Protein AF-0000000086162952 (afdb_homodimer)

pLDDT: mean 90.15, std 16.31, range [30.28, 98.94]

Solvent-accessible surface area (backbone atoms only — not comparable to full-atom values): 24021 Å² total; per-residue (Å²): 126,91,75,83,78,77,79,78,79,76,75,76,72,76,70,74,74,78,74,73,81,74,55,64,49,69,94,76,77,83,81,62,74,46,82,43,72,32,80,57,45,46,73,36,51,62,70,34,74,44,73,45,76,30,20,27,40,29,35,48,98,40,68,38,77,69,40,40,49,86,52,72,80,49,15,44,30,38,33,26,40,59,9,34,45,29,32,31,30,35,43,50,32,21,24,15,42,36,32,18,65,52,15,33,21,35,37,35,31,43,33,38,34,34,27,21,24,27,27,30,37,39,23,38,50,40,79,84,28,42,34,41,36,35,52,28,33,35,34,19,27,52,28,37,32,35,38,66,27,34,11,34,37,39,43,30,18,26,32,34,35,28,22,26,20,48,31,34,58,60,72,46,94,82,54,70,66,44,35,36,40,37,38,34,18,28,30,34,35,32,48,46,29,18,44,27,45,32,36,52,85,31,60,24,36,37,39,47,39,52,30,35,42,27,73,56,91,68,58,48,61,35,48,26,31,36,18,51,94,65,22,67,76,47,57,32,70,48,96,37,33,39,51,54,77,86,21,48,43,80,83,133,83,79,74,78,78,80,76,76,76,74,75,73,73,70,76,75,79,74,73,82,75,55,64,49,69,93,76,76,83,80,60,74,47,82,46,72,33,81,58,45,46,71,36,50,61,69,33,74,44,74,45,77,30,20,26,39,30,35,47,99,40,69,38,77,68,41,40,49,88,51,72,79,50,16,44,30,36,32,26,40,60,8,32,44,29,32,30,29,34,45,51,34,22,24,14,43,36,32,19,66,51,15,32,21,34,36,34,30,42,33,38,34,35,28,22,23,28,27,29,38,37,24,38,51,39,79,84,27,43,32,40,37,34,52,27,30,35,34,20,26,53,28,37,31,35,38,65,29,32,12,34,38,40,42,29,18,26,32,34,36,29,21,27,21,48,30,34,56,59,72,46,94,82,55,72,65,44,34,36,38,38,38,34,19,28,30,34,34,31,49,47,28,17,45,26,46,34,38,53,85,33,58,23,35,38,39,46,40,52,30,35,43,27,75,57,93,67,58,47,60,35,48,26,30,35,18,50,96,63,22,67,76,47,57,33,68,48,94,35,34,38,54,54,76,87,19,47,44,80,83

InterPro domains:
  IPR004898 Pectate lyase PlyH/PlyE-like [PF03211] (29-218)
  IPR004898 Pectate lyase PlyH/PlyE-like [PTHR33407] (1-248)
  IPR011050 Pectin lyase fold/virulence factor [SSF51126] (36-213)
  IPR012334 Pectin lyase fold [G3DSA:2.160.20.10] (42-250)

Structure (mmCIF, N/CA/C/O backbone):
data_AF-0000000086162952-model_v1
#
loop_
_entity.id
_entity.type
_entity.pdbx_description
1 polymer 'Probable pectate lyase F'
#
loop_
_atom_site.group_PDB
_atom_site.id
_atom_site.type_symbol
_atom_site.label_atom_id
_atom_site.label_alt_id
_atom_site.label_comp_id
_atom_site.label_asym_id
_atom_site.label_entity_id
_atom_site.label_seq_id
_atom_site.pdbx_PDB_ins_code
_atom_site.Cartn_x
_atom_site.Cartn_y
_atom_site.Cartn_z
_atom_site.occupancy
_atom_site.B_iso_or_equiv
_atom_site.auth_seq_id
_atom_site.auth_comp_id
_atom_site.auth_asym_id
_atom_site.auth_atom_id
_atom_site.pdbx_PDB_model_num
ATOM 1 N N . MET A 1 1 ? 17.5 -75.375 -17.703 1 30.44 1 MET A N 1
ATOM 2 C CA . MET A 1 1 ? 17.016 -74.375 -18.672 1 30.44 1 MET A CA 1
ATOM 3 C C . MET A 1 1 ? 16.375 -73.188 -17.969 1 30.44 1 MET A C 1
ATOM 5 O O . MET A 1 1 ? 15.805 -72.312 -18.609 1 30.44 1 MET A O 1
ATOM 9 N N . VAL A 1 2 ? 16.453 -73 -16.703 1 30.28 2 VAL A N 1
ATOM 10 C CA . VAL A 1 2 ? 15.578 -71.938 -16.266 1 30.28 2 VAL A CA 1
ATOM 11 C C . VAL A 1 2 ? 15.961 -70.625 -16.969 1 30.28 2 VAL A C 1
ATOM 13 O O . VAL A 1 2 ? 17.125 -70.438 -17.312 1 30.28 2 VAL A O 1
ATOM 16 N N . LYS A 1 3 ? 14.82 -70 -17.203 1 37.88 3 LYS A N 1
ATOM 17 C CA . LYS A 1 3 ? 14.086 -68.875 -17.844 1 37.88 3 LYS A CA 1
ATOM 18 C C . LYS A 1 3 ? 14.477 -67.562 -17.234 1 37.88 3 LYS A C 1
ATOM 20 O O . LYS A 1 3 ? 14.391 -67.375 -16.031 1 37.88 3 LYS A O 1
ATOM 25 N N . PHE A 1 4 ? 15.406 -66.812 -17.875 1 36.97 4 PHE A N 1
ATOM 26 C CA . PHE A 1 4 ? 15.773 -65.438 -17.547 1 36.97 4 PHE A CA 1
ATOM 27 C C . PHE A 1 4 ? 14.562 -64.5 -17.641 1 36.97 4 PHE A C 1
ATOM 29 O O . PHE A 1 4 ? 14.023 -64.312 -18.734 1 36.97 4 PHE A O 1
ATOM 36 N N . VAL A 1 5 ? 13.656 -64.438 -16.703 1 45.28 5 VAL A N 1
ATOM 37 C CA . VAL A 1 5 ? 12.547 -63.469 -16.75 1 45.28 5 VAL A CA 1
ATOM 38 C C . VAL A 1 5 ? 13.086 -62.031 -16.719 1 45.28 5 VAL A C 1
ATOM 40 O O . VAL A 1 5 ? 13.836 -61.688 -15.812 1 45.28 5 VAL A O 1
ATOM 43 N N . SER A 1 6 ? 13.281 -61.469 -17.859 1 37.75 6 SER A N 1
ATOM 44 C CA . SER A 1 6 ? 13.586 -60.031 -18.031 1 37.75 6 SER A CA 1
ATOM 45 C C . SER A 1 6 ? 12.516 -59.156 -17.406 1 37.75 6 SER A C 1
ATOM 47 O O . SER A 1 6 ? 11.328 -59.312 -17.703 1 37.75 6 SER A O 1
ATOM 49 N N . LEU A 1 7 ? 12.664 -58.719 -16.219 1 41.03 7 LEU A N 1
ATOM 50 C CA . LEU A 1 7 ? 11.805 -57.75 -15.555 1 41.03 7 LEU A CA 1
ATOM 51 C C . LEU A 1 7 ? 11.758 -56.438 -16.328 1 41.03 7 LEU A C 1
ATOM 53 O O . LEU A 1 7 ? 12.781 -55.781 -16.484 1 41.03 7 LEU A O 1
ATOM 57 N N . LEU A 1 8 ? 10.875 -56.344 -17.344 1 39.31 8 LEU A N 1
ATOM 58 C CA . LEU A 1 8 ? 10.625 -55.062 -18 1 39.31 8 LEU A CA 1
ATOM 59 C C . LEU A 1 8 ? 10.078 -54.031 -17 1 39.31 8 LEU A C 1
ATOM 61 O O . LEU A 1 8 ? 9.023 -54.25 -16.406 1 39.31 8 LEU A O 1
ATOM 65 N N . ALA A 1 9 ? 10.906 -53.219 -16.391 1 40.75 9 ALA A N 1
ATOM 66 C CA . ALA A 1 9 ? 10.508 -52.062 -15.609 1 40.75 9 ALA A CA 1
ATOM 67 C C . ALA A 1 9 ? 9.688 -51.062 -16.453 1 40.75 9 ALA A C 1
ATOM 69 O O . ALA A 1 9 ? 10.172 -50.531 -17.438 1 40.75 9 ALA A O 1
ATOM 70 N N . VAL A 1 10 ? 8.375 -51.281 -16.562 1 37.59 10 VAL A N 1
ATOM 71 C CA . VAL A 1 10 ? 7.512 -50.281 -17.188 1 37.59 10 VAL A CA 1
ATOM 72 C C . VAL A 1 10 ? 7.656 -48.938 -16.453 1 37.59 10 VAL A C 1
ATOM 74 O O . VAL A 1 10 ? 7.395 -48.844 -15.258 1 37.59 10 VAL A O 1
ATOM 77 N N . ALA A 1 11 ? 8.492 -48 -16.969 1 36.44 11 ALA A N 1
ATOM 78 C CA . ALA A 1 11 ? 8.492 -46.625 -16.547 1 36.44 11 ALA A CA 1
ATOM 79 C C . ALA A 1 11 ? 7.105 -46 -16.656 1 36.44 11 ALA A C 1
ATOM 81 O O . ALA A 1 11 ? 6.52 -45.969 -17.75 1 36.44 11 ALA A O 1
ATOM 82 N N . ALA A 1 12 ? 6.348 -46.094 -15.633 1 36.03 12 ALA A N 1
ATOM 83 C CA . ALA A 1 12 ? 5.09 -45.344 -15.633 1 36.03 12 ALA A CA 1
ATOM 84 C C . ALA A 1 12 ? 5.309 -43.906 -16.109 1 36.03 12 ALA A C 1
ATOM 86 O O . ALA A 1 12 ? 6.051 -43.156 -15.484 1 36.03 12 ALA A O 1
ATOM 87 N N . LEU A 1 13 ? 5.199 -43.625 -17.359 1 34.84 13 LEU A N 1
ATOM 88 C CA . LEU A 1 13 ? 5.07 -42.25 -17.859 1 34.84 13 LEU A CA 1
ATOM 89 C C . LEU A 1 13 ? 4.059 -41.469 -17.031 1 34.84 13 LEU A C 1
ATOM 91 O O . LEU A 1 13 ? 2.9 -41.875 -16.906 1 34.84 13 LEU A O 1
ATOM 95 N N . ALA A 1 14 ? 4.469 -40.719 -16.062 1 35.41 14 ALA A N 1
ATOM 96 C CA . ALA A 1 14 ? 3.592 -39.75 -15.398 1 35.41 14 ALA A CA 1
ATOM 97 C C . ALA A 1 14 ? 2.742 -39 -16.422 1 35.41 14 ALA A C 1
ATOM 99 O O . ALA A 1 14 ? 3.266 -38.469 -17.391 1 35.41 14 ALA A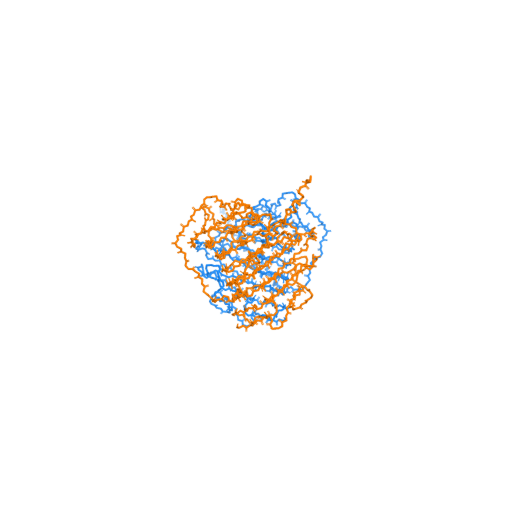 O 1
ATOM 100 N N . ALA A 1 15 ? 1.482 -39.406 -16.672 1 36.72 15 ALA A N 1
ATOM 101 C CA . ALA A 1 15 ? 0.521 -38.656 -17.484 1 36.72 15 ALA A CA 1
ATOM 102 C C . ALA A 1 15 ? 0.627 -37.156 -17.234 1 36.72 15 ALA A C 1
ATOM 104 O O . ALA A 1 15 ? 0.75 -36.719 -16.094 1 36.72 15 ALA A O 1
ATOM 105 N N . PRO A 1 16 ? 1.027 -36.344 -18.203 1 36.78 16 PRO A N 1
ATOM 106 C CA . PRO A 1 16 ? 0.934 -34.906 -18 1 36.78 16 PRO A CA 1
ATOM 107 C C . PRO A 1 16 ? -0.396 -34.469 -17.391 1 36.78 16 PRO A C 1
ATOM 109 O O . PRO A 1 16 ? -1.453 -34.969 -17.781 1 36.78 16 PRO A O 1
ATOM 112 N N . ALA A 1 17 ? -0.471 -34.188 -16.156 1 38.78 17 ALA A N 1
ATOM 113 C CA . ALA A 1 17 ? -1.677 -33.594 -15.586 1 38.78 17 ALA A CA 1
ATOM 114 C C . ALA A 1 17 ? -2.4 -32.719 -16.625 1 38.78 17 ALA A C 1
ATOM 116 O O . ALA A 1 17 ? -1.785 -31.875 -17.266 1 38.78 17 ALA A O 1
ATOM 117 N N . LEU A 1 18 ? -3.488 -33.031 -17.266 1 35.62 18 LEU A N 1
ATOM 118 C CA . LEU A 1 18 ? -4.395 -32.219 -18.078 1 35.62 18 LEU A CA 1
ATOM 119 C C . LEU A 1 18 ? -4.605 -30.844 -17.438 1 35.62 18 LEU A C 1
ATOM 121 O O . LEU A 1 18 ? -5.238 -30.734 -16.391 1 35.62 18 LEU A O 1
ATOM 125 N N . VAL A 1 19 ? -3.639 -29.891 -17.422 1 42.69 19 VAL A N 1
ATOM 126 C CA . VAL A 1 19 ? -3.945 -28.516 -17.047 1 42.69 19 VAL A CA 1
ATOM 127 C C . VAL A 1 19 ? -5.227 -28.047 -17.75 1 42.69 19 VAL A C 1
ATOM 129 O O . VAL A 1 19 ? -5.27 -27.969 -18.969 1 42.69 19 VAL A O 1
ATOM 132 N N . THR A 1 20 ? -6.52 -28.438 -17.406 1 44.16 20 THR A N 1
ATOM 133 C CA . THR A 1 20 ? -7.723 -27.828 -17.953 1 44.16 20 THR A CA 1
ATOM 134 C C . THR A 1 20 ? -7.477 -26.359 -18.297 1 44.16 20 THR A C 1
ATOM 136 O O . THR A 1 20 ? -6.852 -25.641 -17.516 1 44.16 20 THR A O 1
ATOM 139 N N . ALA A 1 21 ? -7.492 -25.984 -19.656 1 61.88 21 ALA A N 1
ATOM 140 C CA . ALA A 1 21 ? -7.363 -24.641 -20.219 1 61.88 21 ALA A CA 1
ATOM 141 C C . ALA A 1 21 ? -8.172 -23.625 -19.422 1 61.88 21 ALA A C 1
ATOM 143 O O . ALA A 1 21 ? -9.406 -23.719 -19.359 1 61.88 21 ALA A O 1
ATOM 144 N N . THR A 1 22 ? -7.688 -22.969 -18.406 1 74.75 22 THR A N 1
ATOM 145 C CA . THR A 1 22 ? -8.398 -21.969 -17.625 1 74.75 22 THR A CA 1
ATOM 146 C C . THR A 1 22 ? -8.883 -20.828 -18.531 1 74.75 22 THR A C 1
ATOM 148 O O . THR A 1 22 ? -8.445 -20.703 -19.672 1 74.75 22 THR A O 1
ATOM 151 N N . LYS A 1 23 ? -10.117 -20.469 -18.281 1 87.38 23 LYS A N 1
ATOM 152 C CA . LYS A 1 23 ? -10.727 -19.375 -19.047 1 87.38 23 LYS A CA 1
ATOM 153 C C . LYS A 1 23 ? -10.758 -18.094 -18.234 1 87.38 23 LYS A C 1
ATOM 155 O O . LYS A 1 23 ? -10.664 -18.125 -17.016 1 87.38 23 LYS A O 1
ATOM 160 N N . LEU A 1 24 ? -10.883 -17 -18.906 1 94.31 24 LEU A N 1
ATOM 161 C CA . LEU A 1 24 ? -11.07 -15.688 -18.297 1 94.31 24 LEU A CA 1
ATOM 162 C C . LEU A 1 24 ? -12.273 -15.695 -17.359 1 94.31 24 LEU A C 1
ATOM 164 O O . LEU A 1 24 ? -13.375 -16.078 -17.75 1 94.31 24 LEU A O 1
ATOM 168 N N . PRO A 1 25 ? -12.07 -15.328 -16.125 1 94.38 25 PRO A N 1
ATOM 169 C CA . PRO A 1 25 ? -13.211 -15.336 -15.203 1 94.38 25 PRO A CA 1
ATOM 170 C C . PRO A 1 25 ? -14.195 -14.195 -15.477 1 94.38 25 PRO A C 1
ATOM 172 O O . PRO A 1 25 ? -13.805 -13.148 -15.992 1 94.38 25 PRO A O 1
ATOM 175 N N . GLY A 1 26 ? -15.539 -14.367 -15.125 1 88.19 26 GLY A N 1
ATOM 176 C CA . GLY A 1 26 ? -16.516 -13.289 -15.094 1 88.19 26 GLY A CA 1
ATOM 177 C C . GLY A 1 26 ? -16.359 -12.375 -13.891 1 88.19 26 GLY A C 1
ATOM 178 O O . GLY A 1 26 ? -15.484 -12.586 -13.055 1 88.19 26 GLY A O 1
ATOM 179 N N . PRO A 1 27 ? -17.172 -11.328 -13.789 1 86.56 27 PRO A N 1
ATOM 180 C CA . PRO A 1 27 ? -17.094 -10.375 -12.68 1 86.56 27 PRO A CA 1
ATOM 181 C C . PRO A 1 27 ? -17.719 -10.906 -11.398 1 86.56 27 PRO A C 1
ATOM 183 O O . PRO A 1 27 ? -17.828 -10.18 -10.406 1 86.56 27 PRO A O 1
ATOM 186 N N . GLY A 1 28 ? -17.969 -12.047 -11.227 1 88 28 GLY A N 1
ATOM 187 C CA . GLY A 1 28 ? -18.688 -12.609 -10.094 1 88 28 GLY A CA 1
ATOM 188 C C . GLY A 1 28 ? -17.781 -12.906 -8.914 1 88 28 GLY A C 1
ATOM 189 O O . GLY A 1 28 ? -16.578 -13.117 -9.086 1 88 28 GLY A O 1
ATOM 190 N N . TRP A 1 29 ? -18.281 -12.828 -7.641 1 92.62 29 TRP A N 1
ATOM 191 C CA . TRP A 1 29 ? -17.656 -13.172 -6.367 1 92.62 29 TRP A CA 1
ATOM 192 C C . TRP A 1 29 ? -18.453 -14.266 -5.652 1 92.62 29 TRP A C 1
ATOM 194 O O . TRP A 1 29 ? -19.672 -14.18 -5.539 1 92.62 29 TRP A O 1
ATOM 204 N N . PRO A 1 30 ? -17.797 -15.258 -5.25 1 94.62 30 PRO A N 1
ATOM 205 C CA . PRO A 1 30 ? -18.562 -16.359 -4.66 1 94.62 30 PRO A CA 1
ATOM 206 C C . PRO A 1 30 ? -19.125 -16.016 -3.287 1 94.62 30 PRO A C 1
ATOM 208 O O . PRO A 1 30 ? -18.516 -15.258 -2.529 1 94.62 30 PRO A O 1
ATOM 211 N N . ASP A 1 31 ? -20.344 -16.594 -2.975 1 95.56 31 ASP A N 1
ATOM 212 C CA . ASP A 1 31 ? -20.797 -16.656 -1.588 1 95.56 31 ASP A CA 1
ATOM 213 C C . ASP A 1 31 ? -19.9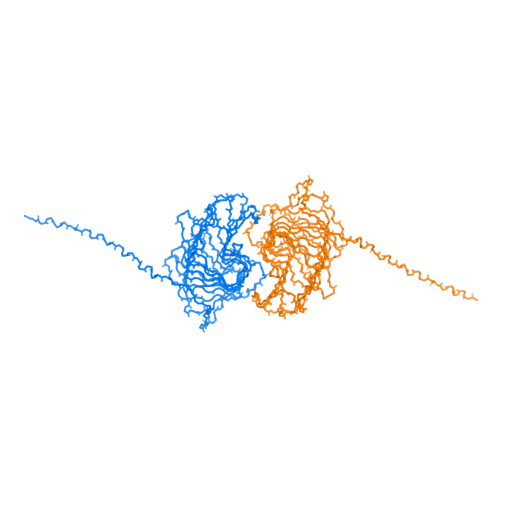69 -17.656 -0.783 1 95.56 31 ASP A C 1
ATOM 215 O O . ASP A 1 31 ? -19.203 -18.438 -1.352 1 95.56 31 ASP A O 1
ATOM 219 N N . TYR A 1 32 ? -20.062 -17.484 0.52 1 97.44 32 TYR A N 1
ATOM 220 C CA . TYR A 1 32 ? -19.375 -18.469 1.332 1 97.44 32 TYR A CA 1
ATOM 221 C C . TYR A 1 32 ? -20.359 -19.328 2.107 1 97.44 32 TYR A C 1
ATOM 223 O O . TYR A 1 32 ? -21.484 -18.906 2.369 1 97.44 32 TYR A O 1
ATOM 231 N N . ALA A 1 33 ? -19.953 -20.547 2.43 1 97.44 33 ALA A N 1
ATOM 232 C CA . ALA A 1 33 ? -20.828 -21.5 3.109 1 97.44 33 ALA A CA 1
ATOM 233 C C . ALA A 1 33 ? -20.953 -21.172 4.598 1 97.44 33 ALA A C 1
ATOM 235 O O . ALA A 1 33 ? -22.047 -20.938 5.105 1 97.44 33 ALA A O 1
ATOM 236 N N . LYS A 1 34 ? -19.812 -21.156 5.301 1 98.06 34 LYS A N 1
ATOM 237 C CA . LYS A 1 34 ? -19.719 -20.859 6.723 1 98.06 34 LYS A CA 1
ATOM 238 C C . LYS A 1 34 ? -18.531 -19.938 7.016 1 98.06 34 LYS A C 1
ATOM 240 O O . LYS A 1 34 ? -17.531 -19.953 6.297 1 98.06 34 LYS A O 1
ATOM 245 N N . LYS A 1 35 ? -18.766 -19.172 8.102 1 98 35 LYS A N 1
ATOM 246 C CA . LYS A 1 35 ? -17.656 -18.375 8.586 1 98 35 LYS A CA 1
ATOM 247 C C . LYS A 1 35 ? -16.859 -19.125 9.656 1 98 35 LYS A C 1
ATOM 249 O O . LYS A 1 35 ? -17.438 -19.578 10.648 1 98 35 LYS A O 1
ATOM 254 N N . ILE A 1 36 ? -15.633 -19.297 9.453 1 98.69 36 ILE A N 1
ATOM 255 C CA . ILE A 1 36 ? -14.734 -19.969 10.398 1 98.69 36 ILE A CA 1
ATOM 256 C C . ILE A 1 36 ? -13.688 -18.969 10.898 1 98.69 36 ILE A C 1
ATOM 258 O O . ILE A 1 36 ? -12.977 -18.359 10.102 1 98.69 36 ILE A O 1
ATOM 262 N N . VAL A 1 37 ? -13.68 -18.734 12.211 1 97.81 37 VAL A N 1
ATOM 263 C CA . VAL A 1 37 ? -12.75 -17.797 12.828 1 97.81 37 VAL A CA 1
ATOM 264 C C . VAL A 1 37 ? -11.75 -18.562 13.703 1 97.81 37 VAL A C 1
ATOM 266 O O . VAL A 1 37 ? -12.148 -19.297 14.602 1 97.81 37 VAL A O 1
ATOM 269 N N . ASN A 1 38 ? -10.438 -18.406 13.398 1 97.94 38 ASN A N 1
ATOM 270 C CA . ASN A 1 38 ? -9.406 -19.156 14.125 1 97.94 38 ASN A CA 1
ATOM 271 C C . ASN A 1 38 ? -8.445 -18.203 14.844 1 97.94 38 ASN A C 1
ATOM 273 O O . ASN A 1 38 ? -8.078 -17.156 14.305 1 97.94 38 ASN A O 1
ATOM 277 N N . ALA A 1 39 ? -7.957 -18.625 15.953 1 97 39 ALA A N 1
ATOM 278 C CA . ALA A 1 39 ? -6.98 -17.828 16.703 1 97 39 ALA A CA 1
ATOM 279 C C . ALA A 1 39 ? -5.582 -17.984 16.109 1 97 39 ALA A C 1
ATOM 281 O O . ALA A 1 39 ? -4.758 -17.062 16.219 1 97 39 ALA A O 1
ATOM 282 N N . GLU A 1 40 ? -5.344 -19.125 15.57 1 97.5 40 GLU A N 1
ATOM 283 C CA . GLU A 1 40 ? -4.051 -19.422 14.961 1 97.5 40 GLU A CA 1
ATOM 284 C C . GLU A 1 40 ? -4.188 -19.672 13.469 1 97.5 40 GLU A C 1
ATOM 286 O O . GLU A 1 40 ? -5.266 -20.031 12.984 1 97.5 40 GLU A O 1
ATOM 291 N N . PRO A 1 41 ? -3.072 -19.438 12.758 1 98.19 41 PRO A N 1
ATOM 292 C CA . PRO A 1 41 ? -3.139 -19.766 11.336 1 98.19 41 PRO A CA 1
ATOM 293 C C . PRO A 1 41 ? -3.391 -21.266 11.094 1 98.19 41 PRO A C 1
ATOM 295 O O . PRO A 1 41 ? -3.041 -22.094 11.938 1 98.19 41 PRO A O 1
ATOM 298 N N . ILE A 1 42 ? -4.008 -21.562 9.984 1 98.81 42 ILE A N 1
ATOM 299 C CA . ILE A 1 42 ? -4.102 -22.938 9.523 1 98.81 42 ILE A CA 1
ATOM 300 C C . ILE A 1 42 ? -2.889 -23.281 8.664 1 98.81 42 ILE A C 1
ATOM 302 O O . ILE A 1 42 ? -2.641 -22.625 7.645 1 98.81 42 ILE A O 1
ATOM 306 N N . ARG A 1 43 ? -2.201 -24.219 9.07 1 98.81 43 ARG A N 1
ATOM 307 C CA . ARG A 1 43 ? -1.032 -24.656 8.312 1 98.81 43 ARG A CA 1
ATOM 308 C C . ARG A 1 43 ? -1.374 -25.844 7.422 1 98.81 43 ARG A C 1
ATOM 310 O O . ARG A 1 43 ? -1.888 -26.859 7.898 1 98.81 43 ARG A O 1
ATOM 317 N N . VAL A 1 44 ? -1.187 -25.656 6.129 1 98.94 44 VAL A N 1
ATOM 318 C CA . VAL A 1 44 ? -1.308 -26.75 5.164 1 98.94 44 VAL A CA 1
ATOM 319 C C . VAL A 1 44 ? 0.069 -27.344 4.891 1 98.94 44 VAL A C 1
ATOM 321 O O . VAL A 1 44 ? 0.92 -26.703 4.266 1 98.94 44 VAL A O 1
ATOM 324 N N . ARG A 1 45 ? 0.28 -28.609 5.332 1 98.62 45 ARG A N 1
ATOM 325 C CA . ARG A 1 45 ? 1.599 -29.234 5.309 1 98.62 45 ARG A CA 1
ATOM 326 C C . ARG A 1 45 ? 1.949 -29.719 3.908 1 98.62 45 ARG A C 1
ATOM 328 O O . ARG A 1 45 ? 1.06 -29.969 3.094 1 98.62 45 ARG A O 1
ATOM 335 N N . SER A 1 46 ? 3.262 -29.734 3.705 1 98.69 46 SER A N 1
ATOM 336 C CA . SER A 1 46 ? 3.766 -30.188 2.418 1 98.69 46 SER A CA 1
ATOM 337 C C . SER A 1 46 ? 3.049 -31.469 1.97 1 98.69 46 SER A C 1
ATOM 339 O O . SER A 1 46 ? 2.883 -32.406 2.756 1 98.69 46 SER A O 1
ATOM 341 N N . GLY A 1 47 ? 2.617 -31.438 0.719 1 98.25 47 GLY A N 1
ATOM 342 C CA . GLY A 1 47 ? 1.973 -32.594 0.132 1 98.25 47 GLY A CA 1
ATOM 343 C C . GLY A 1 47 ? 0.491 -32.688 0.45 1 98.25 47 GLY A C 1
ATOM 344 O O . GLY A 1 47 ? -0.231 -33.5 -0.144 1 98.25 47 GLY A O 1
ATOM 345 N N . GLU A 1 48 ? 0.015 -31.859 1.299 1 98.62 48 GLU A N 1
ATOM 346 C CA . GLU A 1 48 ? -1.386 -31.875 1.709 1 98.62 48 GLU A CA 1
ATOM 347 C C . GLU A 1 48 ? -2.238 -30.984 0.81 1 98.62 48 GLU A C 1
ATOM 349 O O . GLU A 1 48 ? -1.731 -30.047 0.197 1 98.62 48 GLU A O 1
ATOM 354 N N . VAL A 1 49 ? -3.461 -31.438 0.655 1 98.75 49 VAL A N 1
ATOM 355 C CA . VAL A 1 49 ? -4.484 -30.578 0.065 1 98.75 49 VAL A CA 1
ATOM 356 C C . VAL A 1 49 ? -5.496 -30.156 1.135 1 98.75 49 VAL A C 1
ATOM 358 O O . VAL A 1 49 ? -6.117 -31.016 1.772 1 98.75 49 VAL A O 1
ATOM 361 N N . PHE A 1 50 ? -5.598 -28.922 1.461 1 98.94 50 PHE A N 1
ATOM 362 C CA . PHE A 1 50 ? -6.652 -28.375 2.305 1 98.94 50 PHE A CA 1
ATOM 363 C C . PHE A 1 50 ? -7.809 -27.844 1.459 1 98.94 50 PHE A C 1
ATOM 365 O O . PHE A 1 50 ? -7.648 -26.875 0.715 1 98.94 50 PHE A O 1
ATOM 372 N N . ASN A 1 51 ? -8.891 -28.5 1.529 1 98.81 51 ASN A N 1
ATOM 373 C CA . ASN A 1 51 ? -10.109 -28.031 0.887 1 98.81 51 ASN A CA 1
ATOM 374 C C . ASN A 1 51 ? -11.016 -27.297 1.871 1 98.81 51 ASN A C 1
ATOM 376 O O . ASN A 1 51 ? -11.578 -27.906 2.783 1 98.81 51 ASN A O 1
ATOM 380 N N . GLY A 1 52 ? -11.195 -26.031 1.663 1 98.69 52 GLY A N 1
ATOM 381 C CA . GLY A 1 52 ? -11.883 -25.172 2.615 1 98.69 52 GLY A CA 1
ATOM 382 C C . GLY A 1 52 ? -13.391 -25.203 2.473 1 98.69 52 GLY A C 1
ATOM 383 O O . GLY A 1 52 ? -14.109 -24.531 3.217 1 98.69 52 GLY A O 1
ATOM 384 N N . ALA A 1 53 ? -13.93 -25.875 1.454 1 98.44 53 ALA A N 1
ATOM 385 C CA . ALA A 1 53 ? -15.352 -26.094 1.237 1 98.44 53 ALA A CA 1
ATOM 386 C C . ALA A 1 53 ? -16.094 -24.766 1.044 1 98.44 53 ALA A C 1
ATOM 388 O O . ALA A 1 53 ? -17.25 -24.625 1.453 1 98.44 53 ALA A O 1
ATOM 389 N N . ARG A 1 54 ? -15.344 -23.75 0.585 1 97.88 54 ARG A N 1
ATOM 390 C CA . ARG A 1 54 ? -15.836 -22.406 0.279 1 97.88 54 ARG A CA 1
ATOM 391 C C . ARG A 1 54 ? -16.203 -21.656 1.553 1 97.88 54 ARG A C 1
ATOM 393 O O . ARG A 1 54 ? -17.062 -20.781 1.533 1 97.88 54 ARG A O 1
ATOM 400 N N . ASN A 1 55 ? -15.734 -22.125 2.641 1 98.81 55 ASN A N 1
ATOM 401 C CA . ASN A 1 55 ? -15.93 -21.375 3.869 1 98.81 55 ASN A CA 1
ATOM 402 C C . ASN A 1 55 ? -15.094 -20.094 3.883 1 98.81 55 ASN A C 1
ATOM 404 O O . ASN A 1 55 ? -14.07 -20 3.197 1 98.81 55 ASN A O 1
ATOM 408 N N . LYS A 1 56 ? -15.602 -19.125 4.656 1 98.62 56 LYS A N 1
ATOM 409 C CA . LYS A 1 56 ? -14.852 -17.891 4.902 1 98.62 56 LYS A CA 1
ATOM 410 C C . LYS A 1 56 ? -13.984 -18.016 6.152 1 98.62 56 LYS A C 1
ATOM 412 O O . LYS A 1 56 ? -14.492 -18.328 7.234 1 98.62 56 LYS A O 1
ATOM 417 N N . TYR A 1 57 ? -12.766 -17.828 5.941 1 98.69 57 TYR A N 1
ATOM 418 C CA . TYR A 1 57 ? -11.812 -17.938 7.039 1 98.69 57 TYR A CA 1
ATOM 419 C C . TYR A 1 57 ? -11.305 -16.578 7.469 1 98.69 57 TYR A C 1
ATOM 421 O O . TYR A 1 57 ? -10.969 -15.734 6.629 1 98.69 57 TYR A O 1
ATOM 429 N N . GLU A 1 58 ? -11.266 -16.312 8.742 1 97.19 58 GLU A N 1
ATOM 430 C CA . GLU A 1 58 ? -10.75 -15.094 9.359 1 97.19 58 GLU A CA 1
ATOM 431 C C . GLU A 1 58 ? -9.977 -15.406 10.633 1 97.19 58 GLU A C 1
ATOM 433 O O . GLU A 1 58 ? -9.945 -16.547 11.086 1 97.19 58 GLU A O 1
ATOM 438 N N . ARG A 1 59 ? -9.25 -14.43 11.117 1 97.25 59 ARG A N 1
ATOM 439 C CA . ARG A 1 59 ? -8.516 -14.57 12.367 1 97.25 59 ARG A CA 1
ATOM 440 C C . ARG A 1 59 ? -9.289 -13.969 13.531 1 97.25 59 ARG A C 1
ATOM 442 O O . ARG A 1 59 ? -9.922 -12.914 13.391 1 97.25 59 ARG A O 1
ATOM 449 N N . ALA A 1 60 ? -9.148 -14.68 14.602 1 94.25 60 ALA A N 1
ATOM 450 C CA . ALA A 1 60 ? -9.75 -14.156 15.82 1 94.25 60 ALA A CA 1
ATOM 451 C C . ALA A 1 60 ? -8.938 -12.984 16.375 1 94.25 60 ALA A C 1
ATOM 453 O O . ALA A 1 60 ? -7.707 -13.016 16.359 1 94.25 60 ALA A O 1
ATOM 454 N N . ASN A 1 61 ? -9.523 -12.016 16.844 1 85.25 61 ASN A N 1
ATOM 455 C CA . ASN A 1 61 ? -8.961 -10.867 17.547 1 85.25 61 ASN A CA 1
ATOM 456 C C . ASN A 1 61 ? -7.926 -10.141 16.688 1 85.25 61 ASN A C 1
ATOM 458 O O . ASN A 1 61 ? -6.91 -9.664 17.203 1 85.25 61 ASN A O 1
ATOM 462 N N . VAL A 1 62 ? -8.016 -10.266 15.453 1 86.56 62 VAL A N 1
ATOM 463 C CA . VAL A 1 62 ? -7.18 -9.531 14.508 1 86.56 62 VAL A CA 1
ATOM 464 C C . VAL A 1 62 ? -8.039 -8.547 13.711 1 86.56 62 VAL A C 1
ATOM 466 O O . VAL A 1 62 ? -9.141 -8.891 13.273 1 86.56 62 VAL A O 1
ATOM 469 N N . THR A 1 63 ? -7.68 -7.324 13.68 1 81.62 63 THR A N 1
ATOM 470 C CA . THR A 1 63 ? -8.305 -6.316 12.828 1 81.62 63 THR A CA 1
ATOM 471 C C . THR A 1 63 ? -7.27 -5.664 11.914 1 81.62 63 THR A C 1
ATOM 473 O O . THR A 1 63 ? -6.152 -5.371 12.344 1 81.62 63 THR A O 1
ATOM 476 N N . CYS A 1 64 ? -7.684 -5.508 10.734 1 87 64 CYS A N 1
ATOM 477 C CA . CYS A 1 64 ? -6.797 -4.82 9.797 1 87 64 CYS A CA 1
ATOM 478 C C . CYS A 1 64 ? -6.492 -3.406 10.273 1 87 64 CYS A C 1
ATOM 480 O O . CYS A 1 64 ? -7.406 -2.637 10.578 1 87 64 CYS A O 1
ATOM 482 N N . ASP A 1 65 ? -5.215 -3.113 10.281 1 83.56 65 ASP A N 1
ATOM 483 C CA . ASP A 1 65 ? -4.793 -1.794 10.742 1 83.56 65 ASP A CA 1
ATOM 484 C C . ASP A 1 65 ? -4.375 -0.91 9.57 1 83.56 65 ASP A C 1
ATOM 486 O O . ASP A 1 65 ? -3.859 0.192 9.766 1 83.56 65 ASP A O 1
ATOM 490 N N . GLY A 1 66 ? -4.559 -1.431 8.32 1 82.12 66 GLY A N 1
ATOM 491 C CA . GLY A 1 66 ? -4.242 -0.644 7.137 1 82.12 66 GLY A CA 1
ATOM 492 C C . GLY A 1 66 ? -2.865 -0.944 6.57 1 82.12 66 GLY A C 1
ATOM 493 O O . GLY A 1 66 ? -2.574 -0.604 5.422 1 82.12 66 GLY A O 1
ATOM 494 N N . VAL A 1 67 ? -1.989 -1.543 7.305 1 86.81 67 VAL A N 1
ATOM 495 C CA . VAL A 1 67 ? -0.633 -1.843 6.855 1 86.81 67 VAL A CA 1
ATOM 496 C C . VAL A 1 67 ? -0.451 -3.354 6.734 1 86.81 67 VAL A C 1
ATOM 498 O O . VAL A 1 67 ? 0.19 -3.834 5.797 1 86.81 67 VAL A O 1
ATOM 501 N N . GLY A 1 68 ? -1.018 -4.07 7.672 1 91.06 68 GLY A N 1
ATOM 502 C CA . GLY A 1 68 ? -0.924 -5.523 7.664 1 91.06 68 GLY A CA 1
ATOM 503 C C . GLY A 1 68 ? 0.372 -6.039 8.258 1 91.06 68 GLY A C 1
ATOM 504 O O . GLY A 1 68 ? 0.938 -5.418 9.164 1 91.06 68 GLY A O 1
ATOM 505 N N . SER A 1 69 ? 0.74 -7.34 7.945 1 92.25 69 SER A N 1
ATOM 506 C CA . SER A 1 69 ? 1.88 -8.039 8.531 1 92.25 69 SER A CA 1
ATOM 507 C C . SER A 1 69 ? 2.482 -9.039 7.555 1 92.25 69 SER A C 1
ATOM 509 O O . SER A 1 69 ? 1.82 -9.461 6.609 1 92.25 69 SER A O 1
ATOM 511 N N . LEU A 1 70 ? 3.74 -9.32 7.805 1 94 70 LEU A N 1
ATOM 512 C CA . LEU A 1 70 ? 4.379 -10.383 7.031 1 94 70 LEU A CA 1
ATOM 513 C C . LEU A 1 70 ? 4.746 -11.562 7.926 1 94 70 LEU A C 1
ATOM 515 O O . LEU A 1 70 ? 5.316 -12.547 7.457 1 94 70 LEU A O 1
ATOM 519 N N . ASN A 1 71 ? 4.363 -11.461 9.164 1 93.94 71 ASN A N 1
ATOM 520 C CA . ASN A 1 71 ? 4.676 -12.539 10.094 1 93.94 71 ASN A CA 1
ATOM 521 C C . ASN A 1 71 ? 3.758 -13.742 9.891 1 93.94 71 ASN A C 1
ATOM 523 O O . ASN A 1 71 ? 2.543 -13.586 9.758 1 93.94 71 ASN A O 1
ATOM 527 N N . GLU A 1 72 ? 4.355 -14.914 10 1 96 72 GLU A N 1
ATOM 528 C CA . GLU A 1 72 ? 3.6 -16.156 9.805 1 96 72 GLU A CA 1
ATOM 529 C C . GLU A 1 72 ? 2.469 -16.266 10.82 1 96 72 GLU A C 1
ATOM 531 O O . GLU A 1 72 ? 1.386 -16.766 10.5 1 96 72 GLU A O 1
ATOM 536 N N . SER A 1 73 ? 2.75 -15.812 12.016 1 95.69 73 SER A N 1
ATOM 537 C CA . SER A 1 73 ? 1.771 -15.953 13.086 1 95.69 73 SER A CA 1
ATOM 538 C C . SER A 1 73 ? 0.527 -15.117 12.812 1 95.69 73 SER A C 1
ATOM 540 O O . SER A 1 73 ? -0.508 -15.305 13.461 1 95.69 73 SER A O 1
ATOM 542 N N . ASP A 1 74 ? 0.556 -14.203 11.883 1 94.94 74 ASP A N 1
ATOM 543 C CA . ASP A 1 74 ? -0.562 -13.297 11.625 1 94.94 74 ASP A CA 1
ATOM 544 C C . ASP A 1 74 ? -1.356 -13.75 10.398 1 94.94 74 ASP A C 1
ATOM 546 O O . ASP A 1 74 ? -2.4 -13.172 10.086 1 94.94 74 ASP A O 1
ATOM 550 N N . ALA A 1 75 ? -0.903 -14.766 9.703 1 97.88 75 ALA A N 1
ATOM 551 C CA . ALA A 1 75 ? -1.545 -15.219 8.477 1 97.88 75 ALA A CA 1
ATOM 552 C C . ALA A 1 75 ? -2.828 -15.992 8.773 1 97.88 75 ALA A C 1
ATOM 554 O O . ALA A 1 75 ? -3.02 -16.484 9.891 1 97.88 75 ALA A O 1
ATOM 555 N N . VAL A 1 76 ? -3.736 -15.984 7.855 1 98.62 76 VAL A N 1
ATOM 556 C CA . VAL A 1 76 ? -4.875 -16.891 7.938 1 98.62 76 VAL A CA 1
ATOM 557 C C . VAL A 1 76 ? -4.422 -18.312 7.598 1 98.62 76 VAL A C 1
ATOM 559 O O . VAL A 1 76 ? -4.727 -19.266 8.336 1 98.62 76 VAL A O 1
ATOM 562 N N . PHE A 1 77 ? -3.627 -18.453 6.488 1 98.94 77 PHE A N 1
ATOM 563 C CA . PHE A 1 77 ? -3.115 -19.75 6.078 1 98.94 77 PHE A CA 1
ATOM 564 C C . PHE A 1 77 ? -1.603 -19.719 5.895 1 98.94 77 PHE A C 1
ATOM 566 O O . PHE A 1 77 ? -1.062 -18.734 5.387 1 98.94 77 PHE A O 1
ATOM 573 N N . ILE A 1 78 ? -0.956 -20.734 6.305 1 98.94 78 ILE A N 1
ATOM 574 C CA . ILE A 1 78 ? 0.424 -21.047 5.953 1 98.94 78 ILE A CA 1
ATOM 575 C C . ILE A 1 78 ? 0.454 -22.281 5.047 1 98.94 78 ILE A C 1
ATOM 577 O O . ILE A 1 78 ? 0.057 -23.375 5.453 1 98.94 78 ILE A O 1
ATOM 581 N N . VAL A 1 79 ? 0.894 -22.078 3.824 1 98.94 79 VAL A N 1
ATOM 582 C CA . VAL A 1 79 ? 0.864 -23.156 2.852 1 98.94 79 VAL A CA 1
ATOM 583 C C . VAL A 1 79 ? 2.289 -23.562 2.488 1 98.94 79 VAL A C 1
ATOM 585 O O . VAL A 1 79 ? 2.994 -22.828 1.793 1 98.94 79 VAL A O 1
ATOM 588 N N . GLU A 1 80 ? 2.639 -24.766 2.848 1 98.81 80 GLU A N 1
ATOM 589 C CA . GLU A 1 80 ? 4.004 -25.234 2.654 1 98.81 80 GLU A CA 1
ATOM 590 C C . GLU A 1 80 ? 4.238 -25.672 1.209 1 98.81 80 GLU A C 1
ATOM 592 O O . GLU A 1 80 ? 3.293 -25.781 0.43 1 98.81 80 G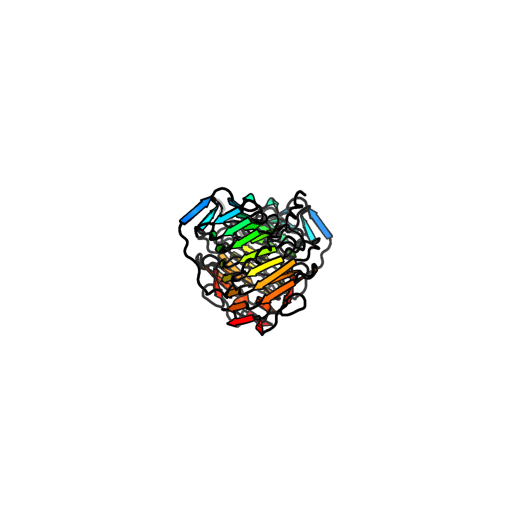LU A O 1
ATOM 597 N N . SER A 1 81 ? 5.547 -25.797 0.89 1 98.69 81 SER A N 1
ATOM 598 C CA . SER A 1 81 ? 5.906 -26.266 -0.445 1 98.69 81 SER A CA 1
ATOM 599 C C . SER A 1 81 ? 5.191 -27.562 -0.787 1 98.69 81 SER A C 1
ATOM 601 O O . SER A 1 81 ? 5.074 -28.453 0.058 1 98.69 81 SER A O 1
ATOM 603 N N . ASN A 1 82 ? 4.676 -27.641 -2.043 1 98.56 82 ASN A N 1
ATOM 604 C CA . ASN A 1 82 ? 4.004 -28.812 -2.598 1 98.56 82 ASN A CA 1
ATOM 605 C C . ASN A 1 82 ? 2.645 -29.047 -1.942 1 98.56 82 ASN A C 1
ATOM 607 O O . ASN A 1 82 ? 2.023 -30.094 -2.143 1 98.56 82 ASN A O 1
ATOM 611 N N . ALA A 1 83 ? 2.23 -28.109 -1.125 1 98.88 83 ALA A N 1
ATOM 612 C CA . ALA A 1 83 ? 0.876 -28.156 -0.58 1 98.88 83 ALA A CA 1
ATOM 613 C C . ALA A 1 83 ? -0.105 -27.406 -1.47 1 98.88 83 ALA A C 1
ATOM 615 O O . ALA A 1 83 ? 0.302 -26.594 -2.299 1 98.88 83 ALA A O 1
ATOM 616 N N . THR A 1 84 ? -1.385 -27.766 -1.304 1 98.94 84 THR A N 1
ATOM 617 C CA . THR A 1 84 ? -2.441 -27.078 -2.049 1 98.94 84 THR A CA 1
ATOM 618 C C . THR A 1 84 ? -3.514 -26.547 -1.104 1 98.94 84 THR A C 1
ATOM 620 O O . THR A 1 84 ? -4.043 -27.297 -0.275 1 98.94 84 THR A O 1
ATOM 623 N N . LEU A 1 85 ? -3.785 -25.281 -1.113 1 98.94 85 LEU A N 1
ATOM 624 C CA . LEU A 1 85 ? -4.953 -24.641 -0.519 1 98.94 85 LEU A CA 1
ATOM 625 C C . LEU A 1 85 ? -6.035 -24.406 -1.567 1 98.94 85 LEU A C 1
ATOM 627 O O . LEU A 1 85 ? -5.781 -23.797 -2.602 1 98.94 85 LEU A O 1
ATOM 631 N N . ARG A 1 86 ? -7.188 -24.969 -1.313 1 98.69 86 ARG A N 1
ATOM 632 C CA . ARG A 1 86 ? -8.211 -24.859 -2.346 1 98.69 86 ARG A CA 1
ATOM 633 C C . ARG A 1 86 ? -9.562 -24.484 -1.739 1 98.69 86 ARG A C 1
ATOM 635 O O . ARG A 1 86 ? -9.891 -24.922 -0.633 1 98.69 86 ARG A O 1
ATOM 642 N N . ASN A 1 87 ? -10.352 -23.703 -2.447 1 98.56 87 ASN A N 1
ATOM 643 C CA . ASN A 1 87 ? -11.766 -23.469 -2.18 1 98.56 87 ASN A CA 1
ATOM 644 C C . ASN A 1 87 ? -11.977 -22.766 -0.84 1 98.56 87 ASN A C 1
ATOM 646 O O . ASN A 1 87 ? -12.719 -23.266 0.012 1 98.56 87 ASN A O 1
ATOM 650 N N . VAL A 1 88 ? -11.344 -21.594 -0.678 1 98.81 88 VAL A N 1
ATOM 651 C CA . VAL A 1 88 ? -11.492 -20.828 0.553 1 98.81 88 VAL A CA 1
ATOM 652 C C . VAL A 1 88 ? -11.797 -19.375 0.218 1 98.81 88 VAL A C 1
ATOM 654 O O . VAL A 1 88 ? -11.344 -18.859 -0.808 1 98.81 88 VAL A O 1
ATOM 657 N N . VAL A 1 89 ? -12.609 -18.75 1.027 1 98.5 89 VAL A N 1
ATOM 658 C CA . VAL A 1 89 ? -12.75 -17.297 1.071 1 98.5 89 VAL A CA 1
ATOM 659 C C . VAL A 1 89 ? -12.008 -16.75 2.287 1 98.5 89 VAL A C 1
ATOM 661 O O . VAL A 1 89 ? -12.125 -17.281 3.391 1 98.5 89 VAL A O 1
ATOM 664 N N . ILE A 1 90 ? -11.172 -15.812 2.049 1 98.19 90 ILE A N 1
ATOM 665 C CA . ILE A 1 90 ? -10.5 -15.125 3.148 1 98.19 90 ILE A CA 1
ATOM 666 C C . ILE A 1 90 ? -11.188 -13.789 3.412 1 98.19 90 ILE A C 1
ATOM 668 O O . ILE A 1 90 ? -11.266 -12.945 2.52 1 98.19 90 ILE A O 1
ATOM 672 N N . GLY A 1 91 ? -11.633 -13.594 4.629 1 95.06 91 GLY A N 1
ATOM 673 C CA . GLY A 1 91 ? -12.375 -12.398 4.992 1 95.06 91 GLY A CA 1
ATOM 674 C C . GLY A 1 91 ? -11.484 -11.234 5.367 1 95.06 91 GLY A C 1
ATOM 675 O O . GLY A 1 91 ? -10.258 -11.336 5.305 1 95.06 91 GLY A O 1
ATOM 676 N N . THR A 1 92 ? -12.141 -10.133 5.746 1 90.44 92 THR A N 1
ATOM 677 C CA . THR A 1 92 ? -11.461 -8.852 5.961 1 90.44 92 THR A CA 1
ATOM 678 C C . THR A 1 92 ? -10.68 -8.867 7.27 1 90.44 92 THR A C 1
ATOM 680 O O . THR A 1 92 ? -9.711 -8.133 7.426 1 90.44 92 THR A O 1
ATOM 683 N N . GLU A 1 93 ? -11.141 -9.641 8.227 1 90.94 93 GLU A N 1
ATOM 684 C CA . GLU A 1 93 ? -10.453 -9.664 9.516 1 90.94 93 GLU A CA 1
ATOM 685 C C . GLU A 1 93 ? -9.195 -10.516 9.453 1 90.94 93 GLU A C 1
ATOM 687 O O . GLU A 1 93 ? -9.188 -11.656 9.922 1 90.94 93 GLU A O 1
ATOM 692 N N . GLN A 1 94 ? -8.148 -9.914 8.938 1 92.56 94 GLN A N 1
ATOM 693 C CA . GLN A 1 94 ? -6.832 -10.531 8.773 1 92.56 94 GLN A CA 1
ATOM 694 C C . GLN A 1 94 ? -5.742 -9.469 8.641 1 92.56 94 GLN A C 1
ATOM 696 O O . GLN A 1 94 ? -6.035 -8.305 8.344 1 92.56 94 GLN A O 1
ATOM 701 N N . LYS A 1 95 ? -4.512 -9.891 8.953 1 93.62 95 LYS A N 1
ATOM 702 C CA . LYS A 1 95 ? -3.365 -9.016 8.727 1 93.62 95 LYS A CA 1
ATOM 703 C C . LYS A 1 95 ? -2.508 -9.523 7.57 1 93.62 95 LYS A C 1
ATOM 705 O O . LYS A 1 95 ? -1.683 -8.781 7.031 1 93.62 95 LYS A O 1
ATOM 710 N N . LEU A 1 96 ? -2.656 -10.742 7.223 1 96.62 96 LEU A N 1
ATOM 711 C CA . LEU A 1 96 ? -2.004 -11.445 6.125 1 96.62 96 LEU A CA 1
ATOM 712 C C . LEU A 1 96 ? -2.844 -12.633 5.664 1 96.62 96 LEU A C 1
ATOM 714 O O . LEU A 1 96 ? -3.219 -13.484 6.473 1 96.62 96 LEU A O 1
ATOM 718 N N . GLY A 1 97 ? -3.223 -12.703 4.398 1 98.25 97 GLY A N 1
ATOM 719 C CA . GLY A 1 97 ? -4.074 -13.773 3.922 1 98.25 97 GLY A CA 1
ATOM 720 C C . GLY A 1 97 ? -3.387 -15.125 3.918 1 98.25 97 GLY A C 1
ATOM 721 O O . GLY A 1 97 ? -3.646 -15.969 4.785 1 98.25 97 GLY A O 1
ATOM 722 N N . VAL A 1 98 ? -2.471 -15.297 2.949 1 98.88 98 VAL A N 1
ATOM 723 C CA . VAL A 1 98 ? -1.746 -16.547 2.771 1 98.88 98 VAL A CA 1
ATOM 724 C C . VAL A 1 98 ? -0.243 -16.281 2.762 1 98.88 98 VAL A C 1
ATOM 726 O O . VAL A 1 98 ? 0.215 -15.305 2.168 1 98.88 98 VAL A O 1
ATOM 729 N N . ILE A 1 99 ? 0.501 -17.109 3.381 1 98.81 99 ILE A N 1
ATOM 730 C CA . ILE A 1 99 ? 1.946 -17.078 3.188 1 98.81 99 ILE A CA 1
ATOM 731 C C . ILE A 1 99 ? 2.416 -18.422 2.633 1 98.81 99 ILE A C 1
ATOM 733 O O . ILE A 1 99 ? 2.027 -19.484 3.139 1 98.81 99 ILE A O 1
ATOM 737 N N . CYS A 1 100 ? 3.08 -18.438 1.585 1 98.81 100 CYS A N 1
ATOM 738 C CA . CYS A 1 100 ? 3.918 -19.531 1.115 1 98.81 100 CYS A CA 1
ATOM 739 C C . CYS A 1 100 ? 5.371 -19.328 1.52 1 98.81 100 CYS A C 1
ATOM 741 O O . CYS A 1 100 ? 6.152 -18.75 0.76 1 98.81 100 CYS A O 1
ATOM 743 N N . PRO A 1 101 ? 5.762 -19.891 2.6 1 98.5 101 PRO A N 1
ATOM 744 C CA . PRO A 1 101 ? 7.027 -19.453 3.188 1 98.5 101 PRO A CA 1
ATOM 745 C C . PRO A 1 101 ? 8.242 -20 2.436 1 98.5 101 PRO A C 1
ATOM 747 O O . PRO A 1 101 ? 9.328 -19.406 2.506 1 98.5 101 PRO A O 1
ATOM 750 N N . THR A 1 102 ? 8.094 -21.109 1.701 1 98.19 102 THR A N 1
ATOM 751 C CA . THR A 1 102 ? 9.219 -21.703 0.987 1 98.19 102 THR A CA 1
ATOM 752 C C . THR A 1 102 ? 8.875 -21.891 -0.489 1 98.19 102 THR A C 1
ATOM 754 O O . THR A 1 102 ? 9.445 -22.766 -1.156 1 98.19 102 THR A O 1
ATOM 757 N N . SER A 1 103 ? 7.906 -21.031 -0.95 1 98.25 103 SER A N 1
ATOM 758 C CA . SER A 1 103 ? 7.469 -21.047 -2.34 1 98.25 103 SER A CA 1
ATOM 759 C C . SER A 1 103 ? 6.863 -22.406 -2.707 1 98.25 103 SER A C 1
ATOM 761 O O . SER A 1 103 ? 6.371 -23.125 -1.838 1 98.25 103 SER A O 1
ATOM 763 N N . ASP A 1 104 ? 6.645 -22.719 -4.02 1 98.75 104 ASP A N 1
ATOM 764 C CA . ASP A 1 104 ? 6.18 -23.984 -4.578 1 98.75 104 ASP A CA 1
ATOM 765 C C . ASP A 1 104 ? 4.848 -24.406 -3.957 1 98.75 104 ASP A C 1
ATOM 767 O O . ASP A 1 104 ? 4.605 -25.594 -3.73 1 98.75 104 ASP A O 1
ATOM 771 N N . CYS A 1 105 ? 4.051 -23.484 -3.559 1 98.75 105 CYS A N 1
ATOM 772 C CA . CYS A 1 105 ? 2.705 -23.812 -3.102 1 98.75 105 CYS A CA 1
ATOM 773 C C . CYS A 1 105 ? 1.689 -23.609 -4.223 1 98.75 105 CYS A C 1
ATOM 775 O O . CYS A 1 105 ? 2 -23.016 -5.25 1 98.75 105 CYS A O 1
ATOM 777 N N . LYS A 1 106 ? 0.534 -24.234 -4.059 1 98.88 106 LYS A N 1
ATOM 778 C CA . LYS A 1 106 ? -0.588 -24.094 -4.984 1 98.88 106 LYS A CA 1
ATOM 779 C C . LYS A 1 106 ? -1.804 -23.484 -4.285 1 98.88 106 LYS A C 1
ATOM 781 O O . LYS A 1 106 ? -2.201 -23.953 -3.213 1 98.88 106 LYS A O 1
ATOM 786 N N . LEU A 1 107 ? -2.342 -22.469 -4.852 1 98.94 107 LEU A N 1
ATOM 787 C CA . LEU A 1 107 ? -3.57 -21.812 -4.41 1 98.94 107 LEU A CA 1
ATOM 788 C C . LEU A 1 107 ? -4.652 -21.906 -5.48 1 98.94 107 LEU A C 1
ATOM 790 O O . LEU A 1 107 ? -4.512 -21.328 -6.562 1 98.94 107 LEU A O 1
ATOM 794 N N . GLU A 1 108 ? -5.641 -22.688 -5.215 1 98.75 108 GLU A N 1
ATOM 795 C CA . GLU A 1 108 ? -6.727 -22.922 -6.16 1 98.75 108 GLU A CA 1
ATOM 796 C C . GLU A 1 108 ? -8.062 -22.438 -5.598 1 98.75 108 GLU A C 1
ATOM 798 O O . GLU A 1 108 ? -8.516 -22.922 -4.555 1 98.75 108 GLU A O 1
ATOM 803 N N . GLU A 1 109 ? -8.727 -21.453 -6.293 1 98.31 109 GLU A N 1
ATOM 804 C CA . GLU A 1 109 ? -10.008 -20.922 -5.848 1 98.31 109 GLU A CA 1
ATOM 805 C C . GLU A 1 109 ? -9.898 -20.281 -4.469 1 98.31 109 GLU A C 1
ATOM 807 O O . GLU A 1 109 ? -10.688 -20.578 -3.57 1 98.31 109 GLU A O 1
ATOM 812 N N . VAL A 1 110 ? -8.859 -19.5 -4.316 1 98.81 110 VAL A N 1
ATOM 813 C CA . VAL A 1 110 ? -8.656 -18.703 -3.117 1 98.81 110 VAL A CA 1
ATOM 814 C C . VAL A 1 110 ? -9.141 -17.266 -3.371 1 98.81 110 VAL A C 1
ATOM 816 O O . VAL A 1 110 ? -8.641 -16.594 -4.277 1 98.81 110 VAL A O 1
ATOM 819 N N . TRP A 1 111 ? -10.125 -16.828 -2.625 1 98.56 111 TRP A N 1
ATOM 820 C CA . TRP A 1 111 ? -10.766 -15.539 -2.797 1 98.56 111 TRP A CA 1
ATOM 821 C C . TRP A 1 111 ? -10.469 -14.625 -1.608 1 98.56 111 TRP A C 1
ATOM 823 O O . TRP A 1 111 ? -10.906 -14.898 -0.487 1 98.56 111 TRP A O 1
ATOM 833 N N . ILE A 1 112 ? -9.781 -13.531 -1.839 1 98.06 112 ILE A N 1
ATOM 834 C CA . ILE A 1 112 ? -9.281 -12.695 -0.755 1 98.06 112 ILE A CA 1
ATOM 835 C C . ILE A 1 112 ? -10.055 -11.383 -0.72 1 98.06 112 ILE A C 1
ATOM 837 O O . ILE A 1 112 ? -10.086 -10.648 -1.711 1 98.06 112 ILE A O 1
ATOM 841 N N . THR A 1 113 ? -10.625 -11.102 0.415 1 94.81 113 THR A N 1
ATOM 842 C CA . THR A 1 113 ? -11.406 -9.875 0.574 1 94.81 113 THR A CA 1
ATOM 843 C C . THR A 1 113 ? -10.625 -8.836 1.375 1 94.81 113 THR A C 1
ATOM 845 O O . THR A 1 113 ? -10.297 -9.062 2.543 1 94.81 113 THR A O 1
ATOM 848 N N . ASN A 1 114 ? -10.32 -7.68 0.739 1 91.06 114 ASN A N 1
ATOM 849 C CA . ASN A 1 114 ? -9.719 -6.531 1.409 1 91.06 114 ASN A CA 1
ATOM 850 C C . ASN A 1 114 ? -8.469 -6.93 2.186 1 91.06 114 ASN A C 1
ATOM 852 O O . ASN A 1 114 ? -8.406 -6.746 3.404 1 91.06 114 ASN A O 1
ATOM 856 N N . ALA A 1 115 ? -7.535 -7.414 1.439 1 92.88 115 ALA A N 1
ATOM 857 C CA . ALA A 1 115 ? -6.262 -7.723 2.088 1 92.88 115 ALA A CA 1
ATOM 858 C C . ALA A 1 115 ? -5.734 -6.516 2.861 1 92.88 115 ALA A C 1
ATOM 860 O O . ALA A 1 115 ? -5.625 -5.418 2.311 1 92.88 115 ALA A O 1
ATOM 861 N N . CYS A 1 116 ? -5.441 -6.641 4.191 1 87.44 116 CYS A N 1
ATOM 862 C CA . CYS A 1 116 ? -4.984 -5.539 5.035 1 87.44 116 CYS A CA 1
ATOM 863 C C . CYS A 1 116 ? -3.637 -5.012 4.555 1 87.44 116 CYS A C 1
ATOM 865 O O . CYS A 1 116 ? -3.428 -3.797 4.5 1 87.44 116 CYS A O 1
ATOM 867 N N . GLY A 1 117 ? -2.77 -5.668 4.035 1 87.69 117 GLY A N 1
ATOM 868 C CA . GLY A 1 117 ? -1.472 -5.359 3.453 1 87.69 117 GLY A CA 1
ATOM 869 C C . GLY A 1 117 ? -1.105 -6.27 2.295 1 87.69 117 GLY A C 1
ATOM 870 O O . GLY A 1 117 ? -0.979 -5.812 1.156 1 87.69 117 GLY A O 1
ATOM 871 N N . THR A 1 118 ? -1.024 -7.43 2.672 1 95.94 118 THR A N 1
ATOM 872 C CA . THR A 1 118 ? -0.602 -8.445 1.711 1 95.94 118 THR A CA 1
ATOM 873 C C . THR A 1 118 ? -1.616 -9.578 1.644 1 95.94 118 THR A C 1
ATOM 875 O O . THR A 1 118 ? -2 -10.141 2.672 1 95.94 118 THR A O 1
ATOM 878 N N . GLY A 1 119 ? -2.09 -9.867 0.432 1 98 119 GLY A N 1
ATOM 879 C CA . GLY A 1 119 ? -2.967 -11.016 0.256 1 98 119 GLY A CA 1
ATOM 880 C C . GLY A 1 119 ? -2.23 -12.336 0.311 1 98 119 GLY A C 1
ATOM 881 O O . GLY A 1 119 ? -2.57 -13.211 1.113 1 98 119 GLY A O 1
ATOM 882 N N . ILE A 1 120 ? -1.247 -12.469 -0.529 1 98.81 120 ILE A N 1
ATOM 883 C CA . ILE A 1 120 ? -0.406 -13.656 -0.655 1 98.81 120 ILE A CA 1
ATOM 884 C C . ILE A 1 120 ? 1.065 -13.258 -0.578 1 98.81 120 ILE A C 1
ATOM 886 O O . ILE A 1 120 ? 1.548 -12.484 -1.406 1 98.81 120 ILE A O 1
ATOM 890 N N . LEU A 1 121 ? 1.713 -13.734 0.387 1 98.5 121 LEU A N 1
ATOM 891 C CA . LEU A 1 121 ? 3.16 -13.562 0.456 1 98.5 121 LEU A CA 1
ATOM 892 C C . LEU A 1 121 ? 3.881 -14.773 -0.136 1 98.5 121 LEU A C 1
ATOM 894 O O . LEU A 1 121 ? 3.809 -15.875 0.412 1 98.5 121 LEU A O 1
ATOM 898 N N . ALA A 1 122 ? 4.508 -14.594 -1.25 1 98.56 122 ALA A N 1
ATOM 899 C CA . ALA A 1 122 ? 5.359 -15.602 -1.875 1 98.56 122 ALA A CA 1
ATOM 900 C C . ALA A 1 122 ? 6.816 -15.422 -1.461 1 98.56 122 ALA A C 1
ATOM 902 O O . ALA A 1 122 ? 7.523 -14.578 -2.008 1 98.56 122 ALA A O 1
ATOM 903 N N . ALA A 1 123 ? 7.25 -16.234 -0.561 1 97.06 123 ALA A N 1
ATOM 904 C CA . ALA A 1 123 ? 8.578 -16.078 0.023 1 97.06 123 ALA A CA 1
ATOM 905 C C . ALA A 1 123 ? 9.445 -17.312 -0.246 1 97.06 123 ALA A C 1
ATOM 907 O O . ALA A 1 123 ? 8.953 -18.328 -0.711 1 97.06 123 ALA A O 1
ATOM 908 N N . GLY A 1 124 ? 10.672 -17.078 -0.045 1 96.75 124 GLY A N 1
ATOM 909 C CA . GLY A 1 124 ? 11.602 -18.188 -0.203 1 96.75 124 GLY A CA 1
ATOM 910 C C . GLY A 1 124 ? 11.781 -18.609 -1.647 1 96.75 124 GLY A C 1
ATOM 911 O O . GLY A 1 124 ? 11.75 -17.781 -2.555 1 96.75 124 GLY A O 1
ATOM 912 N N . GLY A 1 125 ? 12.133 -19.891 -1.798 1 96.5 125 GLY A N 1
ATOM 913 C CA . GLY A 1 125 ? 12.227 -20.516 -3.107 1 96.5 125 GLY A CA 1
ATOM 914 C C . GLY A 1 125 ? 13.586 -20.375 -3.752 1 96.5 125 GLY A C 1
ATOM 915 O O . GLY A 1 125 ? 14.539 -19.922 -3.105 1 96.5 125 GLY A O 1
ATOM 916 N N . SER A 1 126 ? 13.68 -20.906 -4.992 1 97 126 SER A N 1
ATOM 917 C CA . SER A 1 126 ? 14.82 -20.844 -5.895 1 97 126 SER A CA 1
ATOM 918 C C . SER A 1 126 ? 14.406 -20.359 -7.281 1 97 126 SER A C 1
ATOM 920 O O . SER A 1 126 ? 13.219 -20.188 -7.555 1 97 126 SER A O 1
ATOM 922 N N . PRO A 1 127 ? 15.359 -20.156 -8.102 1 96.75 127 PRO A N 1
ATOM 923 C CA . PRO A 1 127 ? 15.039 -19.641 -9.43 1 96.75 127 PRO A CA 1
ATOM 924 C C . PRO A 1 127 ? 14.07 -20.531 -10.195 1 96.75 127 PRO A C 1
ATOM 926 O O . PRO A 1 127 ? 13.445 -20.094 -11.156 1 96.75 127 PRO A O 1
ATOM 929 N N . THR A 1 128 ? 13.93 -21.797 -9.789 1 97.81 128 THR A N 1
ATOM 930 C CA . THR A 1 128 ? 13.062 -22.719 -10.508 1 97.81 128 THR A CA 1
ATOM 931 C C . THR A 1 128 ? 11.742 -22.922 -9.766 1 97.81 128 THR A C 1
ATOM 933 O O . THR A 1 128 ? 10.883 -23.688 -10.203 1 97.81 128 THR A O 1
ATOM 936 N N . SER A 1 129 ? 11.609 -22.266 -8.609 1 98.44 129 SER A N 1
ATOM 937 C CA . SER A 1 129 ? 10.398 -22.406 -7.809 1 98.44 129 SER A CA 1
ATOM 938 C C . SER A 1 129 ? 9.203 -21.75 -8.492 1 98.44 129 SER A C 1
ATOM 940 O O . SER A 1 129 ? 9.367 -20.828 -9.281 1 98.44 129 SER A O 1
ATOM 942 N N . LEU A 1 130 ? 8.008 -22.297 -8.156 1 98.81 130 LEU A N 1
ATOM 943 C CA . LEU A 1 130 ? 6.762 -21.797 -8.719 1 98.81 130 LEU A CA 1
ATOM 944 C C . LEU A 1 130 ? 5.68 -21.703 -7.652 1 98.81 130 LEU A C 1
ATOM 946 O O . LEU A 1 130 ? 5.375 -22.688 -6.988 1 98.81 130 LEU A O 1
ATOM 950 N N . VAL A 1 131 ? 5.152 -20.516 -7.406 1 98.88 131 VAL A N 1
ATOM 951 C CA . VAL A 1 131 ? 3.883 -20.344 -6.711 1 98.88 131 VAL A CA 1
ATOM 952 C C . VAL A 1 131 ? 2.742 -20.281 -7.727 1 98.88 131 VAL A C 1
ATOM 954 O O . VAL A 1 131 ? 2.703 -19.391 -8.57 1 98.88 131 VAL A O 1
ATOM 957 N N . ASN A 1 132 ? 1.855 -21.25 -7.664 1 98.88 132 ASN A N 1
ATOM 958 C CA . ASN A 1 132 ? 0.797 -21.422 -8.656 1 98.88 132 ASN A CA 1
ATOM 959 C C . ASN A 1 132 ? -0.557 -20.969 -8.109 1 98.88 132 ASN A C 1
ATOM 961 O O . ASN A 1 132 ? -1.113 -21.609 -7.215 1 98.88 132 ASN A O 1
ATOM 965 N N . ILE A 1 133 ? -1.099 -19.859 -8.617 1 98.81 133 ILE A N 1
ATOM 966 C CA . ILE A 1 133 ? -2.381 -19.297 -8.219 1 98.81 133 ILE A CA 1
ATOM 967 C C . ILE A 1 133 ? -3.393 -19.453 -9.352 1 98.81 133 ILE A C 1
ATOM 969 O O . ILE A 1 133 ? -3.219 -18.875 -10.43 1 98.81 133 ILE A O 1
ATOM 973 N N . THR A 1 134 ? -4.465 -20.234 -9.086 1 98.25 134 THR A N 1
ATOM 974 C CA . THR A 1 134 ? -5.387 -20.5 -10.18 1 98.25 134 THR A CA 1
ATOM 975 C C . THR A 1 134 ? -6.836 -20.375 -9.711 1 98.25 134 THR A C 1
ATOM 977 O O . THR A 1 134 ? -7.184 -20.828 -8.625 1 98.25 134 THR A O 1
ATOM 980 N N . SER A 1 135 ? -7.672 -19.734 -10.492 1 97.12 135 SER A N 1
ATOM 981 C CA . SER A 1 135 ? -9.125 -19.703 -10.367 1 97.12 135 SER A CA 1
ATOM 982 C C . SER A 1 135 ? -9.555 -19.047 -9.062 1 97.12 135 SER A C 1
ATOM 984 O O . SER A 1 135 ? -10.461 -19.531 -8.383 1 97.12 135 SER A O 1
ATOM 986 N N . GLY A 1 136 ? -9.023 -18.016 -8.68 1 98 136 GLY A N 1
ATOM 987 C CA . GLY A 1 136 ? -9.367 -17.234 -7.496 1 98 136 GLY A CA 1
ATOM 988 C C . GLY A 1 136 ? -9.562 -15.766 -7.785 1 98 136 GLY A C 1
ATOM 989 O O . GLY A 1 136 ? -9.898 -15.383 -8.906 1 98 136 GLY A O 1
ATOM 990 N N . GLY A 1 137 ? -9.438 -14.977 -6.73 1 98.31 137 GLY A N 1
ATOM 991 C CA . GLY A 1 137 ? -9.602 -13.547 -6.93 1 98.31 137 GLY A CA 1
ATOM 992 C C . GLY A 1 137 ? -9.336 -12.734 -5.676 1 98.31 137 GLY A C 1
ATOM 993 O O . GLY A 1 137 ? -9.07 -13.297 -4.613 1 98.31 137 GLY A O 1
ATOM 994 N N . ALA A 1 138 ? -9.352 -11.477 -5.883 1 98 138 ALA A N 1
ATOM 995 C CA . ALA A 1 138 ? -9.18 -10.516 -4.793 1 98 138 ALA A CA 1
ATOM 996 C C . ALA A 1 138 ? -10.047 -9.273 -5.016 1 98 138 ALA A C 1
ATOM 998 O O . ALA A 1 138 ? -10.211 -8.82 -6.152 1 98 138 ALA A O 1
ATOM 999 N N . ARG A 1 139 ? -10.594 -8.766 -3.994 1 95.56 139 ARG A N 1
ATOM 1000 C CA . ARG A 1 139 ? -11.281 -7.477 -4.039 1 95.56 139 ARG A CA 1
ATOM 1001 C C . ARG A 1 139 ? -10.734 -6.523 -2.986 1 95.56 139 ARG A C 1
ATOM 1003 O O . ARG A 1 139 ? -10.633 -6.879 -1.81 1 95.56 139 ARG A O 1
ATOM 1010 N N . GLY A 1 140 ? -10.438 -5.375 -3.398 1 91.31 140 GLY A N 1
ATOM 1011 C CA . GLY A 1 140 ? -9.789 -4.426 -2.508 1 91.31 140 GLY A CA 1
ATOM 1012 C C . GLY A 1 140 ? -8.406 -4.871 -2.07 1 91.31 140 GLY A C 1
ATOM 1013 O O . GLY A 1 140 ? -7.973 -5.977 -2.396 1 91.31 140 GLY A O 1
ATOM 1014 N N . GLY A 1 141 ? -7.715 -3.908 -1.354 1 90.44 141 GLY A N 1
ATOM 1015 C CA . GLY A 1 141 ? -6.406 -4.219 -0.8 1 90.44 141 GLY A CA 1
ATOM 1016 C C . GLY A 1 141 ? -5.27 -3.543 -1.545 1 90.44 141 GLY A C 1
ATOM 1017 O O . GLY A 1 141 ? -5.43 -3.141 -2.699 1 90.44 141 GLY A O 1
ATOM 1018 N N . ASN A 1 142 ? -4.105 -3.443 -0.964 1 86.25 142 ASN A N 1
ATOM 1019 C CA . ASN A 1 142 ? -2.957 -2.715 -1.493 1 86.25 142 ASN A CA 1
ATOM 1020 C C . ASN A 1 142 ? -2.146 -3.572 -2.461 1 86.25 142 ASN A C 1
ATOM 1022 O O . ASN A 1 142 ? -1.917 -3.178 -3.605 1 86.25 142 ASN A O 1
ATOM 1026 N N . GLN A 1 143 ? -1.673 -4.727 -2.016 1 93 143 GLN A N 1
ATOM 1027 C CA . GLN A 1 143 ? -0.916 -5.66 -2.842 1 93 143 GLN A CA 1
ATOM 1028 C C . GLN A 1 143 ? -1.397 -7.094 -2.633 1 93 143 GLN A C 1
ATOM 1030 O O . GLN A 1 143 ? -1.399 -7.594 -1.507 1 93 143 GLN A O 1
ATOM 1035 N N . ILE A 1 144 ? -1.761 -7.723 -3.717 1 98.12 144 ILE A N 1
ATOM 1036 C CA . ILE A 1 144 ? -2.375 -9.039 -3.6 1 98.12 144 ILE A CA 1
ATOM 1037 C C . ILE A 1 144 ? -1.289 -10.109 -3.531 1 98.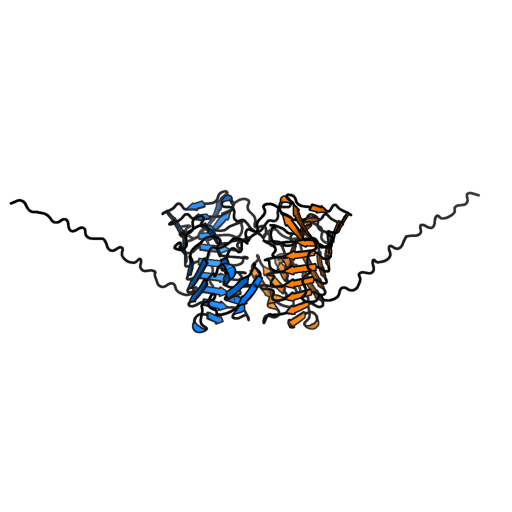12 144 ILE A C 1
ATOM 1039 O O . ILE A 1 144 ? -1.29 -10.945 -2.625 1 98.12 144 ILE A O 1
ATOM 1043 N N . VAL A 1 145 ? -0.356 -10.047 -4.418 1 98.81 145 VAL A N 1
ATOM 1044 C CA . VAL A 1 145 ? 0.804 -10.93 -4.363 1 98.81 145 VAL A CA 1
ATOM 1045 C C . VAL A 1 145 ? 2.062 -10.109 -4.074 1 98.81 145 VAL A C 1
ATOM 1047 O O . VAL A 1 145 ? 2.453 -9.258 -4.875 1 98.81 145 VAL A O 1
ATOM 1050 N N . TYR A 1 146 ? 2.582 -10.297 -2.988 1 97.56 146 TYR A N 1
ATOM 1051 C CA . TYR A 1 146 ? 3.887 -9.742 -2.65 1 97.56 146 TYR A CA 1
ATOM 1052 C C . TYR A 1 146 ? 4.977 -10.805 -2.773 1 97.56 146 TYR A C 1
ATOM 1054 O O . TYR A 1 146 ? 4.996 -11.773 -2.012 1 97.56 146 TYR A O 1
ATOM 1062 N N . HIS A 1 147 ? 5.859 -10.625 -3.721 1 97.56 147 HIS A N 1
ATOM 1063 C CA . HIS A 1 147 ? 6.859 -11.625 -4.078 1 97.56 147 HIS A CA 1
ATOM 1064 C C . HIS A 1 147 ? 8.234 -11.258 -3.523 1 97.56 147 HIS A C 1
ATOM 1066 O O . HIS A 1 147 ? 8.945 -10.438 -4.109 1 97.56 147 HIS A O 1
ATOM 1072 N N . THR A 1 148 ? 8.594 -11.891 -2.461 1 95.38 148 THR A N 1
ATOM 1073 C CA . THR A 1 148 ? 9.867 -11.578 -1.831 1 95.38 148 THR A CA 1
ATOM 1074 C C . THR A 1 148 ? 10.906 -12.656 -2.143 1 95.38 148 THR A C 1
ATOM 1076 O O . THR A 1 148 ? 12.109 -12.414 -2.029 1 95.38 148 THR A O 1
ATOM 1079 N N . GLY A 1 149 ? 10.414 -13.812 -2.467 1 95.75 149 GLY A N 1
ATOM 1080 C CA . GLY A 1 149 ? 11.305 -14.922 -2.744 1 95.75 149 GLY A CA 1
ATOM 1081 C C . GLY A 1 149 ? 11.797 -14.945 -4.176 1 95.75 149 GLY A C 1
ATOM 1082 O O . GLY A 1 149 ? 11.68 -13.953 -4.898 1 95.75 149 GLY A O 1
ATOM 1083 N N . ALA A 1 150 ? 12.359 -16.078 -4.551 1 96.44 150 ALA A N 1
ATOM 1084 C CA . ALA A 1 150 ? 12.875 -16.281 -5.902 1 96.44 150 ALA A CA 1
ATOM 1085 C C . ALA A 1 150 ? 11.898 -17.078 -6.754 1 96.44 150 ALA A C 1
ATOM 1087 O O . ALA A 1 150 ? 10.961 -17.688 -6.227 1 96.44 150 ALA A O 1
ATOM 1088 N N . GLY A 1 151 ? 12.102 -17.016 -8.031 1 98.19 151 GLY A N 1
ATOM 1089 C CA . GLY A 1 151 ? 11.352 -17.875 -8.945 1 98.19 151 GLY A CA 1
ATOM 1090 C C . GLY A 1 151 ? 10.18 -17.156 -9.602 1 98.19 151 GLY A C 1
ATOM 1091 O O . GLY A 1 151 ? 10.289 -15.992 -9.977 1 98.19 151 GLY A O 1
ATOM 1092 N N . ARG A 1 152 ? 9.133 -18 -9.766 1 98.69 152 ARG A N 1
ATOM 1093 C CA . ARG A 1 152 ? 8.031 -17.547 -10.609 1 98.69 152 ARG A CA 1
ATOM 1094 C C . ARG A 1 152 ? 6.703 -17.625 -9.859 1 98.69 152 ARG A C 1
ATOM 1096 O O . ARG A 1 152 ? 6.496 -18.531 -9.047 1 98.69 152 ARG A O 1
ATOM 1103 N N . VAL A 1 153 ? 5.863 -16.641 -10.086 1 98.88 153 VAL A N 1
ATOM 1104 C CA . VAL A 1 153 ? 4.457 -16.703 -9.711 1 98.88 153 VAL A CA 1
ATOM 1105 C C . VAL A 1 153 ? 3.586 -16.781 -10.961 1 98.88 153 VAL A C 1
ATOM 1107 O O . VAL A 1 153 ? 3.77 -15.992 -11.898 1 98.88 153 VAL A O 1
ATOM 1110 N N . LEU A 1 154 ? 2.76 -17.734 -11.039 1 98.88 154 LEU A N 1
ATOM 1111 C CA . LEU A 1 154 ? 1.727 -17.797 -12.07 1 98.88 154 LEU A CA 1
ATOM 1112 C C . LEU A 1 154 ? 0.371 -17.391 -11.508 1 98.88 154 LEU A C 1
ATOM 1114 O O . LEU A 1 154 ? -0.077 -17.938 -10.492 1 98.88 154 LEU A O 1
ATOM 1118 N N . VAL A 1 155 ? -0.244 -16.391 -12.07 1 98.88 155 VAL A N 1
ATOM 1119 C CA . VAL A 1 155 ? -1.607 -15.969 -11.773 1 98.88 155 VAL A CA 1
ATOM 1120 C C . VAL A 1 155 ? -2.514 -16.266 -12.969 1 98.88 155 VAL A C 1
ATOM 1122 O O . VAL A 1 155 ? -2.475 -15.555 -13.977 1 98.88 155 VAL A O 1
ATOM 1125 N N . ASP A 1 156 ? -3.279 -17.297 -12.805 1 98.75 156 ASP A N 1
ATOM 1126 C CA . ASP A 1 156 ? -4.09 -17.781 -13.922 1 98.75 156 ASP A CA 1
ATOM 1127 C C . ASP A 1 156 ? -5.566 -17.844 -13.539 1 98.75 156 ASP A C 1
ATOM 1129 O O . ASP A 1 156 ? -5.918 -18.312 -12.461 1 98.75 156 ASP A O 1
ATOM 1133 N N . ALA A 1 157 ? -6.492 -17.344 -14.469 1 98.44 157 ALA A N 1
ATOM 1134 C CA . ALA A 1 157 ? -7.938 -17.328 -14.258 1 98.44 157 ALA A CA 1
ATOM 1135 C C . ALA A 1 157 ? -8.297 -16.594 -12.961 1 98.44 157 ALA A C 1
ATOM 1137 O O . ALA A 1 157 ? -9.016 -17.141 -12.117 1 98.44 157 ALA A O 1
ATOM 1138 N N . PHE A 1 158 ? -7.859 -15.438 -12.883 1 98.56 158 PHE A N 1
ATOM 1139 C CA . PHE A 1 158 ? -7.922 -14.664 -11.648 1 98.56 158 PHE A CA 1
ATOM 1140 C C . PHE A 1 158 ? -8.766 -13.406 -11.836 1 98.56 158 PHE A C 1
ATOM 1142 O O . PHE A 1 158 ? -8.625 -12.711 -12.844 1 98.56 158 PHE A O 1
ATOM 1149 N N . PHE A 1 159 ? -9.609 -13.102 -10.93 1 98.25 159 PHE A N 1
ATOM 1150 C CA . PHE A 1 159 ? -10.445 -11.906 -10.953 1 98.25 159 PHE A CA 1
ATOM 1151 C C . PHE A 1 159 ? -10.023 -10.922 -9.875 1 98.25 159 PHE A C 1
ATOM 1153 O O . PHE A 1 159 ? -10.008 -11.266 -8.688 1 98.25 159 PHE A O 1
ATOM 1160 N N . ALA A 1 160 ? -9.625 -9.719 -10.203 1 97.75 160 ALA A N 1
ATOM 1161 C CA . ALA A 1 160 ? -9.266 -8.664 -9.258 1 97.75 160 ALA A CA 1
ATOM 1162 C C . ALA A 1 160 ? -10.18 -7.457 -9.414 1 97.75 160 ALA A C 1
ATOM 1164 O O . ALA A 1 160 ? -10.391 -6.969 -10.531 1 97.75 160 ALA A O 1
ATOM 1165 N N . LYS A 1 161 ? -10.727 -7.023 -8.305 1 95.94 161 LYS A N 1
ATOM 1166 C CA . LYS A 1 161 ? -11.594 -5.852 -8.336 1 95.94 161 LYS A CA 1
ATOM 1167 C C . LYS A 1 161 ? -11.141 -4.809 -7.316 1 95.94 161 LYS A C 1
ATOM 1169 O O . LYS A 1 161 ? -11.125 -5.066 -6.113 1 95.94 161 LYS A O 1
ATOM 1174 N N . GLY A 1 162 ? -10.844 -3.621 -7.793 1 93.31 162 GLY A N 1
ATOM 1175 C CA . GLY A 1 162 ? -10.547 -2.498 -6.922 1 93.31 162 GLY A CA 1
ATOM 1176 C C . GLY A 1 162 ? -9.281 -2.695 -6.109 1 93.31 162 GLY A C 1
ATOM 1177 O O . GLY A 1 162 ? -9.164 -2.186 -4.992 1 93.31 162 GLY A O 1
ATOM 1178 N N . VAL A 1 163 ? -8.352 -3.508 -6.656 1 95.19 163 VAL A N 1
ATOM 1179 C CA . VAL A 1 163 ? -7.094 -3.705 -5.945 1 95.19 163 VAL A CA 1
ATOM 1180 C C . VAL A 1 163 ? -6.074 -2.656 -6.391 1 95.19 163 VAL A C 1
ATOM 1182 O O . VAL A 1 163 ? -6.141 -2.158 -7.52 1 95.19 163 VAL A O 1
ATOM 1185 N N . ASP A 1 164 ? -5.152 -2.264 -5.492 1 92.69 164 ASP A N 1
ATOM 1186 C CA . ASP A 1 164 ? -4.098 -1.335 -5.895 1 92.69 164 ASP A CA 1
ATOM 1187 C C . ASP A 1 164 ? -3.121 -1.997 -6.859 1 92.69 164 ASP A C 1
ATOM 1189 O O . ASP A 1 164 ? -2.979 -1.56 -8.008 1 92.69 164 ASP A O 1
ATOM 1193 N N . LYS A 1 165 ? -2.514 -3.088 -6.414 1 95.5 165 LYS A N 1
ATOM 1194 C CA . LYS A 1 165 ? -1.608 -3.896 -7.227 1 95.5 165 LYS A CA 1
ATOM 1195 C C . LYS A 1 165 ? -1.939 -5.379 -7.105 1 95.5 165 LYS A C 1
ATOM 1197 O O . LYS A 1 165 ? -2.158 -5.887 -6.004 1 95.5 165 LYS A O 1
ATOM 1202 N N . ILE A 1 166 ? -1.909 -6.047 -8.258 1 98.44 166 ILE A N 1
ATOM 1203 C CA . ILE A 1 166 ? -2.049 -7.496 -8.156 1 98.44 166 ILE A CA 1
ATOM 1204 C C . ILE A 1 166 ? -0.71 -8.117 -7.766 1 98.44 166 ILE A C 1
ATOM 1206 O O . ILE A 1 166 ? -0.662 -9.031 -6.938 1 98.44 166 ILE A O 1
ATOM 1210 N N . TYR A 1 167 ? 0.319 -7.566 -8.32 1 98.56 167 TYR A N 1
ATOM 1211 C CA . TYR A 1 167 ? 1.643 -8.133 -8.078 1 98.56 167 TYR A CA 1
ATOM 1212 C C . TYR A 1 167 ? 2.648 -7.035 -7.742 1 98.56 167 TYR A C 1
ATOM 1214 O O . TYR A 1 167 ? 2.738 -6.027 -8.453 1 98.56 167 TYR A O 1
ATOM 1222 N N . ARG A 1 168 ? 3.4 -7.262 -6.723 1 96.06 168 ARG A N 1
ATOM 1223 C CA . ARG A 1 168 ? 4.5 -6.387 -6.324 1 96.06 168 ARG A CA 1
ATOM 1224 C C . ARG A 1 168 ? 5.703 -7.199 -5.855 1 96.06 168 ARG A C 1
ATOM 1226 O O . ARG A 1 168 ? 5.574 -8.078 -5.004 1 96.06 168 ARG A O 1
ATOM 1233 N N . PRO A 1 169 ? 6.898 -6.883 -6.438 1 95.56 169 PRO A N 1
ATOM 1234 C CA . PRO A 1 169 ? 8.117 -7.539 -5.957 1 95.56 169 PRO A CA 1
ATOM 1235 C C . PRO A 1 169 ? 8.719 -6.848 -4.734 1 95.56 169 PRO A C 1
ATOM 1237 O O . PRO A 1 169 ? 8.32 -5.73 -4.395 1 95.56 169 PRO A O 1
ATOM 1240 N N . ALA A 1 170 ? 9.641 -7.52 -4.09 1 88.75 170 ALA A N 1
ATOM 1241 C CA . ALA A 1 170 ? 10.453 -6.883 -3.055 1 88.75 170 ALA A CA 1
ATOM 1242 C C . ALA A 1 170 ? 11.477 -5.938 -3.666 1 88.75 170 ALA A C 1
ATOM 1244 O O . ALA A 1 170 ? 11.898 -6.125 -4.812 1 88.75 170 ALA A O 1
ATOM 1245 N N . TYR A 1 171 ? 11.867 -4.824 -2.914 1 81.25 171 TYR A N 1
ATOM 1246 C CA . TYR A 1 171 ? 12.828 -3.82 -3.355 1 81.25 171 TYR A CA 1
ATOM 1247 C C . TYR A 1 171 ? 13.984 -3.703 -2.371 1 81.25 171 TYR A C 1
ATOM 1249 O O . TYR A 1 171 ? 14.844 -2.832 -2.514 1 81.25 171 TYR A O 1
ATOM 1257 N N . SER A 1 172 ? 14.492 -4.562 -1.761 1 70 172 SER A N 1
ATOM 1258 C CA . SER A 1 172 ? 15.508 -4.352 -0.74 1 70 172 SER A CA 1
ATOM 1259 C C . SER A 1 172 ? 16.844 -3.945 -1.364 1 70 172 SER A C 1
ATOM 1261 O O . SER A 1 172 ? 17.125 -4.285 -2.516 1 70 172 SER A O 1
ATOM 1263 N N . VAL A 1 173 ? 17.594 -3.008 -0.77 1 59.66 173 VAL A N 1
ATOM 1264 C CA . VAL A 1 173 ? 18.859 -2.447 -1.229 1 59.66 173 VAL A CA 1
ATOM 1265 C C . VAL A 1 173 ? 19.797 -3.574 -1.649 1 59.66 173 VAL A C 1
ATOM 1267 O O . VAL A 1 173 ? 20.547 -3.439 -2.625 1 59.66 173 VAL A O 1
ATOM 1270 N N . ASN A 1 174 ? 19.719 -4.648 -1.075 1 66.81 174 ASN A N 1
ATOM 1271 C CA . ASN A 1 174 ? 20.656 -5.699 -1.423 1 66.81 174 ASN A CA 1
ATOM 1272 C C . ASN A 1 174 ? 19.969 -6.875 -2.111 1 66.81 174 ASN A C 1
ATOM 1274 O O . ASN A 1 174 ? 20.547 -7.961 -2.213 1 66.81 174 ASN A O 1
ATOM 1278 N N . ASP A 1 175 ? 18.891 -6.477 -2.629 1 77.25 175 ASP A N 1
ATOM 1279 C CA . ASP A 1 175 ? 18.156 -7.555 -3.293 1 77.25 175 ASP A CA 1
ATOM 1280 C C . ASP A 1 175 ? 18.719 -7.816 -4.688 1 77.25 175 ASP A C 1
ATOM 1282 O O . ASP A 1 175 ? 18.734 -6.922 -5.535 1 77.25 175 ASP A O 1
ATOM 1286 N N . LYS A 1 176 ? 19.219 -9 -4.961 1 84.81 176 LYS A N 1
ATOM 1287 C CA . LYS A 1 176 ? 19.734 -9.391 -6.27 1 84.81 176 LYS A CA 1
ATOM 1288 C C . LYS A 1 176 ? 18.906 -10.508 -6.887 1 84.81 176 LYS A C 1
ATOM 1290 O O . LYS A 1 176 ? 19.25 -11.031 -7.949 1 84.81 176 LYS A O 1
ATOM 1295 N N . THR A 1 177 ? 17.844 -10.836 -6.32 1 92.25 177 THR A N 1
ATOM 1296 C CA . THR A 1 177 ? 17.031 -11.961 -6.754 1 92.25 177 THR A CA 1
ATOM 1297 C C . THR A 1 177 ? 16.078 -11.547 -7.867 1 92.25 177 THR A C 1
ATOM 1299 O O . THR A 1 177 ? 15.203 -10.695 -7.656 1 92.25 177 THR A O 1
ATOM 1302 N N . GLN A 1 178 ? 16.281 -12.195 -9.047 1 95.5 178 GLN A N 1
ATOM 1303 C CA . GLN A 1 178 ? 15.32 -11.938 -10.109 1 95.5 178 GLN A CA 1
ATOM 1304 C C . GLN A 1 178 ? 14.008 -12.68 -9.859 1 95.5 178 GLN A C 1
ATOM 1306 O O . GLN A 1 178 ? 14.016 -13.852 -9.469 1 95.5 178 GLN A O 1
ATOM 1311 N N . ARG A 1 179 ? 12.898 -12.023 -10.141 1 98.06 179 ARG A N 1
ATOM 1312 C CA . ARG A 1 179 ? 11.562 -12.594 -9.992 1 98.06 179 ARG A CA 1
ATOM 1313 C C . ARG A 1 179 ? 10.773 -12.516 -11.297 1 98.06 179 ARG A C 1
ATOM 1315 O O . ARG A 1 179 ? 10.953 -11.57 -12.07 1 98.06 179 ARG A O 1
ATOM 1322 N N . LYS A 1 180 ? 9.961 -13.531 -11.508 1 98.69 180 LYS A N 1
ATOM 1323 C CA . LYS A 1 180 ? 9.102 -13.562 -12.688 1 98.69 180 LYS A CA 1
ATOM 1324 C C . LYS A 1 180 ? 7.633 -13.727 -12.289 1 98.69 180 LYS A C 1
ATOM 1326 O O . LYS A 1 180 ? 7.32 -14.422 -11.32 1 98.69 180 LYS A O 1
ATOM 1331 N N . VAL A 1 181 ? 6.746 -13.102 -13.062 1 98.94 181 VAL A N 1
ATOM 1332 C CA . VAL A 1 181 ? 5.316 -13.297 -12.875 1 98.94 181 VAL A CA 1
ATOM 1333 C C . VAL A 1 181 ? 4.625 -13.445 -14.227 1 98.94 181 VAL A C 1
ATOM 1335 O O . VAL A 1 181 ? 4.953 -12.727 -15.18 1 98.94 181 VAL A O 1
ATOM 1338 N N . ASP A 1 182 ? 3.736 -14.422 -14.328 1 98.88 182 ASP A N 1
ATOM 1339 C CA . ASP A 1 182 ? 2.928 -14.656 -15.523 1 98.88 182 ASP A CA 1
ATOM 1340 C C . ASP A 1 182 ? 1.44 -14.477 -15.219 1 98.88 182 ASP A C 1
ATOM 1342 O O . ASP A 1 182 ? 0.904 -15.133 -14.32 1 98.88 182 ASP A O 1
ATOM 1346 N N . PHE A 1 183 ? 0.867 -13.594 -15.93 1 98.81 183 PHE A N 1
ATOM 1347 C CA . PHE A 1 183 ? -0.579 -13.414 -15.891 1 98.81 183 PHE A CA 1
ATOM 1348 C C . PHE A 1 183 ? -1.243 -14.055 -17.094 1 98.81 183 PHE A C 1
ATOM 1350 O O . PHE A 1 183 ? -0.932 -13.711 -18.234 1 98.81 183 PHE A O 1
ATOM 1357 N N . VAL A 1 184 ? -2.105 -15 -16.828 1 98.62 184 VAL A N 1
ATOM 1358 C CA . VAL A 1 184 ? -2.861 -15.688 -17.875 1 98.62 184 VAL A CA 1
ATOM 1359 C C . VAL A 1 184 ? -4.352 -15.656 -17.547 1 98.62 184 VAL A C 1
ATOM 1361 O O . VAL A 1 184 ? -4.766 -16.109 -16.469 1 98.62 184 VAL A O 1
ATOM 1364 N N . ASN A 1 185 ? -5.234 -15.07 -18.391 1 98.38 185 ASN A N 1
ATOM 1365 C CA . ASN A 1 185 ? -6.672 -15.008 -18.156 1 98.38 185 ASN A CA 1
ATOM 1366 C C . ASN A 1 185 ? -7.004 -14.25 -16.875 1 98.38 185 ASN A C 1
ATOM 1368 O O . ASN A 1 185 ? -7.66 -14.789 -15.984 1 98.38 185 ASN A O 1
ATOM 1372 N N . VAL A 1 186 ? -6.625 -13 -16.875 1 98.56 186 VAL A N 1
ATOM 1373 C CA . VAL A 1 186 ? -6.844 -12.18 -15.688 1 98.56 186 VAL A CA 1
ATOM 1374 C C . VAL A 1 186 ? -7.824 -11.055 -16 1 98.56 186 VAL A C 1
ATOM 1376 O O . VAL A 1 186 ? -7.727 -10.422 -17.047 1 98.56 186 VAL A O 1
ATOM 1379 N N . ARG A 1 187 ? -8.805 -10.914 -15.234 1 97.81 187 ARG A N 1
ATOM 1380 C CA . ARG A 1 187 ? -9.695 -9.758 -15.281 1 97.81 187 ARG A CA 1
ATOM 1381 C C . ARG A 1 187 ? -9.422 -8.805 -14.117 1 97.81 187 ARG A C 1
ATOM 1383 O O . ARG A 1 187 ? -9.57 -9.18 -12.953 1 97.81 187 ARG A O 1
ATOM 1390 N N . ALA A 1 188 ? -8.961 -7.648 -14.383 1 97.06 188 ALA A N 1
ATOM 1391 C CA . ALA A 1 188 ? -8.711 -6.602 -13.398 1 97.06 188 ALA A CA 1
ATOM 1392 C C . ALA A 1 188 ? -9.695 -5.449 -13.555 1 97.06 188 ALA A C 1
ATOM 1394 O O . ALA A 1 188 ? -9.586 -4.652 -14.492 1 97.06 188 ALA A O 1
ATOM 1395 N N . GLU A 1 189 ? -10.602 -5.391 -12.641 1 95.44 189 GLU A N 1
ATOM 1396 C CA . GLU A 1 189 ? -11.594 -4.324 -12.672 1 95.44 189 GLU A CA 1
ATOM 1397 C C . GLU A 1 189 ? -11.18 -3.158 -11.773 1 95.44 189 GLU A C 1
ATOM 1399 O O . GLU A 1 189 ? -11.062 -3.312 -10.562 1 95.44 189 GLU A O 1
ATOM 1404 N N . ASN A 1 190 ? -10.945 -2.057 -12.352 1 90.38 190 ASN A N 1
ATOM 1405 C CA . ASN A 1 190 ? -10.625 -0.808 -11.664 1 90.38 190 ASN A CA 1
ATOM 1406 C C . ASN A 1 190 ? -9.398 -0.954 -10.773 1 90.38 190 ASN A C 1
ATOM 1408 O O . ASN A 1 190 ? -9.438 -0.62 -9.586 1 90.38 190 ASN A O 1
ATOM 1412 N N . PRO A 1 191 ? -8.352 -1.554 -11.32 1 92.62 191 PRO A N 1
ATOM 1413 C CA . PRO A 1 191 ? -7.109 -1.457 -10.547 1 92.62 191 PRO A CA 1
ATOM 1414 C C . PRO A 1 191 ? -6.695 -0.013 -10.273 1 92.62 191 PRO A C 1
ATOM 1416 O O . PRO A 1 191 ? -6.684 0.814 -11.188 1 92.62 191 PRO A O 1
ATOM 1419 N N . THR A 1 192 ? -6.332 0.266 -9.023 1 90.56 192 THR A N 1
ATOM 1420 C CA . THR A 1 192 ? -6.129 1.673 -8.703 1 90.56 192 THR A CA 1
ATOM 1421 C C . THR A 1 192 ? -4.68 2.082 -8.961 1 90.56 192 THR A C 1
ATOM 1423 O O . THR A 1 192 ? -4.391 3.268 -9.148 1 90.56 192 THR A O 1
ATOM 1426 N N . SER A 1 193 ? -3.746 1.142 -9 1 92 193 SER A N 1
ATOM 1427 C CA . SER A 1 193 ? -2.363 1.414 -9.375 1 92 193 SER A CA 1
ATOM 1428 C C . SER A 1 193 ? -1.979 0.661 -10.648 1 92 193 SER A C 1
ATOM 1430 O O . SER A 1 193 ? -2.01 1.225 -11.742 1 92 193 SER A O 1
ATOM 1432 N N . ALA A 1 194 ? -1.764 -0.688 -10.523 1 95 194 ALA A N 1
ATOM 1433 C CA . ALA A 1 194 ? -1.427 -1.467 -11.711 1 95 194 ALA A CA 1
ATOM 1434 C C . ALA A 1 194 ? -1.563 -2.963 -11.445 1 95 194 ALA A C 1
ATOM 1436 O O . ALA A 1 194 ? -1.573 -3.396 -10.289 1 95 194 ALA A O 1
ATOM 1437 N N . VAL A 1 195 ? -1.585 -3.707 -12.547 1 98.19 195 VAL A N 1
ATOM 1438 C CA . VAL A 1 195 ? -1.593 -5.164 -12.453 1 98.19 195 VAL A CA 1
ATOM 1439 C C . VAL A 1 195 ? -0.252 -5.652 -11.906 1 98.19 195 VAL A C 1
ATOM 1441 O O . VAL A 1 195 ? -0.209 -6.457 -10.977 1 98.19 195 VAL A O 1
ATOM 1444 N N . ALA A 1 196 ? 0.816 -5.012 -12.406 1 98.5 196 ALA A N 1
ATOM 1445 C CA . ALA A 1 196 ? 2.121 -5.48 -11.945 1 98.5 196 ALA A CA 1
ATOM 1446 C C . ALA A 1 196 ? 3.092 -4.316 -11.781 1 98.5 196 ALA A C 1
ATOM 1448 O O . ALA A 1 196 ? 3.178 -3.439 -12.648 1 98.5 196 ALA A O 1
ATOM 1449 N N . PHE A 1 197 ? 3.777 -4.301 -10.703 1 96.81 197 PHE A N 1
ATOM 1450 C CA . PHE A 1 197 ? 5.023 -3.561 -10.547 1 96.81 197 PHE A CA 1
ATOM 1451 C C . PHE A 1 197 ? 6.227 -4.488 -10.703 1 96.81 197 PHE A C 1
ATOM 1453 O O . PHE A 1 197 ? 6.172 -5.648 -10.297 1 96.81 197 PHE A O 1
ATOM 1460 N N . LEU A 1 198 ? 7.312 -3.947 -11.242 1 96.94 198 LEU A N 1
ATOM 1461 C CA . LEU A 1 198 ? 8.539 -4.723 -11.398 1 96.94 198 LEU A CA 1
ATOM 1462 C C . LEU A 1 198 ? 9.742 -3.955 -10.852 1 96.94 198 LEU A C 1
ATOM 1464 O O . LEU A 1 198 ? 9.758 -2.723 -10.883 1 96.94 198 LEU A O 1
ATOM 1468 N N . ASN A 1 199 ? 10.695 -4.719 -10.406 1 94.94 199 ASN A N 1
ATOM 1469 C CA . ASN A 1 199 ? 11.984 -4.18 -10 1 94.94 199 ASN A CA 1
ATOM 1470 C C . ASN A 1 199 ? 13.008 -4.25 -11.125 1 94.94 199 ASN A C 1
ATOM 1472 O O . ASN A 1 199 ? 13.516 -5.328 -11.445 1 94.94 199 ASN A O 1
ATOM 1476 N N . ARG A 1 200 ? 13.312 -3.15 -11.617 1 93.38 200 ARG A N 1
ATOM 1477 C CA . ARG A 1 200 ? 14.25 -3.09 -12.734 1 93.38 200 ARG A CA 1
ATOM 1478 C C . ARG A 1 200 ? 15.656 -3.496 -12.297 1 93.38 200 ARG A C 1
ATOM 1480 O O . ARG A 1 200 ? 16.406 -4.074 -13.078 1 93.38 200 ARG A O 1
ATOM 1487 N N . GLU A 1 201 ? 16.031 -3.188 -11.133 1 92.06 201 GLU A N 1
ATOM 1488 C CA . GLU A 1 201 ? 17.375 -3.451 -10.641 1 92.06 201 GLU A CA 1
ATOM 1489 C C . GLU A 1 201 ? 17.672 -4.949 -10.609 1 92.06 201 GLU A C 1
ATOM 1491 O O . GLU A 1 201 ? 18.812 -5.367 -10.82 1 92.06 201 GLU A O 1
ATOM 1496 N N . THR A 1 202 ? 16.656 -5.691 -10.352 1 95.31 202 THR A N 1
ATOM 1497 C CA . THR A 1 202 ? 16.844 -7.137 -10.305 1 95.31 202 THR A CA 1
ATOM 1498 C C . THR A 1 202 ? 16.391 -7.785 -11.609 1 95.31 202 THR A C 1
ATOM 1500 O O . THR A 1 202 ? 16.375 -9.008 -11.727 1 95.31 202 THR A O 1
ATOM 1503 N N . LYS A 1 203 ? 15.914 -7.016 -12.555 1 95.62 203 LYS A N 1
ATOM 1504 C CA . LYS A 1 203 ? 15.5 -7.457 -13.883 1 95.62 203 LYS A CA 1
ATOM 1505 C C . LYS A 1 203 ? 14.305 -8.406 -13.797 1 95.62 203 LYS A C 1
ATOM 1507 O O . LYS A 1 203 ? 14.281 -9.438 -14.461 1 95.62 203 LYS A O 1
ATOM 1512 N N . ASP A 1 204 ? 13.391 -8.039 -12.984 1 97.94 204 ASP A N 1
ATOM 1513 C CA . AS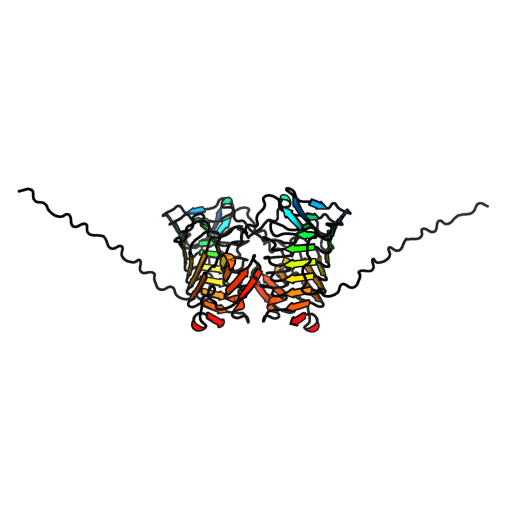P A 1 204 ? 12.141 -8.781 -12.914 1 97.94 204 ASP A CA 1
ATOM 1514 C C . ASP A 1 204 ? 11.422 -8.781 -14.258 1 97.94 204 ASP A C 1
ATOM 1516 O O . ASP A 1 204 ? 11.586 -7.852 -15.055 1 97.94 204 ASP A O 1
ATOM 1520 N N . VAL A 1 205 ? 10.641 -9.898 -14.508 1 98.69 205 VAL A N 1
ATOM 1521 C CA . VAL A 1 205 ? 9.938 -10 -15.781 1 98.69 205 VAL A CA 1
ATOM 1522 C C . VAL A 1 205 ? 8.477 -10.375 -15.539 1 98.69 205 VAL A C 1
ATOM 1524 O O . VAL A 1 205 ? 8.18 -11.234 -14.703 1 98.69 205 VAL A O 1
ATOM 1527 N N . ALA A 1 206 ? 7.602 -9.68 -16.266 1 98.88 206 ALA A N 1
ATOM 1528 C CA . ALA A 1 206 ? 6.184 -10.031 -16.266 1 98.88 206 ALA A CA 1
ATOM 1529 C C . ALA A 1 206 ? 5.699 -10.352 -17.688 1 98.88 206 ALA A C 1
ATOM 1531 O O . ALA A 1 206 ? 6.047 -9.656 -18.641 1 98.88 206 ALA A O 1
ATOM 1532 N N . THR A 1 207 ? 4.941 -11.422 -17.797 1 98.88 207 THR A N 1
ATOM 1533 C CA . THR A 1 207 ? 4.27 -11.75 -19.047 1 98.88 207 THR A CA 1
ATOM 1534 C C . THR A 1 207 ? 2.754 -11.703 -18.891 1 98.88 207 THR A C 1
ATOM 1536 O O . THR A 1 207 ? 2.238 -11.984 -17.797 1 98.88 207 THR A O 1
ATOM 1539 N N . PHE A 1 208 ? 2.092 -11.336 -19.953 1 98.62 208 PHE A N 1
ATOM 1540 C CA . PHE A 1 208 ? 0.646 -11.156 -19.938 1 98.62 208 PHE A CA 1
ATOM 1541 C C . PHE A 1 208 ? 0.009 -11.844 -21.141 1 98.62 208 PHE A C 1
ATOM 1543 O O . PHE A 1 208 ? 0.44 -11.641 -22.281 1 98.62 208 PHE A O 1
ATOM 1550 N N . THR A 1 209 ? -0.892 -12.711 -20.875 1 98.12 209 THR A N 1
ATOM 1551 C CA . THR A 1 209 ? -1.679 -13.367 -21.906 1 98.12 209 THR A CA 1
ATOM 1552 C C . THR A 1 209 ? -3.168 -13.305 -21.578 1 98.12 209 THR A C 1
ATOM 1554 O O . THR A 1 209 ? -3.615 -13.867 -20.578 1 98.12 209 THR A O 1
ATOM 1557 N N . ASN A 1 210 ? -3.977 -12.602 -22.391 1 97.81 210 ASN A N 1
ATOM 1558 C CA . ASN A 1 210 ? -5.422 -12.484 -22.219 1 97.81 210 ASN A CA 1
ATOM 1559 C C . ASN A 1 210 ? -5.773 -11.812 -20.891 1 97.81 210 ASN A C 1
ATOM 1561 O O . ASN A 1 210 ? -6.504 -12.375 -20.078 1 97.81 210 ASN A O 1
ATOM 1565 N N . VAL A 1 211 ? -5.324 -10.602 -20.719 1 98.19 211 VAL A N 1
ATOM 1566 C CA . VAL A 1 211 ? -5.602 -9.797 -19.531 1 98.19 211 VAL A CA 1
ATOM 1567 C C . VAL A 1 211 ? -6.59 -8.68 -19.891 1 98.19 211 VAL A C 1
ATOM 1569 O O . VAL A 1 211 ? -6.336 -7.879 -20.781 1 98.19 211 VAL A O 1
ATOM 1572 N N . HIS A 1 212 ? -7.715 -8.711 -19.266 1 97.56 212 HIS A N 1
ATOM 1573 C CA . HIS A 1 212 ? -8.75 -7.703 -19.453 1 97.56 212 HIS A CA 1
ATOM 1574 C C . HIS A 1 212 ? -8.727 -6.668 -18.328 1 97.56 212 HIS A C 1
ATOM 1576 O O . HIS A 1 212 ? -8.82 -7.023 -17.141 1 97.56 212 HIS A O 1
ATOM 1582 N N . VAL A 1 213 ? -8.523 -5.441 -18.609 1 96 213 VAL A N 1
ATOM 1583 C CA . VAL A 1 213 ? -8.57 -4.336 -17.656 1 96 213 VAL A CA 1
ATOM 1584 C C . VAL A 1 213 ? -9.82 -3.492 -17.906 1 96 213 VAL A C 1
ATOM 1586 O O . VAL A 1 213 ? -10.023 -2.973 -19 1 96 213 VAL A O 1
ATOM 1589 N N . THR A 1 214 ? -10.617 -3.414 -16.891 1 92.5 214 THR A N 1
ATOM 1590 C CA . THR A 1 214 ? -11.914 -2.773 -17.094 1 92.5 214 THR A CA 1
ATOM 1591 C C . THR A 1 214 ? -12.117 -1.639 -16.094 1 92.5 214 THR A C 1
ATOM 1593 O O . THR A 1 214 ? -11.406 -1.556 -15.086 1 92.5 214 THR A O 1
ATOM 1596 N N . ASP A 1 215 ? -13.031 -0.696 -16.406 1 86.44 215 ASP A N 1
ATOM 1597 C CA . ASP A 1 215 ? -13.508 0.379 -15.539 1 86.44 215 ASP A CA 1
ATOM 1598 C C . ASP A 1 215 ? -12.375 1.329 -15.164 1 86.44 215 ASP A C 1
ATOM 1600 O O . ASP A 1 215 ? -12.195 1.657 -13.992 1 86.44 215 ASP A O 1
ATOM 1604 N N . THR A 1 216 ? -11.602 1.603 -16.156 1 81.5 216 THR A N 1
ATOM 1605 C CA . THR A 1 216 ? -10.531 2.59 -16.031 1 81.5 216 THR A CA 1
ATOM 1606 C C . THR A 1 216 ? -10.273 3.287 -17.359 1 81.5 216 THR A C 1
ATOM 1608 O O . THR A 1 216 ? -10.516 2.713 -18.422 1 81.5 216 THR A O 1
ATOM 1611 N N . THR A 1 217 ? -9.875 4.5 -17.281 1 77.75 217 THR A N 1
ATOM 1612 C CA . THR A 1 217 ? -9.492 5.227 -18.484 1 77.75 217 THR A CA 1
ATOM 1613 C C . THR A 1 217 ? -7.996 5.098 -18.75 1 77.75 217 THR A C 1
ATOM 1615 O O . THR A 1 217 ? -7.504 5.535 -19.781 1 77.75 217 THR A O 1
ATOM 1618 N N . LYS A 1 218 ? -7.391 4.367 -17.859 1 80.38 218 LYS A N 1
ATOM 1619 C CA . LYS A 1 218 ? -5.949 4.172 -17.969 1 80.38 218 LYS A CA 1
ATOM 1620 C C . LYS A 1 218 ? -5.625 3.059 -18.969 1 80.38 218 LYS A C 1
ATOM 1622 O O . LYS A 1 218 ? -6.484 2.23 -19.281 1 80.38 218 LYS A O 1
ATOM 1627 N N . ARG A 1 219 ? -4.398 3.146 -19.453 1 87.25 219 ARG A N 1
ATOM 1628 C CA . ARG A 1 219 ? -3.963 2.143 -20.406 1 87.25 219 ARG A CA 1
ATOM 1629 C C . ARG A 1 219 ? -2.705 1.429 -19.922 1 87.25 219 ARG A C 1
ATOM 1631 O O . ARG A 1 219 ? -2.73 0.743 -18.906 1 87.25 219 ARG A O 1
ATOM 1638 N N . ASP A 1 220 ? -1.525 1.727 -20.484 1 88 220 ASP A N 1
ATOM 1639 C CA . ASP A 1 220 ? -0.327 0.952 -20.188 1 88 220 ASP A CA 1
ATOM 1640 C C . ASP A 1 220 ? 0.119 1.177 -18.75 1 88 220 ASP A C 1
ATOM 1642 O O . ASP A 1 220 ? 0.711 0.29 -18.125 1 88 220 ASP A O 1
ATOM 1646 N N . GLU A 1 221 ? -0.266 2.262 -18.156 1 88.69 221 GLU A N 1
ATOM 1647 C CA . GLU A 1 221 ? 0.211 2.613 -16.828 1 88.69 221 GLU A CA 1
ATOM 1648 C C . GLU A 1 221 ? -0.465 1.76 -15.758 1 88.69 221 GLU A C 1
ATOM 1650 O O . GLU A 1 221 ? 0.006 1.692 -14.617 1 88.69 221 GLU A O 1
ATOM 1655 N N . VAL A 1 222 ? -1.571 1.102 -16.094 1 92.19 222 VAL A N 1
ATOM 1656 C CA . VAL A 1 222 ? -2.244 0.267 -15.102 1 92.19 222 VAL A CA 1
ATOM 1657 C C . VAL A 1 222 ? -1.928 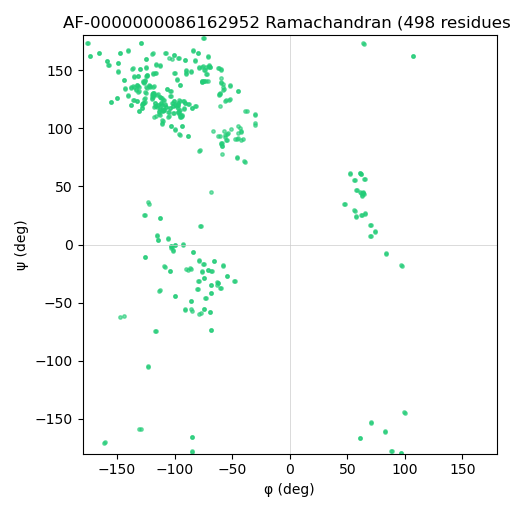-1.204 -15.367 1 92.19 222 VAL A C 1
ATOM 1659 O O . VAL A 1 222 ? -2.377 -2.084 -14.625 1 92.19 222 VAL A O 1
ATOM 1662 N N . VAL A 1 223 ? -1.165 -1.482 -16.453 1 96.81 223 VAL A N 1
ATOM 1663 C CA . VAL A 1 223 ? -0.853 -2.871 -16.781 1 96.81 223 VAL A CA 1
ATOM 1664 C C . VAL A 1 223 ? 0.452 -3.279 -16.094 1 96.81 223 VAL A C 1
ATOM 1666 O O . VAL A 1 223 ? 0.466 -4.184 -15.258 1 96.81 223 VAL A O 1
ATOM 1669 N N . CYS A 1 224 ? 1.481 -2.504 -16.391 1 97.81 224 CYS A N 1
ATOM 1670 C CA . CYS A 1 224 ? 2.797 -2.885 -15.883 1 97.81 224 CYS A CA 1
ATOM 1671 C C . CYS A 1 224 ? 3.666 -1.655 -15.648 1 97.81 224 CYS A C 1
ATOM 1673 O O . CYS A 1 224 ? 3.863 -0.844 -16.547 1 97.81 224 CYS A O 1
ATOM 1675 N N . VAL A 1 225 ? 4.188 -1.548 -14.453 1 95.88 225 VAL A N 1
ATOM 1676 C CA . VAL A 1 225 ? 5.023 -0.42 -14.047 1 95.88 225 VAL A CA 1
ATOM 1677 C C . VAL A 1 225 ? 6.422 -0.914 -13.688 1 95.88 225 VAL A C 1
ATOM 1679 O O . VAL A 1 225 ? 6.57 -1.876 -12.93 1 95.88 225 VAL A O 1
ATOM 1682 N N . GLU A 1 226 ? 7.395 -0.288 -14.234 1 95.69 226 GLU A N 1
ATOM 1683 C CA . GLU A 1 226 ? 8.781 -0.553 -13.859 1 95.69 226 GLU A CA 1
ATOM 1684 C C . GLU A 1 226 ? 9.266 0.436 -12.805 1 95.69 226 GLU A C 1
ATOM 1686 O O . GLU A 1 226 ? 8.977 1.631 -12.883 1 95.69 226 GLU A O 1
ATOM 1691 N N . THR A 1 227 ? 9.953 -0.111 -11.852 1 92.5 227 THR A N 1
ATOM 1692 C CA . THR A 1 227 ? 10.438 0.733 -10.758 1 92.5 227 THR A CA 1
ATOM 1693 C C . THR A 1 227 ? 11.945 0.593 -10.594 1 92.5 227 THR A C 1
ATOM 1695 O O . THR A 1 227 ? 12.523 -0.43 -10.969 1 92.5 227 THR A O 1
ATOM 1698 N N . GLU A 1 228 ? 12.547 1.635 -10.086 1 88.62 228 GLU A N 1
ATOM 1699 C CA . GLU A 1 228 ? 13.938 1.689 -9.633 1 88.62 228 GLU A CA 1
ATOM 1700 C C . GLU A 1 228 ? 14.039 2.328 -8.25 1 88.62 228 GLU A C 1
ATOM 1702 O O . GLU A 1 228 ? 13.445 3.381 -8 1 88.62 228 GLU A O 1
ATOM 1707 N N . ALA A 1 229 ? 14.75 1.678 -7.359 1 79.19 229 ALA A N 1
ATOM 1708 C CA . ALA A 1 229 ? 14.789 2.125 -5.973 1 79.19 229 ALA A CA 1
ATOM 1709 C C . ALA A 1 229 ? 13.383 2.395 -5.441 1 79.19 229 ALA A C 1
ATOM 1711 O O . ALA A 1 229 ? 13.141 3.422 -4.805 1 79.19 229 ALA A O 1
ATOM 1712 N N . SER A 1 230 ? 12.422 1.586 -5.902 1 77.81 230 SER A N 1
ATOM 1713 C CA . SER A 1 230 ? 11.023 1.574 -5.48 1 77.81 230 SER A CA 1
ATOM 1714 C C . SER A 1 230 ? 10.266 2.77 -6.051 1 77.81 230 SER A C 1
ATOM 1716 O O . SER A 1 230 ? 9.117 3.014 -5.684 1 77.81 230 SER A O 1
ATOM 1718 N N . LEU A 1 231 ? 10.883 3.506 -6.992 1 83.5 231 LEU A N 1
ATOM 1719 C CA . LEU A 1 231 ? 10.227 4.617 -7.672 1 83.5 231 LEU A CA 1
ATOM 1720 C C . LEU A 1 231 ? 9.789 4.211 -9.078 1 83.5 231 LEU A C 1
ATOM 1722 O O . LEU A 1 231 ? 10.547 3.568 -9.805 1 83.5 231 LEU A O 1
ATOM 1726 N N . PRO A 1 232 ? 8.555 4.516 -9.398 1 88.38 232 PRO A N 1
ATOM 1727 C CA . PRO A 1 232 ? 8.148 4.266 -10.789 1 88.38 232 PRO A CA 1
ATOM 1728 C C . PRO A 1 232 ? 8.969 5.066 -11.797 1 88.38 232 PRO A C 1
ATOM 1730 O O . PRO A 1 232 ? 9.117 6.281 -11.656 1 88.38 232 PRO A O 1
ATOM 1733 N N . VAL A 1 233 ? 9.492 4.383 -12.781 1 91.5 233 VAL A N 1
ATOM 1734 C CA . VAL A 1 233 ? 10.359 5.055 -13.742 1 91.5 233 VAL A CA 1
ATOM 1735 C C . VAL A 1 233 ? 9.844 4.824 -15.164 1 91.5 233 VAL A C 1
ATOM 1737 O O . VAL A 1 233 ? 10.344 5.426 -16.109 1 91.5 233 VAL A O 1
ATOM 1740 N N . GLY A 1 234 ? 8.875 3.916 -15.32 1 91.5 234 GLY A N 1
ATOM 1741 C CA . GLY A 1 234 ? 8.328 3.619 -16.641 1 91.5 234 GLY A CA 1
ATOM 1742 C C . GLY A 1 234 ? 7.141 2.678 -16.594 1 91.5 234 GLY A C 1
ATOM 1743 O O . GLY A 1 234 ? 6.879 2.049 -15.562 1 91.5 234 GLY A O 1
ATOM 1744 N N . HIS A 1 235 ? 6.41 2.688 -17.688 1 93.56 235 HIS A N 1
ATOM 1745 C CA . HIS A 1 235 ? 5.297 1.76 -17.828 1 93.56 235 HIS A CA 1
ATOM 1746 C C . HIS A 1 235 ? 5.113 1.345 -19.297 1 93.56 235 HIS A C 1
ATOM 1748 O O . HIS A 1 235 ? 5.656 1.982 -20.203 1 93.56 235 HIS A O 1
ATOM 1754 N N . GLY A 1 236 ? 4.336 0.28 -19.484 1 94.62 236 GLY A N 1
ATOM 1755 C CA . GLY A 1 236 ? 4.043 -0.193 -20.812 1 94.62 236 GLY A CA 1
ATOM 1756 C C . GLY A 1 236 ? 4.949 -1.326 -21.266 1 94.62 236 GLY A C 1
ATOM 1757 O O . GLY A 1 236 ? 5.816 -1.768 -20.5 1 94.62 236 GLY A O 1
ATOM 1758 N N . PRO A 1 237 ? 4.684 -1.766 -22.531 1 97.31 237 PRO A N 1
ATOM 1759 C CA . PRO A 1 237 ? 5.473 -2.898 -23.031 1 97.31 237 PRO A CA 1
ATOM 1760 C C . PRO A 1 237 ? 6.969 -2.605 -23.062 1 97.31 237 PRO A C 1
ATOM 1762 O O . PRO A 1 237 ? 7.379 -1.487 -23.391 1 97.31 237 PRO A O 1
ATOM 1765 N N . SER A 1 238 ? 7.77 -3.539 -22.688 1 97.69 238 SER A N 1
ATOM 1766 C CA . SER A 1 238 ? 9.227 -3.471 -22.656 1 97.69 238 SER A CA 1
ATOM 1767 C C . SER A 1 238 ? 9.844 -4.863 -22.625 1 97.69 238 SER A C 1
ATOM 1769 O O . SER A 1 238 ? 9.156 -5.859 -22.844 1 97.69 238 SER A O 1
ATOM 1771 N N . ASP A 1 239 ? 11.195 -4.938 -22.375 1 97.5 239 ASP A N 1
ATOM 1772 C CA . ASP A 1 239 ? 11.883 -6.215 -22.219 1 97.5 239 ASP A CA 1
ATOM 1773 C C . ASP A 1 239 ? 11.508 -6.883 -20.906 1 97.5 239 ASP A C 1
ATOM 1775 O O . ASP A 1 239 ? 11.695 -8.086 -20.734 1 97.5 239 ASP A O 1
ATOM 1779 N N . LEU A 1 240 ? 11.039 -6.051 -19.984 1 98.31 240 LEU A N 1
ATOM 1780 C CA . LEU A 1 240 ? 10.672 -6.562 -18.656 1 98.31 240 LEU A CA 1
ATOM 1781 C C . LEU A 1 240 ? 9.164 -6.762 -18.562 1 98.31 240 LEU A C 1
ATOM 1783 O O . LEU A 1 240 ? 8.703 -7.766 -18.016 1 98.31 240 LEU A O 1
ATOM 1787 N N . CYS A 1 241 ? 8.391 -5.777 -19.047 1 98.44 241 CYS A N 1
ATOM 1788 C CA . CYS A 1 241 ? 6.945 -5.879 -19.203 1 98.44 241 CYS A CA 1
ATOM 1789 C C . CYS A 1 241 ? 6.578 -6.465 -20.562 1 98.44 241 CYS A C 1
ATOM 1791 O O . CYS A 1 241 ? 6.344 -5.723 -21.516 1 98.44 241 CYS A O 1
ATOM 1793 N N . LYS A 1 242 ? 6.406 -7.75 -20.594 1 98.62 242 LYS A N 1
ATOM 1794 C CA . LYS A 1 242 ? 6.312 -8.438 -21.891 1 98.62 242 LYS A CA 1
ATOM 1795 C C . LYS A 1 242 ? 4.859 -8.711 -22.266 1 98.62 242 LYS A C 1
ATOM 1797 O O . LYS A 1 242 ? 4.277 -9.703 -21.828 1 98.62 242 LYS A O 1
ATOM 1802 N N . TYR A 1 243 ? 4.375 -7.828 -23.109 1 98.06 243 TYR A N 1
ATOM 1803 C CA . TYR A 1 243 ? 3.057 -8.031 -23.703 1 98.06 243 TYR A CA 1
ATOM 1804 C C . TYR A 1 243 ? 2.92 -7.246 -25 1 98.06 243 TYR A C 1
ATOM 1806 O O . TYR A 1 243 ? 3.676 -6.301 -25.25 1 98.06 243 TYR A O 1
ATOM 1814 N N . LYS A 1 244 ? 2.035 -7.727 -25.891 1 97.06 244 LYS A N 1
ATOM 1815 C CA . LYS A 1 244 ? 1.585 -7.012 -27.078 1 97.06 244 LYS A CA 1
ATOM 1816 C C . LYS A 1 244 ? 0.147 -6.527 -26.922 1 97.06 244 LYS A C 1
ATOM 1818 O O . LYS A 1 244 ? -0.537 -6.898 -25.969 1 97.06 244 LYS A O 1
ATOM 1823 N N . SER A 1 245 ? -0.263 -5.609 -27.781 1 94 245 SER A N 1
ATOM 1824 C CA . SER A 1 245 ? -1.597 -5.02 -27.703 1 94 245 SER A CA 1
ATOM 1825 C C . SER A 1 245 ? -2.676 -6.098 -27.703 1 94 245 SER A C 1
ATOM 1827 O O . SER A 1 245 ? -3.752 -5.906 -27.141 1 94 245 SER A O 1
ATOM 1829 N N . THR A 1 246 ? -2.385 -7.262 -28.297 1 96.38 246 THR A N 1
ATOM 1830 C CA . THR A 1 246 ? -3.373 -8.328 -28.406 1 96.38 246 THR A CA 1
ATOM 1831 C C . THR A 1 246 ? -3.488 -9.078 -27.078 1 96.38 246 THR A C 1
ATOM 1833 O O . THR A 1 246 ? -4.441 -9.836 -26.859 1 96.38 246 THR A O 1
ATOM 1836 N N . ASP A 1 247 ? -2.533 -8.875 -26.172 1 97.62 247 ASP A N 1
ATOM 1837 C CA . ASP A 1 247 ? -2.498 -9.586 -24.906 1 97.62 247 ASP A CA 1
ATOM 1838 C C . ASP A 1 247 ? -3.359 -8.883 -23.859 1 97.62 247 ASP A C 1
ATOM 1840 O O . ASP A 1 247 ? -3.693 -9.469 -22.828 1 97.62 247 ASP A O 1
ATOM 1844 N N . ILE A 1 248 ? -3.637 -7.59 -24.078 1 97.75 248 ILE A N 1
ATOM 1845 C CA . ILE A 1 248 ? -4.383 -6.766 -23.141 1 97.75 248 ILE A CA 1
ATOM 1846 C C . ILE A 1 248 ? -5.664 -6.258 -23.797 1 97.75 248 ILE A C 1
ATOM 1848 O O . ILE A 1 248 ? -5.629 -5.719 -24.906 1 97.75 248 ILE A O 1
ATOM 1852 N N . VAL A 1 249 ? -6.754 -6.43 -23.188 1 96.12 249 VAL A N 1
ATOM 1853 C CA . VAL A 1 249 ? -8.031 -5.898 -23.656 1 96.12 249 VAL A CA 1
ATOM 1854 C C . VAL A 1 249 ? -8.547 -4.859 -22.656 1 96.12 249 VAL A C 1
ATOM 1856 O O . VAL A 1 249 ? -8.742 -5.164 -21.484 1 96.12 249 VAL A O 1
ATOM 1859 N N . PHE A 1 250 ? -8.719 -3.666 -23.125 1 93.31 250 PHE A N 1
ATOM 1860 C CA . PHE A 1 250 ? -9.312 -2.613 -22.297 1 93.31 250 PHE A CA 1
ATOM 1861 C C . PHE A 1 250 ? -10.805 -2.498 -22.562 1 93.31 250 PHE A C 1
ATOM 1863 O O . PHE A 1 250 ? -11.242 -2.504 -23.719 1 93.31 250 PHE A O 1
ATOM 1870 N N . GLU A 1 251 ? -11.461 -2.613 -21.578 1 86.44 251 GLU A N 1
ATOM 1871 C CA . GLU A 1 251 ? -12.914 -2.537 -21.703 1 86.44 251 GLU A CA 1
ATOM 1872 C C . GLU A 1 251 ? -13.484 -1.397 -20.859 1 86.44 251 GLU A C 1
ATOM 1874 O O . GLU A 1 251 ? -12.953 -1.083 -19.797 1 86.44 251 GLU A O 1
ATOM 1879 N N . MET B 1 1 ? -10.516 57.312 51.125 1 31.69 1 MET B N 1
ATOM 1880 C CA . MET B 1 1 ? -10.672 57.5 49.688 1 31.69 1 MET B CA 1
ATOM 1881 C C . MET B 1 1 ? -9.875 56.469 48.906 1 31.69 1 MET B C 1
ATOM 1883 O O . MET B 1 1 ? -8.641 56.5 48.906 1 31.69 1 MET B O 1
ATOM 1887 N N . VAL B 1 2 ? -10.32 55.156 49.062 1 47.56 2 VAL B N 1
ATOM 1888 C CA . VAL B 1 2 ? -9.719 53.938 48.531 1 47.56 2 VAL B CA 1
ATOM 1889 C C . VAL B 1 2 ? -9.672 54 47 1 47.56 2 VAL B C 1
ATOM 1891 O O . VAL B 1 2 ? -10.711 54.156 46.344 1 47.56 2 VAL B O 1
ATOM 1894 N N . LYS B 1 3 ? -8.516 54.625 46.438 1 44.53 3 LYS B N 1
ATOM 1895 C CA . LYS B 1 3 ? -8.266 54.719 45 1 44.53 3 LYS B CA 1
ATOM 1896 C C . LYS B 1 3 ? -8.406 53.375 44.312 1 44.53 3 LYS B C 1
ATOM 1898 O O . LYS B 1 3 ? -7.738 52.406 44.688 1 44.53 3 LYS B O 1
A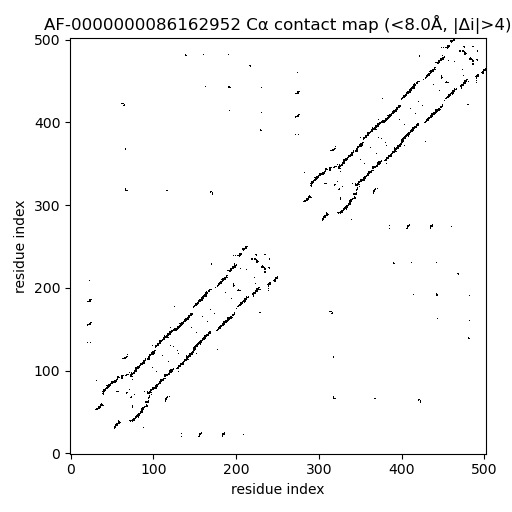TOM 1903 N N . PHE B 1 4 ? -9.508 53.094 43.688 1 50.09 4 PHE B N 1
ATOM 1904 C CA . PHE B 1 4 ? -9.82 51.938 42.875 1 50.09 4 PHE B CA 1
ATOM 1905 C C . PHE B 1 4 ? -9.008 51.938 41.562 1 50.09 4 PHE B C 1
ATOM 1907 O O . PHE B 1 4 ? -9.336 52.688 40.625 1 50.09 4 PHE B O 1
ATOM 1914 N N . VAL B 1 5 ? -7.754 52.188 41.406 1 46.75 5 VAL B N 1
ATOM 1915 C CA . VAL B 1 5 ? -7.312 52.188 40.031 1 46.75 5 VAL B CA 1
ATOM 1916 C C . VAL B 1 5 ? -7.547 50.812 39.406 1 46.75 5 VAL B C 1
ATOM 1918 O O . VAL B 1 5 ? -7.332 49.781 40.062 1 46.75 5 VAL B O 1
ATOM 1921 N N . SER B 1 6 ? -8.359 50.781 38.375 1 41.47 6 SER B N 1
ATOM 1922 C CA . SER B 1 6 ? -8.758 49.812 37.344 1 41.47 6 SER B CA 1
ATOM 1923 C C . SER B 1 6 ? -7.551 49.25 36.625 1 41.47 6 SER B C 1
ATOM 1925 O O . SER B 1 6 ? -6.734 49.969 36.062 1 41.47 6 SER B O 1
ATOM 1927 N N . LEU B 1 7 ? -7.059 48.094 37.031 1 42.72 7 LEU B N 1
ATOM 1928 C CA . LEU B 1 7 ? -6.016 47.375 36.344 1 42.72 7 LEU B CA 1
ATOM 1929 C C . LEU B 1 7 ? -6.465 47.031 34.906 1 42.72 7 LEU B C 1
ATOM 1931 O O . LEU B 1 7 ? -7.449 46.312 34.719 1 42.72 7 LEU B O 1
ATOM 1935 N N . LEU B 1 8 ? -6.258 47.938 33.938 1 39.94 8 LEU B N 1
ATOM 1936 C CA . LEU B 1 8 ? -6.469 47.625 32.531 1 39.94 8 LEU B CA 1
ATOM 1937 C C . LEU B 1 8 ? -5.641 46.438 32.125 1 39.94 8 LEU B C 1
ATOM 1939 O O . LEU B 1 8 ? -4.41 46.469 32.188 1 39.94 8 LEU B O 1
ATOM 1943 N N . ALA B 1 9 ? -6.191 45.219 32.188 1 40.72 9 ALA B N 1
ATOM 1944 C CA . ALA B 1 9 ? -5.582 44.031 31.609 1 40.72 9 ALA B CA 1
ATOM 1945 C C . ALA B 1 9 ? -5.355 44.188 30.109 1 40.72 9 ALA B C 1
ATOM 1947 O O . ALA B 1 9 ? -6.309 44.375 29.359 1 40.72 9 ALA B O 1
ATOM 1948 N N . VAL B 1 10 ? -4.227 44.75 29.703 1 38.88 10 VAL B N 1
ATOM 1949 C CA . VAL B 1 10 ? -3.871 44.719 28.281 1 38.88 10 VAL B CA 1
ATOM 1950 C C . VAL B 1 10 ? -3.887 43.281 27.781 1 38.88 10 VAL B C 1
ATOM 1952 O O . VAL B 1 10 ? -3.135 42.438 28.266 1 38.88 10 VAL B O 1
ATOM 1955 N N . ALA B 1 11 ? -5.016 42.844 27.188 1 36.81 11 ALA B N 1
ATOM 1956 C CA . ALA B 1 11 ? -5.035 41.625 26.406 1 36.81 11 ALA B CA 1
ATOM 1957 C C . ALA B 1 11 ? -3.986 41.656 25.297 1 36.81 11 ALA B C 1
ATOM 1959 O O . ALA B 1 11 ? -4.023 42.531 24.422 1 36.81 11 ALA B O 1
ATOM 1960 N N . ALA B 1 12 ? -2.814 41.188 25.609 1 36.62 12 ALA B N 1
ATOM 1961 C CA . ALA B 1 12 ? -1.873 41 24.516 1 36.62 12 ALA B CA 1
ATOM 1962 C C . ALA B 1 12 ? -2.541 40.281 23.344 1 36.62 12 ALA B C 1
ATOM 1964 O O . ALA B 1 12 ? -3.012 39.156 23.469 1 36.62 12 ALA B O 1
ATOM 1965 N N . LEU B 1 13 ? -3.109 41 22.406 1 35.16 13 LEU B N 1
ATOM 1966 C CA . LEU B 1 13 ? -3.498 40.438 21.109 1 35.16 13 LEU B CA 1
ATOM 1967 C C . LEU B 1 13 ? -2.377 39.562 20.547 1 35.16 13 LEU B C 1
ATOM 1969 O O . LEU B 1 13 ? -1.268 40.062 20.312 1 35.16 13 LEU B O 1
ATOM 1973 N N . ALA B 1 14 ? -2.369 38.312 20.797 1 35.62 14 ALA B N 1
ATOM 1974 C CA . ALA B 1 14 ? -1.489 37.438 20.047 1 35.62 14 ALA B CA 1
ATOM 1975 C C . ALA B 1 14 ? -1.482 37.781 18.562 1 35.62 14 ALA B C 1
ATOM 1977 O O . ALA B 1 14 ? -2.541 37.906 17.938 1 35.62 14 ALA B O 1
ATOM 1978 N N . ALA B 1 15 ? -0.485 38.562 18.062 1 36.59 15 ALA B N 1
ATOM 1979 C CA . ALA B 1 15 ? -0.277 38.812 16.641 1 36.59 15 ALA B CA 1
ATOM 1980 C C . ALA B 1 15 ? -0.573 37.562 15.812 1 36.59 15 ALA B C 1
ATOM 1982 O O . ALA B 1 15 ? -0.17 36.469 16.172 1 36.59 15 ALA B O 1
ATOM 1983 N N . PRO B 1 16 ? -1.578 37.562 14.961 1 36.72 16 PRO B N 1
ATOM 1984 C CA . PRO B 1 16 ? -1.731 36.438 14.031 1 36.72 16 PRO B CA 1
ATOM 1985 C C . PRO B 1 16 ? -0.412 36 13.391 1 36.72 16 PRO B C 1
ATOM 1987 O O . PRO B 1 16 ? 0.371 36.875 12.961 1 36.72 16 PRO B O 1
ATOM 1990 N N . ALA B 1 17 ? 0.215 35 13.812 1 38.72 17 ALA B N 1
ATOM 1991 C CA . ALA B 1 17 ? 1.362 34.469 13.078 1 38.72 17 ALA B CA 1
ATOM 1992 C C . ALA B 1 17 ? 1.218 34.719 11.578 1 38.72 17 ALA B C 1
ATOM 1994 O O . ALA B 1 17 ? 0.175 34.406 10.992 1 38.72 17 ALA B O 1
ATOM 1995 N N . LEU B 1 18 ? 1.826 35.625 10.867 1 35.81 18 LEU B N 1
ATOM 1996 C CA . LEU B 1 18 ? 1.959 35.781 9.43 1 35.81 18 LEU B CA 1
ATOM 1997 C C . LEU B 1 18 ? 2.164 34.438 8.75 1 35.81 18 LEU B C 1
ATOM 1999 O O . LEU B 1 18 ? 3.223 33.812 8.891 1 35.81 18 LEU B O 1
ATOM 2003 N N . VAL B 1 19 ? 1.163 33.531 8.648 1 42.88 19 VAL B N 1
ATOM 2004 C CA . VAL B 1 19 ? 1.306 32.375 7.781 1 42.88 19 VAL B CA 1
ATOM 2005 C C . VAL B 1 19 ? 1.873 32.812 6.43 1 42.88 19 VAL B C 1
ATOM 2007 O O . VAL B 1 19 ? 1.236 33.562 5.691 1 42.88 19 VAL B O 1
ATOM 2010 N N . THR B 1 20 ? 3.188 33.156 6.172 1 44.25 20 THR B N 1
ATOM 2011 C CA . THR B 1 20 ? 3.744 33.344 4.836 1 44.25 20 THR B CA 1
ATOM 2012 C C . THR B 1 20 ? 3.031 32.469 3.816 1 44.25 20 THR B C 1
ATOM 2014 O O . THR B 1 20 ? 2.775 31.297 4.078 1 44.25 20 THR B O 1
ATOM 2017 N N . ALA B 1 21 ? 2.232 33.094 2.854 1 61.81 21 ALA B N 1
ATOM 2018 C CA . ALA B 1 21 ? 1.526 32.5 1.733 1 61.81 21 ALA B CA 1
ATOM 2019 C C . ALA B 1 21 ? 2.387 31.422 1.062 1 61.81 21 ALA B C 1
ATOM 2021 O O . ALA B 1 21 ? 3.449 31.719 0.515 1 61.81 21 ALA B O 1
ATOM 2022 N N . THR B 1 22 ? 2.361 30.172 1.407 1 74.62 22 THR B N 1
ATOM 2023 C CA . THR B 1 22 ? 3.131 29.109 0.781 1 74.62 22 THR B CA 1
ATOM 2024 C C . THR B 1 22 ? 2.814 29.016 -0.708 1 74.62 22 THR B C 1
ATOM 2026 O O . THR B 1 22 ? 1.833 29.594 -1.178 1 74.62 22 THR B O 1
ATOM 2029 N N . LYS B 1 23 ? 3.887 28.828 -1.439 1 87.44 23 LYS B N 1
ATOM 2030 C CA . LYS B 1 23 ? 3.756 28.719 -2.889 1 87.44 23 LYS B CA 1
ATOM 2031 C C . LYS B 1 23 ? 3.906 27.266 -3.342 1 87.44 23 LYS B C 1
ATOM 2033 O O . LYS B 1 23 ? 4.461 26.438 -2.617 1 87.44 23 LYS B O 1
ATOM 2038 N N . LEU B 1 24 ? 3.422 26.984 -4.516 1 94.44 24 LEU B N 1
ATOM 2039 C CA . LEU B 1 24 ? 3.592 25.688 -5.16 1 94.44 24 LEU B CA 1
ATOM 2040 C C . LEU B 1 24 ? 5.07 25.328 -5.289 1 94.44 24 LEU B C 1
ATOM 2042 O O . LEU B 1 24 ? 5.859 26.125 -5.82 1 94.44 24 LEU B O 1
ATOM 2046 N N . PRO B 1 25 ? 5.449 24.203 -4.75 1 94.44 25 PRO B N 1
ATOM 2047 C CA . PRO B 1 25 ? 6.867 23.844 -4.848 1 94.44 25 PRO B CA 1
ATOM 2048 C C . PRO B 1 25 ? 7.281 23.453 -6.262 1 94.44 25 PRO B C 1
ATOM 2050 O O . PRO B 1 25 ? 6.453 22.969 -7.039 1 94.44 25 PRO B O 1
ATOM 2053 N N . GLY B 1 26 ? 8.609 23.641 -6.664 1 88.44 26 GLY B N 1
ATOM 2054 C CA . GLY B 1 26 ? 9.188 23.078 -7.875 1 88.44 26 GLY B CA 1
ATOM 2055 C C . GLY B 1 26 ? 9.469 21.594 -7.766 1 88.44 26 GLY B C 1
ATOM 2056 O O . GLY B 1 26 ? 9.227 20.984 -6.719 1 88.44 26 GLY B O 1
ATOM 2057 N N . PRO B 1 27 ? 9.953 20.969 -8.828 1 86.62 27 PRO B N 1
ATOM 2058 C CA . PRO B 1 27 ? 10.242 19.531 -8.836 1 86.62 27 PRO B CA 1
ATOM 2059 C C . PRO B 1 27 ? 11.547 19.188 -8.117 1 86.62 27 PRO B C 1
ATOM 2061 O O . PRO B 1 27 ? 11.969 18.031 -8.125 1 86.62 27 PRO B O 1
ATOM 2064 N N . GLY B 1 28 ? 12.094 19.922 -7.398 1 88.12 28 GLY B N 1
ATOM 2065 C CA . GLY B 1 28 ? 13.391 19.719 -6.785 1 88.12 28 GLY B CA 1
ATOM 2066 C C . GLY B 1 28 ? 13.32 18.938 -5.484 1 88.12 28 GLY B C 1
ATOM 2067 O O . GLY B 1 28 ? 12.289 18.938 -4.812 1 88.12 28 GLY B O 1
ATOM 2068 N N . TRP B 1 29 ? 14.375 18.125 -5.125 1 92.62 29 TRP B N 1
ATOM 2069 C CA . TRP B 1 29 ? 14.594 17.375 -3.895 1 92.62 29 TRP B CA 1
ATOM 2070 C C . TRP B 1 29 ? 15.867 17.859 -3.191 1 92.62 29 TRP B C 1
ATOM 2072 O O . TRP B 1 29 ? 16.906 18 -3.822 1 92.62 29 TRP B O 1
ATOM 2082 N N . PRO B 1 30 ? 15.773 18.125 -1.969 1 94.62 30 PRO B N 1
ATOM 2083 C CA . PRO B 1 30 ? 16.953 18.688 -1.31 1 94.62 30 PRO B CA 1
ATOM 2084 C C . PRO B 1 30 ? 18.062 17.656 -1.107 1 94.62 30 PRO B C 1
ATOM 2086 O O . PRO B 1 30 ? 17.781 16.469 -0.888 1 94.62 30 PRO B O 1
ATOM 2089 N N . ASP B 1 31 ? 19.344 18.125 -1.175 1 95.56 31 ASP B N 1
ATOM 2090 C CA . ASP B 1 31 ? 20.438 17.344 -0.628 1 95.56 31 ASP B CA 1
ATOM 2091 C C . ASP B 1 31 ? 20.406 17.312 0.897 1 95.56 31 ASP B C 1
ATOM 2093 O O . ASP B 1 31 ? 19.641 18.078 1.513 1 95.56 31 ASP B O 1
ATOM 2097 N N . TYR B 1 32 ? 21.125 16.359 1.427 1 97.38 32 TYR B N 1
ATOM 2098 C CA . TYR B 1 32 ? 21.203 16.359 2.883 1 97.38 32 TYR B CA 1
ATOM 2099 C C . TYR B 1 32 ? 22.609 16.672 3.361 1 97.38 32 TYR B C 1
ATOM 2101 O O . TYR B 1 32 ? 23.578 16.453 2.631 1 97.38 32 TYR B O 1
ATOM 2109 N N . ALA B 1 33 ? 22.719 17.203 4.562 1 97.44 33 ALA B N 1
ATOM 2110 C CA . ALA B 1 33 ? 24.016 17.625 5.109 1 97.44 33 ALA B CA 1
ATOM 2111 C C . ALA B 1 33 ? 24.797 16.422 5.625 1 97.44 33 ALA B C 1
ATOM 2113 O O . ALA B 1 33 ? 25.922 16.172 5.176 1 97.44 33 ALA B O 1
ATOM 2114 N N . LYS B 1 34 ? 24.234 15.695 6.594 1 98.06 34 LYS B N 1
ATOM 2115 C CA . LYS B 1 34 ? 24.828 14.5 7.191 1 98.06 34 LYS B CA 1
ATOM 2116 C C . LYS B 1 34 ? 23.781 13.391 7.344 1 98.06 34 LYS B C 1
ATOM 2118 O O . LYS B 1 34 ? 22.594 13.656 7.484 1 98.06 34 LYS B O 1
ATOM 2123 N N . LYS B 1 35 ? 24.375 12.172 7.285 1 98 35 LYS B N 1
ATOM 2124 C CA . LYS B 1 35 ? 23.516 11.023 7.582 1 98 35 LYS B CA 1
ATOM 2125 C C . LYS B 1 35 ? 23.594 10.656 9.062 1 98 35 LYS B C 1
ATOM 2127 O O . LYS B 1 35 ? 24.672 10.453 9.602 1 98 35 LYS B O 1
ATOM 2132 N N . ILE B 1 36 ? 22.5 10.641 9.703 1 98.69 36 ILE B N 1
ATOM 2133 C CA . ILE B 1 36 ? 22.391 10.273 11.117 1 98.69 36 ILE B CA 1
ATOM 2134 C C . ILE B 1 36 ? 21.578 9 11.258 1 98.69 36 ILE B C 1
ATOM 2136 O O . ILE B 1 36 ? 20.438 8.938 10.789 1 98.69 36 ILE B O 1
ATOM 2140 N N . VAL B 1 37 ? 22.188 7.941 11.797 1 97.81 37 VAL B N 1
ATOM 2141 C CA . VAL B 1 37 ? 21.516 6.652 11.984 1 97.81 37 VAL B CA 1
ATOM 2142 C C . VAL B 1 37 ? 21.328 6.379 13.469 1 97.81 37 VAL B C 1
ATOM 2144 O O . VAL B 1 37 ? 22.281 6.387 14.242 1 97.81 37 VAL B O 1
ATOM 2147 N N . ASN B 1 38 ? 20.047 6.188 13.883 1 97.94 38 ASN B N 1
ATOM 2148 C CA . ASN B 1 38 ? 19.734 5.988 15.289 1 97.94 38 ASN B CA 1
ATOM 2149 C C . ASN B 1 38 ? 19.094 4.625 15.539 1 97.94 38 ASN B C 1
ATOM 2151 O O . ASN B 1 38 ? 18.281 4.168 14.734 1 97.94 38 ASN B O 1
ATOM 2155 N N . ALA B 1 39 ? 19.359 4.059 16.656 1 97.12 39 ALA B N 1
ATOM 2156 C CA . ALA B 1 39 ? 18.766 2.779 17.031 1 97.12 39 ALA B CA 1
ATOM 2157 C C . ALA B 1 39 ? 17.344 2.969 17.531 1 97.12 39 ALA B C 1
ATOM 2159 O O . ALA B 1 39 ? 16.5 2.072 17.406 1 97.12 39 ALA B O 1
ATOM 2160 N N . GLU B 1 40 ? 17.109 4.09 18.141 1 97.5 40 GLU B N 1
ATOM 2161 C CA . GLU B 1 40 ? 15.805 4.418 18.703 1 97.5 40 GLU B CA 1
ATOM 2162 C C . GLU B 1 40 ? 15.203 5.633 18 1 97.5 40 GLU B C 1
ATOM 2164 O O . GLU B 1 40 ? 15.93 6.449 17.422 1 97.5 40 GLU B O 1
ATOM 2169 N N . PRO B 1 41 ? 13.859 5.68 18.047 1 98.19 41 PRO B N 1
ATOM 2170 C CA . PRO B 1 41 ? 13.258 6.887 17.484 1 98.19 41 PRO B CA 1
ATOM 2171 C C . PRO B 1 41 ? 13.68 8.156 18.219 1 98.19 41 PRO B C 1
AT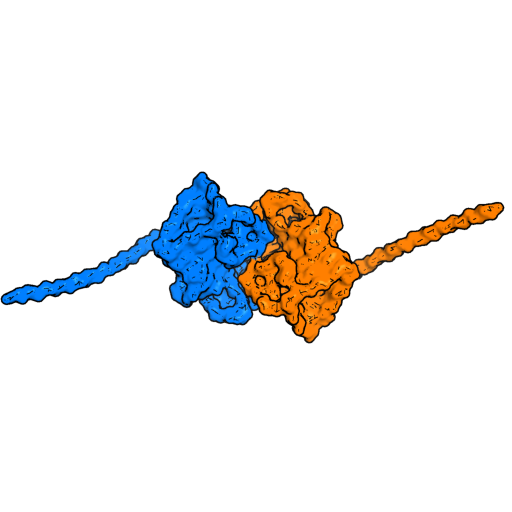OM 2173 O O . PRO B 1 41 ? 14.008 8.109 19.406 1 98.19 41 PRO B O 1
ATOM 2176 N N . ILE B 1 42 ? 13.688 9.25 17.5 1 98.81 42 ILE B N 1
ATOM 2177 C CA . ILE B 1 42 ? 13.836 10.555 18.125 1 98.81 42 ILE B CA 1
ATOM 2178 C C . ILE B 1 42 ? 12.469 11.102 18.531 1 98.81 42 ILE B C 1
ATOM 2180 O O . ILE B 1 42 ? 11.594 11.266 17.672 1 98.81 42 ILE B O 1
ATOM 2184 N N . ARG B 1 43 ? 12.32 11.344 19.719 1 98.81 43 ARG B N 1
ATOM 2185 C CA . ARG B 1 43 ? 11.07 11.898 20.219 1 98.81 43 ARG B CA 1
ATOM 2186 C C . ARG B 1 43 ? 11.156 13.414 20.359 1 98.81 43 ARG B C 1
ATOM 2188 O O . ARG B 1 43 ? 12.055 13.93 21.031 1 98.81 43 ARG B O 1
ATOM 2195 N N . VAL B 1 44 ? 10.281 14.094 19.641 1 98.94 44 VAL B N 1
ATOM 2196 C CA . VAL B 1 44 ? 10.133 15.539 19.797 1 98.94 44 VAL B CA 1
ATOM 2197 C C . VAL B 1 44 ? 8.992 15.844 20.75 1 98.94 44 VAL B C 1
ATOM 2199 O O . VAL B 1 44 ? 7.82 15.609 20.438 1 98.94 44 VAL B O 1
ATOM 2202 N N . ARG B 1 45 ? 9.328 16.406 21.953 1 98.62 45 ARG B N 1
ATOM 2203 C CA . ARG B 1 45 ? 8.367 16.562 23.031 1 98.62 45 ARG B CA 1
ATOM 2204 C C . ARG B 1 45 ? 7.461 17.766 22.797 1 98.62 45 ARG B C 1
ATOM 2206 O O . ARG B 1 45 ? 7.832 18.703 22.062 1 98.62 45 ARG B O 1
ATOM 2213 N N . SER B 1 46 ? 6.281 17.609 23.375 1 98.69 46 SER B N 1
ATOM 2214 C CA . SER B 1 46 ? 5.305 18.688 23.25 1 98.69 46 SER B CA 1
ATOM 2215 C C . SER B 1 46 ? 5.949 20.047 23.5 1 98.69 46 SER B C 1
ATOM 2217 O O . SER B 1 46 ? 6.707 20.219 24.453 1 98.69 46 SER B O 1
ATOM 2219 N N . GLY B 1 47 ? 5.656 20.969 22.594 1 98.19 47 GLY B N 1
ATOM 2220 C CA . GLY B 1 47 ? 6.148 22.328 22.719 1 98.19 47 GLY B CA 1
ATOM 2221 C C . GLY B 1 47 ? 7.555 22.5 22.188 1 98.19 47 GLY B C 1
ATOM 2222 O O . GLY B 1 47 ? 8.031 23.641 22.031 1 98.19 47 GLY B O 1
ATOM 2223 N N . GLU B 1 48 ? 8.219 21.469 21.828 1 98.62 48 GLU B N 1
ATOM 2224 C CA . GLU B 1 48 ? 9.586 21.516 21.328 1 98.62 48 GLU B CA 1
ATOM 2225 C C . GLU B 1 48 ? 9.625 21.688 19.812 1 98.62 48 GLU B C 1
ATOM 2227 O O . GLU B 1 48 ? 8.68 21.312 19.125 1 98.62 48 GLU B O 1
ATOM 2232 N N . VAL B 1 49 ? 10.648 22.391 19.406 1 98.75 49 VAL B N 1
ATOM 2233 C CA . VAL B 1 49 ? 10.992 22.406 18 1 98.75 49 VAL B CA 1
ATOM 2234 C C . VAL B 1 49 ? 12.289 21.625 17.766 1 98.75 49 VAL B C 1
ATOM 2236 O O . VAL B 1 49 ? 13.328 21.953 18.359 1 98.75 49 VAL B O 1
ATOM 2239 N N . PHE B 1 50 ? 12.258 20.531 17.047 1 98.94 50 PHE B N 1
ATOM 2240 C CA . PHE B 1 50 ? 13.445 19.828 16.594 1 98.94 50 PHE B CA 1
ATOM 2241 C C . PHE B 1 50 ? 13.844 20.281 15.195 1 98.94 50 PHE B C 1
ATOM 2243 O O . PHE B 1 50 ? 13.109 20.062 14.234 1 98.94 50 PHE B O 1
ATOM 2250 N N . ASN B 1 51 ? 14.922 20.938 15.133 1 98.81 51 ASN B N 1
ATOM 2251 C CA . ASN B 1 51 ? 15.492 21.328 13.844 1 98.81 51 ASN B CA 1
ATOM 2252 C C . ASN B 1 51 ? 16.578 20.344 13.406 1 98.81 51 ASN B C 1
ATOM 2254 O O . ASN B 1 51 ? 17.656 20.297 14.016 1 98.81 51 ASN B O 1
ATOM 2258 N N . GLY B 1 52 ? 16.344 19.625 12.352 1 98.69 52 GLY B N 1
ATOM 2259 C CA . GLY B 1 52 ? 17.219 18.547 11.93 1 98.69 52 GLY B CA 1
ATOM 2260 C C . GLY B 1 52 ? 18.391 19 11.102 1 98.69 52 GLY B C 1
ATOM 2261 O O . GLY B 1 52 ? 19.219 18.188 10.68 1 98.69 52 GLY B O 1
ATOM 2262 N N . ALA B 1 53 ? 18.453 20.281 10.727 1 98.44 53 ALA B N 1
ATOM 2263 C CA . ALA B 1 53 ? 19.578 20.906 10.023 1 98.44 53 ALA B CA 1
ATOM 2264 C C . ALA B 1 53 ? 19.797 20.266 8.656 1 98.44 53 ALA B C 1
ATOM 2266 O O . ALA B 1 53 ? 20.922 20.156 8.188 1 98.44 53 ALA B O 1
ATOM 2267 N N . ARG B 1 54 ? 18.703 19.688 8.109 1 97.81 54 ARG B N 1
ATOM 2268 C CA . ARG B 1 54 ? 18.656 19.047 6.797 1 97.81 54 ARG B CA 1
ATOM 2269 C C . ARG B 1 54 ? 19.438 17.75 6.781 1 97.81 54 ARG B C 1
ATOM 2271 O O . ARG B 1 54 ? 19.922 17.328 5.73 1 97.81 54 ARG B O 1
ATOM 2278 N N . ASN B 1 55 ? 19.719 17.234 7.922 1 98.81 55 ASN B N 1
ATOM 2279 C CA . ASN B 1 55 ? 20.344 15.922 7.965 1 98.81 55 ASN B CA 1
ATOM 2280 C C . ASN B 1 55 ? 19.375 14.828 7.547 1 98.81 55 ASN B C 1
ATOM 2282 O O . ASN B 1 55 ? 18.156 14.992 7.656 1 98.81 55 ASN B O 1
ATOM 2286 N N . LYS B 1 56 ? 19.969 13.734 7.051 1 98.62 56 LYS B N 1
ATOM 2287 C CA . LYS B 1 56 ? 19.203 12.531 6.738 1 98.62 56 LYS B CA 1
ATOM 2288 C C . LYS B 1 56 ? 19.156 11.586 7.934 1 98.62 56 LYS B C 1
ATOM 2290 O O . LYS B 1 56 ? 20.203 11.188 8.453 1 98.62 56 LYS B O 1
ATOM 2295 N N . TYR B 1 57 ? 18 11.312 8.32 1 98.69 57 TYR B N 1
ATOM 2296 C CA . TYR B 1 57 ? 17.797 10.438 9.477 1 98.69 57 TYR B CA 1
ATOM 2297 C C . TYR B 1 57 ? 17.297 9.062 9.039 1 98.69 57 TYR B C 1
ATOM 2299 O O . TYR B 1 57 ? 16.391 8.961 8.203 1 98.69 57 TYR B O 1
ATOM 2307 N N . GLU B 1 58 ? 17.859 8.023 9.57 1 97.19 58 GLU B N 1
ATOM 2308 C CA . GLU B 1 58 ? 17.484 6.629 9.352 1 97.19 58 GLU B CA 1
ATOM 2309 C C . GLU B 1 58 ? 17.562 5.82 10.641 1 97.19 58 GLU B C 1
ATOM 2311 O O . GLU B 1 58 ? 18.047 6.324 11.664 1 97.19 58 GLU B O 1
ATOM 2316 N N . ARG B 1 59 ? 17 4.637 10.609 1 97.31 59 ARG B N 1
ATOM 2317 C CA . ARG B 1 59 ? 17.062 3.732 11.75 1 97.31 59 ARG B CA 1
ATOM 2318 C C . ARG B 1 59 ? 18.172 2.701 11.57 1 97.31 59 ARG B C 1
ATOM 2320 O O . ARG B 1 59 ? 18.375 2.193 10.469 1 97.31 59 ARG B O 1
ATOM 2327 N N . ALA B 1 60 ? 18.766 2.465 12.695 1 94.31 60 ALA B N 1
ATOM 2328 C CA . ALA B 1 60 ? 19.781 1.412 12.68 1 94.31 60 ALA B CA 1
ATOM 2329 C C . ALA B 1 60 ? 19.125 0.032 12.609 1 94.31 60 ALA B C 1
ATOM 2331 O O . ALA B 1 60 ? 18.109 -0.217 13.266 1 94.31 60 ALA B O 1
ATOM 2332 N N . ASN B 1 61 ? 19.641 -0.843 11.906 1 85.38 61 ASN B N 1
ATOM 2333 C CA . ASN B 1 61 ? 19.281 -2.252 11.805 1 85.38 61 ASN B CA 1
ATOM 2334 C C . ASN B 1 61 ? 17.812 -2.424 11.398 1 85.38 61 ASN B C 1
ATOM 2336 O O . ASN B 1 61 ? 17.141 -3.334 11.883 1 85.38 61 ASN B O 1
ATOM 2340 N N . VAL B 1 62 ? 17.266 -1.486 10.781 1 86.75 62 VAL B N 1
ATOM 2341 C CA . VAL B 1 62 ? 15.922 -1.562 10.227 1 86.75 62 VAL B CA 1
ATOM 2342 C C . VAL B 1 62 ? 15.992 -1.521 8.703 1 86.75 62 VAL B C 1
ATOM 2344 O O . VAL B 1 62 ? 16.734 -0.726 8.125 1 86.75 62 VAL B O 1
ATOM 2347 N N . THR B 1 63 ? 15.406 -2.453 8.047 1 82.06 63 THR B N 1
ATOM 2348 C CA . THR B 1 63 ? 15.258 -2.457 6.594 1 82.06 63 THR B CA 1
ATOM 2349 C C . THR B 1 63 ? 13.781 -2.539 6.199 1 82.06 63 THR B C 1
ATOM 2351 O O . THR B 1 63 ? 13.016 -3.287 6.805 1 82.06 63 THR B O 1
ATOM 2354 N N . CYS B 1 64 ? 13.484 -1.756 5.258 1 87.06 64 CYS B N 1
ATOM 2355 C CA . CYS B 1 64 ? 12.117 -1.817 4.758 1 87.06 64 CYS B CA 1
ATOM 2356 C C . CYS B 1 64 ? 11.797 -3.207 4.219 1 87.06 64 CYS B C 1
ATOM 2358 O O . CYS B 1 64 ? 12.531 -3.744 3.393 1 87.06 64 CYS B O 1
ATOM 2360 N N . ASP B 1 65 ? 10.68 -3.707 4.676 1 83.62 65 ASP B N 1
ATOM 2361 C CA . ASP B 1 65 ? 10.273 -5.043 4.254 1 83.62 65 ASP B CA 1
ATOM 2362 C C . ASP B 1 65 ? 9.125 -4.98 3.25 1 83.62 65 ASP B C 1
ATOM 2364 O O . ASP B 1 65 ? 8.555 -6.008 2.883 1 83.62 65 ASP B O 1
ATOM 2368 N N . GLY B 1 66 ? 8.75 -3.736 2.834 1 82.19 66 GLY B N 1
ATOM 2369 C CA . GLY B 1 66 ? 7.699 -3.576 1.838 1 82.19 66 GLY B CA 1
ATOM 2370 C C . GLY B 1 66 ? 6.34 -3.283 2.443 1 82.19 66 GLY B C 1
ATOM 2371 O O . GLY B 1 66 ? 5.438 -2.809 1.753 1 82.19 66 GLY B O 1
ATOM 2372 N N . VAL B 1 67 ? 6.125 -3.545 3.688 1 86.88 67 VAL B N 1
ATOM 2373 C CA . VAL B 1 67 ? 4.84 -3.334 4.344 1 86.88 67 VAL B CA 1
ATOM 2374 C C . VAL B 1 67 ? 4.965 -2.227 5.387 1 86.88 67 VAL B C 1
ATOM 2376 O O . VAL B 1 67 ? 4.062 -1.401 5.539 1 86.88 67 VAL B O 1
ATOM 2379 N N . GLY B 1 68 ? 6.074 -2.225 6.09 1 91.12 68 GLY B N 1
ATOM 2380 C CA . GLY B 1 68 ? 6.324 -1.218 7.109 1 91.12 68 GLY B CA 1
ATOM 2381 C C . GLY B 1 68 ? 5.676 -1.547 8.438 1 91.12 68 GLY B C 1
ATOM 2382 O O . GLY B 1 68 ? 5.547 -2.719 8.797 1 91.12 68 GLY B O 1
ATOM 2383 N N . SER B 1 69 ? 5.5 -0.5 9.328 1 92.31 69 SER B N 1
ATOM 2384 C CA . SER B 1 69 ? 5.023 -0.664 10.695 1 92.31 69 SER B CA 1
ATOM 2385 C C . SER B 1 69 ? 4.242 0.562 11.156 1 92.31 69 SER B C 1
ATOM 2387 O O . SER B 1 69 ? 4.402 1.651 10.602 1 92.31 69 SER B O 1
ATOM 2389 N N . LEU B 1 70 ? 3.391 0.311 12.133 1 94 70 LEU B N 1
ATOM 2390 C CA . LEU B 1 70 ? 2.703 1.433 12.766 1 94 70 LEU B CA 1
ATOM 2391 C C . LEU B 1 70 ? 3.127 1.583 14.219 1 94 70 LEU B C 1
ATOM 2393 O O . LEU B 1 70 ? 2.629 2.463 14.93 1 94 70 LEU B O 1
ATOM 2397 N N . ASN B 1 71 ? 4.066 0.765 14.609 1 94.06 71 ASN B N 1
ATOM 2398 C CA . ASN B 1 71 ? 4.531 0.833 15.992 1 94.06 71 ASN B CA 1
ATOM 2399 C C . ASN B 1 71 ? 5.449 2.029 16.219 1 94.06 71 ASN B C 1
ATOM 2401 O O . ASN B 1 71 ? 6.352 2.283 15.414 1 94.06 71 ASN B O 1
ATOM 2405 N N . GLU B 1 72 ? 5.281 2.658 17.375 1 96.06 72 GLU B N 1
ATOM 2406 C CA . GLU B 1 72 ? 6.086 3.83 17.719 1 96.06 72 GLU B CA 1
ATOM 2407 C C . GLU B 1 72 ? 7.57 3.488 17.75 1 96.06 72 GLU B C 1
ATOM 2409 O O . GLU B 1 72 ? 8.414 4.301 17.344 1 96.06 72 GLU B O 1
ATOM 2414 N N . SER B 1 73 ? 7.859 2.311 18.219 1 95.81 73 SER B N 1
ATOM 2415 C CA . SER B 1 73 ? 9.25 1.91 18.375 1 95.81 73 SER B CA 1
ATOM 2416 C C . SER B 1 73 ? 9.953 1.783 17.031 1 95.81 73 SER B C 1
ATOM 2418 O O . SER B 1 73 ? 11.18 1.722 16.969 1 95.81 73 SER B O 1
ATOM 2420 N N . ASP B 1 74 ? 9.242 1.751 15.93 1 95.06 74 ASP B N 1
ATOM 2421 C CA . ASP B 1 74 ? 9.828 1.542 14.617 1 95.06 74 ASP B CA 1
ATOM 2422 C C . ASP B 1 74 ? 9.953 2.859 13.852 1 95.06 74 ASP B C 1
ATOM 2424 O O . ASP B 1 74 ? 10.523 2.9 12.758 1 95.06 74 ASP B O 1
ATOM 2428 N N . ALA B 1 75 ? 9.445 3.945 14.406 1 97.94 75 ALA B N 1
ATOM 2429 C CA . ALA B 1 75 ? 9.445 5.234 13.719 1 97.94 75 ALA B CA 1
ATOM 2430 C C . ALA B 1 75 ? 10.828 5.871 13.734 1 97.94 75 ALA B C 1
ATOM 2432 O O . ALA B 1 75 ? 11.672 5.516 14.57 1 97.94 75 ALA B O 1
ATOM 2433 N N . VAL B 1 76 ? 11.117 6.676 12.766 1 98.62 76 VAL B N 1
ATOM 2434 C CA . VAL B 1 76 ? 12.305 7.523 12.836 1 98.62 76 VAL B CA 1
ATOM 2435 C C . VAL B 1 76 ? 12.078 8.648 13.836 1 98.62 76 VAL B C 1
ATOM 2437 O O . VAL B 1 76 ? 12.922 8.891 14.703 1 98.62 76 VAL B O 1
ATOM 2440 N N . PHE B 1 77 ? 10.867 9.312 13.75 1 98.94 77 PHE B N 1
ATOM 2441 C CA . PHE B 1 77 ? 10.523 10.391 14.672 1 98.94 77 PHE B CA 1
ATOM 2442 C C . PHE B 1 77 ? 9.172 10.141 15.328 1 98.94 77 PHE B C 1
ATOM 2444 O O . PHE B 1 77 ? 8.242 9.664 14.672 1 98.94 77 PHE B O 1
ATOM 2451 N N . ILE B 1 78 ? 9.078 10.453 16.562 1 98.94 78 ILE B N 1
ATOM 2452 C CA . ILE B 1 78 ? 7.828 10.602 17.297 1 98.94 78 ILE B CA 1
ATOM 2453 C C . ILE B 1 78 ? 7.605 12.07 17.656 1 98.94 78 ILE B C 1
ATOM 2455 O O . ILE B 1 78 ? 8.391 12.656 18.406 1 98.94 78 ILE B O 1
ATOM 2459 N N . VAL B 1 79 ? 6.574 12.641 17.094 1 98.94 79 VAL B N 1
ATOM 2460 C CA . VAL B 1 79 ? 6.344 14.07 17.297 1 98.94 79 VAL B CA 1
ATOM 2461 C C . VAL B 1 79 ? 5.07 14.273 18.109 1 98.94 79 VAL B C 1
ATOM 2463 O O . VAL B 1 79 ? 3.963 14.07 17.609 1 98.94 79 VAL B O 1
ATOM 2466 N N . GLU B 1 80 ? 5.238 14.789 19.266 1 98.81 80 GLU B N 1
ATOM 2467 C CA . GLU B 1 80 ? 4.113 14.945 20.188 1 98.81 80 GLU B CA 1
ATOM 2468 C C . GLU B 1 80 ? 3.27 16.172 19.828 1 98.81 80 GLU B C 1
ATOM 2470 O O . GLU B 1 80 ? 3.68 16.984 19.016 1 98.81 80 GLU B O 1
ATOM 2475 N N . SER B 1 81 ? 2.062 16.188 20.422 1 98.69 81 SER B N 1
ATOM 2476 C CA . SER B 1 81 ? 1.181 17.328 20.219 1 98.69 81 SER B CA 1
ATOM 2477 C C . SER B 1 81 ? 1.89 18.641 20.531 1 98.69 81 SER B C 1
ATOM 2479 O O . SER B 1 81 ? 2.623 18.734 21.516 1 98.69 81 SER B O 1
ATOM 2481 N N . ASN B 1 82 ? 1.682 19.656 19.641 1 98.56 82 ASN B N 1
ATOM 2482 C CA . ASN B 1 82 ? 2.211 21.016 19.781 1 98.56 82 ASN B CA 1
ATOM 2483 C C . ASN B 1 82 ? 3.723 21.047 19.578 1 98.56 82 ASN B C 1
ATOM 2485 O O . ASN B 1 82 ? 4.367 22.062 19.844 1 98.56 82 ASN B O 1
ATOM 2489 N N . ALA B 1 83 ? 4.285 19.938 19.172 1 98.88 83 ALA B N 1
ATOM 2490 C CA . ALA B 1 83 ? 5.699 19.906 18.812 1 98.88 83 ALA B CA 1
ATOM 2491 C C . ALA B 1 83 ? 5.879 20.188 17.312 1 98.88 83 ALA B C 1
ATOM 2493 O O . ALA B 1 83 ? 4.93 20.078 16.547 1 98.88 83 ALA B O 1
ATOM 2494 N N . THR B 1 84 ? 7.09 20.609 16.969 1 98.88 84 THR B N 1
ATOM 2495 C CA . THR B 1 84 ? 7.426 20.875 15.578 1 98.88 84 THR B CA 1
ATOM 2496 C C . THR B 1 84 ? 8.68 20.109 15.172 1 98.88 84 THR B C 1
ATOM 2498 O O . THR B 1 84 ? 9.711 20.203 15.836 1 98.88 84 THR B O 1
ATOM 2501 N N . LEU B 1 85 ? 8.609 19.281 14.188 1 98.94 85 LEU B N 1
ATOM 2502 C CA . LEU B 1 85 ? 9.742 18.688 13.477 1 98.94 85 LEU B CA 1
ATOM 2503 C C . LEU B 1 85 ? 10.039 19.469 12.203 1 98.94 85 LEU B C 1
ATOM 2505 O O . LEU B 1 85 ? 9.156 19.672 11.367 1 98.94 85 LEU B O 1
ATOM 2509 N N . ARG B 1 86 ? 11.25 19.953 12.117 1 98.69 86 ARG B N 1
ATOM 2510 C CA . ARG B 1 86 ? 11.539 20.812 10.969 1 98.69 86 ARG B CA 1
ATOM 2511 C C . ARG B 1 86 ? 12.883 20.438 10.344 1 98.69 86 ARG B C 1
ATOM 2513 O O . ARG B 1 86 ? 13.828 20.078 11.055 1 98.69 86 ARG B O 1
ATOM 2520 N N . ASN B 1 87 ? 12.984 20.531 9.039 1 98.5 87 ASN B N 1
ATOM 2521 C CA . ASN B 1 87 ? 14.242 20.516 8.297 1 98.5 87 ASN B CA 1
ATOM 2522 C C . ASN B 1 87 ? 14.953 19.172 8.43 1 98.5 87 ASN B C 1
ATOM 2524 O O . ASN B 1 87 ? 16.109 19.125 8.828 1 98.5 87 ASN B O 1
ATOM 2528 N N . VAL B 1 88 ? 14.242 18.094 8.062 1 98.81 88 VAL B N 1
ATOM 2529 C CA . VAL B 1 88 ? 14.828 16.766 8.125 1 98.81 88 VAL B CA 1
ATOM 2530 C C . VAL B 1 88 ? 14.578 16.031 6.809 1 98.81 88 VAL B C 1
ATOM 2532 O O . VAL B 1 88 ? 13.555 16.25 6.152 1 98.81 88 VAL B O 1
ATOM 2535 N N . VAL B 1 89 ? 15.531 15.227 6.406 1 98.5 89 VAL B N 1
ATOM 2536 C CA . VAL B 1 89 ? 15.336 14.203 5.383 1 98.5 89 VAL B CA 1
ATOM 2537 C C . VAL B 1 89 ? 15.234 12.836 6.039 1 98.5 89 VAL B C 1
ATOM 2539 O O . VAL B 1 89 ? 16.016 12.5 6.93 1 98.5 89 VAL B O 1
ATOM 2542 N N . ILE B 1 90 ? 14.203 12.141 5.711 1 98.19 90 ILE B N 1
ATOM 2543 C CA . ILE B 1 90 ? 14.07 10.766 6.18 1 98.19 90 ILE B CA 1
ATOM 2544 C C . ILE B 1 90 ? 14.461 9.797 5.07 1 98.19 90 ILE B C 1
ATOM 2546 O O . ILE B 1 90 ? 13.883 9.82 3.984 1 98.19 90 ILE B O 1
ATOM 2550 N N . GLY B 1 91 ? 15.422 8.945 5.355 1 95.06 91 GLY B N 1
ATOM 2551 C CA . GLY B 1 91 ? 15.961 8.023 4.363 1 95.06 91 GLY B CA 1
ATOM 2552 C C . GLY B 1 91 ? 15.148 6.746 4.246 1 95.06 91 GLY B C 1
ATOM 2553 O O . GLY B 1 91 ? 14.133 6.586 4.914 1 95.06 91 GLY B O 1
ATOM 2554 N N . THR B 1 92 ? 15.633 5.855 3.369 1 90.44 92 THR B N 1
ATOM 2555 C CA . THR B 1 92 ? 14.898 4.66 2.977 1 90.44 92 THR B CA 1
ATOM 2556 C C . THR B 1 92 ? 14.93 3.615 4.09 1 90.44 92 THR B C 1
ATOM 2558 O O . THR B 1 92 ? 14.039 2.77 4.184 1 90.44 92 THR B O 1
ATOM 2561 N N . GLU B 1 93 ? 15.977 3.619 4.883 1 91.06 93 GLU B N 1
ATOM 2562 C CA . GLU B 1 93 ? 16.078 2.615 5.938 1 91.06 93 GLU B CA 1
ATOM 2563 C C . GLU B 1 93 ? 15.203 2.975 7.129 1 91.06 93 GLU B C 1
ATOM 2565 O O . GLU B 1 93 ? 15.695 3.457 8.148 1 91.06 93 GLU B O 1
ATOM 2570 N N . GLN B 1 94 ? 13.93 2.674 6.992 1 92.75 94 GLN B N 1
ATOM 2571 C CA . GLN B 1 94 ? 12.898 2.914 8 1 92.75 94 GLN B CA 1
ATOM 2572 C C . GLN B 1 94 ? 11.688 2.012 7.777 1 92.75 94 GLN B C 1
ATOM 2574 O O . GLN B 1 94 ? 11.508 1.467 6.688 1 92.75 94 GLN B O 1
ATOM 2579 N N . LYS B 1 95 ? 10.938 1.821 8.859 1 93.62 95 LYS B N 1
ATOM 2580 C CA . LYS B 1 95 ? 9.672 1.097 8.75 1 93.62 95 LYS B CA 1
ATOM 2581 C C . LYS B 1 95 ? 8.484 2.037 8.914 1 93.62 95 LYS B C 1
ATOM 2583 O O . LYS B 1 95 ? 7.355 1.689 8.555 1 93.62 95 LYS B O 1
ATOM 2588 N N . LEU B 1 96 ? 8.703 3.156 9.469 1 96.69 96 LEU B N 1
ATOM 2589 C CA . LEU B 1 96 ? 7.758 4.242 9.695 1 96.69 96 LEU B CA 1
ATOM 2590 C C . LEU B 1 96 ? 8.484 5.582 9.812 1 96.69 96 LEU B C 1
ATOM 2592 O O . LEU B 1 96 ? 9.398 5.723 10.617 1 96.69 96 LEU B O 1
ATOM 2596 N N . GLY B 1 97 ? 8.156 6.559 8.992 1 98.31 97 GLY B N 1
ATOM 2597 C CA . GLY B 1 97 ? 8.859 7.832 9.023 1 98.31 97 GLY B CA 1
ATOM 2598 C C . GLY B 1 97 ? 8.594 8.633 10.281 1 98.31 97 GLY B C 1
ATOM 2599 O O . GLY B 1 97 ? 9.438 8.703 11.172 1 98.31 97 GLY B O 1
ATOM 2600 N N . VAL B 1 98 ? 7.375 9.195 10.352 1 98.88 98 VAL B N 1
ATOM 2601 C CA . VAL B 1 98 ? 6.969 10.039 11.469 1 98.88 98 VAL B CA 1
ATOM 2602 C C . VAL B 1 98 ? 5.66 9.516 12.062 1 98.88 98 VAL B C 1
ATOM 2604 O O . VAL B 1 98 ? 4.754 9.117 11.328 1 98.88 98 VAL B O 1
ATOM 2607 N N . ILE B 1 99 ? 5.547 9.523 13.32 1 98.81 99 ILE B N 1
ATOM 2608 C CA . ILE B 1 99 ? 4.246 9.305 13.953 1 98.81 99 ILE B CA 1
ATOM 2609 C C . ILE B 1 99 ? 3.877 10.523 14.797 1 98.81 99 ILE B C 1
ATOM 2611 O O . ILE B 1 99 ? 4.695 11.016 15.578 1 98.81 99 ILE B O 1
ATOM 2615 N N . CYS B 1 100 ? 2.795 11.078 14.602 1 98.81 100 CYS B N 1
ATOM 2616 C CA . CYS B 1 100 ? 2.109 11.984 15.523 1 98.81 100 CYS B CA 1
ATOM 2617 C C . CYS B 1 100 ? 1.067 11.234 16.344 1 98.81 100 CYS B C 1
ATOM 2619 O O . CYS B 1 100 ? -0.101 11.164 15.961 1 98.81 100 CYS B O 1
ATOM 2621 N N . PRO B 1 101 ? 1.431 10.828 17.5 1 98.5 101 PRO B N 1
ATOM 2622 C CA . PRO B 1 101 ? 0.589 9.836 18.172 1 98.5 101 PRO B CA 1
ATOM 2623 C C . PRO B 1 101 ? -0.682 10.445 18.766 1 98.5 101 PRO B C 1
ATOM 2625 O O . PRO B 1 101 ? -1.673 9.734 18.953 1 98.5 101 PRO B O 1
ATOM 2628 N N . THR B 1 102 ? -0.675 11.758 19.047 1 98.12 102 THR B N 1
ATOM 2629 C CA . THR B 1 102 ? -1.835 12.406 19.641 1 98.12 102 THR B CA 1
ATOM 2630 C C . THR B 1 102 ? -2.275 13.602 18.812 1 98.12 102 THR B C 1
ATOM 2632 O O . THR B 1 102 ? -2.896 14.531 19.328 1 98.12 102 THR B O 1
ATOM 2635 N N . SER B 1 103 ? -1.911 13.523 17.484 1 98.19 103 SER B N 1
ATOM 2636 C CA . SER B 1 103 ? -2.262 14.57 16.516 1 98.19 103 SER B CA 1
ATOM 2637 C C . SER B 1 103 ? -1.648 15.914 16.922 1 98.19 103 SER B C 1
ATOM 2639 O O . SER B 1 103 ? -0.629 15.953 17.609 1 98.19 103 SER B O 1
ATOM 2641 N N . ASP B 1 104 ? -2.074 17.062 16.312 1 98.69 104 ASP B N 1
ATOM 2642 C CA . ASP B 1 104 ? -1.691 18.438 16.625 1 98.69 104 ASP B CA 1
ATOM 2643 C C . ASP B 1 104 ? -0.177 18.609 16.531 1 98.69 104 ASP B C 1
ATOM 2645 O O . ASP B 1 104 ? 0.408 19.359 17.328 1 98.69 104 ASP B O 1
ATOM 2649 N N . CYS B 1 105 ? 0.489 17.891 15.742 1 98.75 105 CYS B N 1
ATOM 2650 C CA . CYS B 1 105 ? 1.91 18.109 15.5 1 98.75 105 CYS B CA 1
ATOM 2651 C C . CYS B 1 105 ? 2.127 18.953 14.25 1 98.75 105 CYS B C 1
ATOM 2653 O O . CYS B 1 105 ? 1.203 19.141 13.453 1 98.75 105 CYS B O 1
ATOM 2655 N N . LYS B 1 106 ? 3.297 19.531 14.148 1 98.88 106 LYS B N 1
ATOM 2656 C CA . LYS B 1 106 ? 3.713 20.312 12.984 1 98.88 106 LYS B CA 1
ATOM 2657 C C . LYS B 1 106 ? 4.941 19.703 12.32 1 98.88 106 LYS B C 1
ATOM 2659 O O . LYS B 1 106 ? 5.93 19.391 13 1 98.88 106 LYS B O 1
ATOM 2664 N N . LEU B 1 107 ? 4.844 19.469 11.062 1 98.94 107 LEU B N 1
ATOM 2665 C CA . LEU B 1 107 ? 5.941 19 10.227 1 98.94 107 LEU B CA 1
ATOM 2666 C C . LEU B 1 107 ? 6.301 20.031 9.164 1 98.94 107 LEU B C 1
ATOM 2668 O O . LEU B 1 107 ? 5.492 20.312 8.273 1 98.94 107 LEU B O 1
ATOM 2672 N N . GLU B 1 108 ? 7.441 20.625 9.312 1 98.75 108 GLU B N 1
ATOM 2673 C CA . GLU B 1 108 ? 7.906 21.672 8.406 1 98.75 108 GLU B CA 1
ATOM 2674 C C . GLU B 1 108 ? 9.195 21.25 7.695 1 98.75 108 GLU B C 1
ATOM 2676 O O . GLU B 1 108 ? 10.211 21 8.336 1 98.75 108 GLU B O 1
ATOM 2681 N N . GLU B 1 109 ? 9.148 21.156 6.312 1 98.25 109 GLU B N 1
ATOM 2682 C CA . GLU B 1 109 ? 10.32 20.781 5.535 1 98.25 109 GLU B CA 1
ATOM 2683 C C . GLU B 1 109 ? 10.797 19.375 5.898 1 98.25 109 GLU B C 1
ATOM 2685 O O . GLU B 1 109 ? 11.977 19.156 6.172 1 98.25 109 GLU B O 1
ATOM 2690 N N . VAL B 1 110 ? 9.844 18.484 6 1 98.81 110 VAL B N 1
ATOM 2691 C CA . VAL B 1 110 ? 10.109 17.078 6.199 1 98.81 110 VAL B CA 1
ATOM 2692 C C . VAL B 1 110 ? 10.055 16.344 4.859 1 98.81 110 VAL B C 1
ATOM 2694 O O . VAL B 1 110 ? 9.023 16.359 4.184 1 98.81 110 VAL B O 1
ATOM 2697 N N . TRP B 1 111 ? 11.164 15.758 4.457 1 98.56 111 TRP B N 1
ATOM 2698 C CA . TRP B 1 111 ? 11.305 15.102 3.164 1 98.56 111 TRP B CA 1
ATOM 2699 C C . TRP B 1 111 ? 11.477 13.594 3.338 1 98.56 111 TRP B C 1
ATOM 2701 O O . TRP B 1 111 ? 12.477 13.133 3.898 1 98.56 111 TRP B O 1
ATOM 2711 N N . ILE B 1 112 ? 10.539 12.828 2.836 1 98.06 112 ILE B N 1
ATOM 2712 C CA . ILE B 1 112 ? 10.5 11.391 3.111 1 98.06 112 ILE B CA 1
ATOM 2713 C C . ILE B 1 112 ? 10.859 10.617 1.848 1 98.06 112 ILE B C 1
ATOM 2715 O O . ILE B 1 112 ? 10.211 10.766 0.811 1 98.06 112 ILE B O 1
ATOM 2719 N N . THR B 1 113 ? 11.859 9.781 1.972 1 94.81 113 THR B N 1
ATOM 2720 C CA . THR B 1 113 ? 12.305 8.984 0.834 1 94.81 113 THR B CA 1
ATOM 2721 C C . THR B 1 113 ? 11.836 7.539 0.967 1 94.81 113 THR B C 1
ATOM 2723 O O . THR B 1 113 ? 12.211 6.84 1.91 1 94.81 113 THR B O 1
ATOM 2726 N N . ASN B 1 114 ? 10.984 7.078 0.003 1 91 114 ASN B N 1
ATOM 2727 C CA . ASN B 1 114 ? 10.578 5.684 -0.102 1 91 114 ASN B CA 1
ATOM 2728 C C . ASN B 1 114 ? 10.031 5.156 1.223 1 91 114 ASN B C 1
ATOM 2730 O O . ASN B 1 114 ? 10.57 4.199 1.784 1 91 114 ASN B O 1
ATOM 2734 N N . ALA B 1 115 ? 8.992 5.793 1.634 1 92.88 115 ALA B N 1
ATOM 2735 C CA . ALA B 1 115 ? 8.344 5.289 2.842 1 92.88 115 ALA B CA 1
ATOM 2736 C C . ALA B 1 115 ? 8.039 3.799 2.715 1 92.88 115 ALA B C 1
ATOM 2738 O O . ALA B 1 115 ? 7.418 3.365 1.741 1 92.88 115 ALA B O 1
ATOM 2739 N N . CYS B 1 116 ? 8.508 2.934 3.668 1 87.56 116 CYS B N 1
ATOM 2740 C CA . CYS B 1 116 ? 8.312 1.488 3.615 1 87.56 116 CYS B CA 1
ATOM 2741 C C . CYS B 1 116 ? 6.836 1.13 3.686 1 87.56 116 CYS B C 1
ATOM 2743 O O . CYS B 1 116 ? 6.363 0.269 2.941 1 87.56 116 CYS B O 1
ATOM 2745 N N . GLY B 1 117 ? 6.004 1.73 4.336 1 87.81 117 GLY B N 1
ATOM 2746 C CA . GLY B 1 117 ? 4.562 1.611 4.48 1 87.81 117 GLY B CA 1
ATOM 2747 C C . GLY B 1 117 ? 3.867 2.947 4.656 1 87.81 117 GLY B C 1
ATOM 2748 O O . GLY B 1 117 ? 3.078 3.359 3.803 1 87.81 117 GLY B O 1
ATOM 2749 N N . THR B 1 118 ? 4.254 3.51 5.672 1 95.94 118 THR B N 1
ATOM 2750 C CA . THR B 1 118 ? 3.637 4.773 6.059 1 95.94 118 THR B CA 1
ATOM 2751 C C . THR B 1 118 ? 4.699 5.852 6.262 1 95.94 118 THR B C 1
ATOM 2753 O O . THR B 1 118 ? 5.672 5.641 6.984 1 95.94 118 THR B O 1
ATOM 2756 N N . GLY B 1 119 ? 4.531 6.965 5.559 1 98 119 GLY B N 1
ATOM 2757 C CA . GLY B 1 119 ? 5.426 8.094 5.785 1 98 119 GLY B CA 1
ATOM 2758 C C . GLY B 1 119 ? 5.148 8.828 7.082 1 98 119 GLY B C 1
ATOM 2759 O O . GLY B 1 119 ? 6.043 8.984 7.914 1 98 119 GLY B O 1
ATOM 2760 N N . ILE B 1 120 ? 3.932 9.258 7.234 1 98.81 120 ILE B N 1
ATOM 2761 C CA . ILE B 1 120 ? 3.441 9.992 8.398 1 98.81 120 ILE B CA 1
ATOM 2762 C C . ILE B 1 120 ? 2.174 9.328 8.93 1 98.81 120 ILE B C 1
ATOM 2764 O O . ILE B 1 120 ? 1.17 9.234 8.219 1 98.81 120 ILE B O 1
ATOM 2768 N N . LEU B 1 121 ? 2.24 8.875 10.102 1 98.5 121 LEU B N 1
ATOM 2769 C CA . LEU B 1 121 ? 1.043 8.383 10.773 1 98.5 121 LEU B CA 1
ATOM 2770 C C . LEU B 1 121 ? 0.412 9.469 11.641 1 98.5 121 LEU B C 1
ATOM 2772 O O . LEU B 1 121 ? 1.003 9.898 12.633 1 98.5 121 LEU B O 1
ATOM 2776 N N . ALA B 1 122 ? -0.715 9.945 11.25 1 98.5 122 ALA B N 1
ATOM 2777 C CA . ALA B 1 122 ? -1.513 10.891 12.031 1 98.5 122 ALA B CA 1
ATOM 2778 C C . ALA B 1 122 ? -2.547 10.156 12.883 1 98.5 122 ALA B C 1
ATOM 2780 O O . ALA B 1 122 ? -3.604 9.766 12.383 1 98.5 122 ALA B O 1
ATOM 2781 N N . ALA B 1 123 ? -2.256 10.023 14.133 1 97.06 123 ALA B N 1
ATOM 2782 C CA . ALA B 1 123 ? -3.088 9.219 15.023 1 97.06 123 ALA B CA 1
ATOM 2783 C C . ALA B 1 123 ? -3.67 10.062 16.141 1 97.06 123 ALA B C 1
ATOM 2785 O O . ALA B 1 123 ? -3.271 11.219 16.328 1 97.06 123 ALA B O 1
ATOM 2786 N N . GLY B 1 124 ? -4.629 9.484 16.734 1 96.69 124 GLY B N 1
ATOM 2787 C CA . GLY B 1 124 ? -5.23 10.164 17.875 1 96.69 124 GLY B CA 1
ATOM 2788 C C . GLY B 1 124 ? -6.031 11.391 17.484 1 96.69 124 GLY B C 1
ATOM 2789 O O . GLY B 1 124 ? -6.672 11.406 16.422 1 96.69 124 GLY B O 1
ATOM 2790 N N . GLY B 1 125 ? -6.102 12.32 18.453 1 96.44 125 GLY B N 1
ATOM 2791 C CA . GLY B 1 125 ? -6.707 13.625 18.219 1 96.44 125 GLY B CA 1
ATOM 2792 C C . GLY B 1 125 ? -8.203 13.641 18.469 1 96.44 125 GLY B C 1
ATOM 2793 O O . GLY B 1 125 ? -8.758 12.672 19.016 1 96.44 125 GLY B O 1
ATOM 2794 N N . SER B 1 126 ? -8.789 14.82 18.219 1 96.94 126 SER B N 1
ATOM 2795 C CA . SER B 1 126 ? -10.219 15.133 18.281 1 96.94 126 SER B CA 1
ATOM 2796 C C . SER B 1 126 ? -10.703 15.812 17.016 1 96.94 126 SER B C 1
ATOM 2798 O O . SER B 1 126 ? -9.898 16.141 16.141 1 96.94 126 SER B O 1
ATOM 2800 N N . PRO B 1 127 ? -11.961 16 16.938 1 96.75 127 PRO B N 1
ATOM 2801 C CA . PRO B 1 127 ? -12.5 16.594 15.711 1 96.75 127 PRO B CA 1
ATOM 2802 C C . PRO B 1 127 ? -11.898 17.969 15.406 1 96.75 127 PRO B C 1
ATOM 2804 O O . PRO B 1 127 ? -11.977 18.438 14.266 1 96.75 127 PRO B O 1
ATOM 2807 N N . THR B 1 128 ? -11.281 18.609 16.391 1 97.75 128 THR B N 1
ATOM 2808 C CA . THR B 1 128 ? -10.727 19.953 16.172 1 97.75 128 THR B CA 1
ATOM 2809 C C . THR B 1 128 ? -9.211 19.891 16.016 1 97.75 128 THR B C 1
ATOM 2811 O O . THR B 1 128 ? -8.555 20.922 15.859 1 97.75 128 THR B O 1
ATOM 2814 N N . SER B 1 129 ? -8.641 18.703 16.125 1 98.44 129 SER B N 1
ATOM 2815 C CA . SER B 1 129 ? -7.199 18.531 16.031 1 98.44 129 SER B CA 1
ATOM 2816 C C . SER B 1 129 ? -6.711 18.797 14.609 1 98.44 129 SER B C 1
ATOM 2818 O O . SER B 1 129 ? -7.461 18.641 13.648 1 98.44 129 SER B O 1
ATOM 2820 N N . LEU B 1 130 ? -5.434 19.234 14.539 1 98.81 130 LEU B N 1
ATOM 2821 C CA . LEU B 1 130 ? -4.812 19.531 13.25 1 98.81 130 LEU B CA 1
ATOM 2822 C C . LEU B 1 130 ? -3.383 19 13.203 1 98.81 130 LEU B C 1
ATOM 2824 O O . LEU B 1 130 ? -2.564 19.328 14.062 1 98.81 130 LEU B O 1
ATOM 2828 N N . VAL B 1 131 ? -3.09 18.109 12.266 1 98.88 131 VAL B N 1
ATOM 2829 C CA . VAL B 1 131 ? -1.719 17.812 11.867 1 98.88 131 VAL B CA 1
ATOM 2830 C C . VAL B 1 131 ? -1.315 18.719 10.695 1 98.88 131 VAL B C 1
ATOM 2832 O O . VAL B 1 131 ? -1.927 18.656 9.625 1 98.88 131 VAL B O 1
ATOM 2835 N N . ASN B 1 132 ? -0.334 19.547 10.906 1 98.88 132 ASN B N 1
ATOM 2836 C CA . ASN B 1 132 ? 0.063 20.578 9.945 1 98.88 132 ASN B CA 1
ATOM 2837 C C . ASN B 1 132 ? 1.361 20.203 9.234 1 98.88 132 ASN B C 1
ATOM 2839 O O . ASN B 1 132 ? 2.428 20.172 9.852 1 98.88 132 ASN B O 1
ATOM 2843 N N . ILE B 1 133 ? 1.287 19.875 7.945 1 98.81 133 ILE B N 1
ATOM 2844 C CA . ILE B 1 133 ? 2.428 19.5 7.113 1 98.81 133 ILE B CA 1
ATOM 2845 C C . ILE B 1 133 ? 2.709 20.594 6.094 1 98.81 133 ILE B C 1
ATOM 2847 O O . ILE B 1 133 ? 1.88 20.875 5.223 1 98.81 133 ILE B O 1
ATOM 2851 N N . THR B 1 134 ? 3.904 21.219 6.215 1 98.19 134 THR B N 1
ATOM 2852 C CA . THR B 1 134 ? 4.168 22.359 5.344 1 98.19 134 THR B CA 1
ATOM 2853 C C . THR B 1 134 ? 5.574 22.281 4.758 1 98.19 134 THR B C 1
ATOM 2855 O O . THR B 1 134 ? 6.531 21.953 5.465 1 98.19 134 THR B O 1
ATOM 2858 N N . SER B 1 135 ? 5.73 22.531 3.486 1 97.06 135 SER B N 1
ATOM 2859 C CA . SER B 1 135 ? 6.992 22.75 2.785 1 97.06 135 SER B CA 1
ATOM 2860 C C . SER B 1 135 ? 7.863 21.5 2.82 1 97.06 135 SER B C 1
ATOM 2862 O O . SER B 1 135 ? 9.07 21.594 3.041 1 97.06 135 SER B O 1
ATOM 2864 N N . GLY B 1 136 ? 7.391 20.406 2.59 1 97.94 136 GLY B N 1
ATOM 2865 C CA . GLY B 1 136 ? 8.109 19.141 2.525 1 97.94 136 GLY B CA 1
ATOM 2866 C C . GLY B 1 136 ? 7.785 18.344 1.282 1 97.94 136 GLY B C 1
ATOM 2867 O O . GLY B 1 136 ? 7.391 18.891 0.258 1 97.94 136 GLY B O 1
ATOM 2868 N N . GLY B 1 137 ? 8.047 17.047 1.386 1 98.31 137 GLY B N 1
ATOM 2869 C CA . GLY B 1 137 ? 7.758 16.203 0.232 1 98.31 137 GLY B CA 1
ATOM 2870 C C . GLY B 1 137 ? 7.996 14.734 0.493 1 98.31 137 GLY B C 1
ATOM 2871 O O . GLY B 1 137 ? 8.461 14.352 1.57 1 98.31 137 GLY B O 1
ATOM 2872 N N . ALA B 1 138 ? 7.617 13.977 -0.477 1 98 138 ALA B N 1
ATOM 2873 C CA . ALA B 1 138 ? 7.824 12.531 -0.455 1 98 138 ALA B CA 1
ATOM 2874 C C . ALA B 1 138 ? 8.141 12 -1.851 1 98 138 ALA B C 1
ATOM 2876 O O . ALA B 1 138 ? 7.586 12.477 -2.844 1 98 138 ALA B O 1
ATOM 2877 N N . ARG B 1 139 ? 9.023 11.07 -1.919 1 95.5 139 ARG B N 1
ATOM 2878 C CA . ARG B 1 139 ? 9.289 10.352 -3.158 1 95.5 139 ARG B CA 1
ATOM 2879 C C . ARG B 1 139 ? 9.141 8.844 -2.955 1 95.5 139 ARG B C 1
ATOM 2881 O O . ARG B 1 139 ? 9.75 8.273 -2.043 1 95.5 139 ARG B O 1
ATOM 2888 N N . GLY B 1 140 ? 8.422 8.25 -3.807 1 91.31 140 GLY B N 1
ATOM 2889 C CA . GLY B 1 140 ? 8.125 6.84 -3.637 1 91.31 140 GLY B CA 1
ATOM 2890 C C . GLY B 1 140 ? 7.312 6.547 -2.391 1 91.31 140 GLY B C 1
ATOM 2891 O O . GLY B 1 140 ? 7.031 7.445 -1.599 1 91.31 140 GLY B O 1
ATOM 2892 N N . GLY B 1 141 ? 6.898 5.223 -2.295 1 90.38 141 GLY B N 1
ATOM 2893 C CA . GLY B 1 141 ? 6.172 4.77 -1.118 1 90.38 141 GLY B CA 1
ATOM 2894 C C . GLY B 1 141 ? 4.695 4.535 -1.382 1 90.38 141 GLY B C 1
ATOM 2895 O O . GLY B 1 141 ? 4.141 5.07 -2.346 1 90.38 141 GLY B O 1
ATOM 2896 N N . ASN B 1 142 ? 4.016 3.818 -0.536 1 86.25 142 ASN B N 1
ATOM 2897 C CA . ASN B 1 142 ? 2.631 3.398 -0.718 1 86.25 142 ASN B CA 1
ATOM 2898 C C . ASN B 1 142 ? 1.652 4.465 -0.232 1 86.25 142 ASN B C 1
ATOM 2900 O O . ASN B 1 142 ? 0.767 4.887 -0.979 1 86.25 142 ASN B O 1
ATOM 2904 N N . GLN B 1 143 ? 1.766 4.883 1.013 1 92.94 143 GLN B N 1
ATOM 2905 C CA . GLN B 1 143 ? 0.923 5.922 1.596 1 92.94 143 GLN B CA 1
ATOM 2906 C C . GLN B 1 143 ? 1.751 6.902 2.422 1 92.94 143 GLN B C 1
ATOM 2908 O O . GLN B 1 143 ? 2.447 6.504 3.355 1 92.94 143 GLN B O 1
ATOM 2913 N N . ILE B 1 144 ? 1.63 8.156 2.076 1 98.12 144 ILE B N 1
ATOM 2914 C CA . ILE B 1 144 ? 2.496 9.148 2.705 1 98.12 144 ILE B CA 1
ATOM 2915 C C . ILE B 1 144 ? 1.877 9.609 4.023 1 98.12 144 ILE B C 1
ATOM 2917 O O . ILE B 1 144 ? 2.537 9.594 5.062 1 98.12 144 ILE B O 1
ATOM 2921 N N . VAL B 1 145 ? 0.635 9.953 3.992 1 98.81 145 VAL B N 1
ATOM 2922 C CA . VAL B 1 145 ? -0.094 10.281 5.211 1 98.81 145 VAL B CA 1
ATOM 2923 C C . VAL B 1 145 ? -1.17 9.227 5.469 1 98.81 145 VAL B C 1
ATOM 2925 O O . VAL B 1 145 ? -2.098 9.07 4.672 1 98.81 145 VAL B O 1
ATOM 2928 N N . TYR B 1 146 ? -0.992 8.508 6.449 1 97.56 146 TYR B N 1
ATOM 2929 C CA . TYR B 1 146 ? -2.02 7.594 6.93 1 97.56 146 TYR B CA 1
ATOM 2930 C C . TYR B 1 146 ? -2.746 8.18 8.141 1 97.56 146 TYR B C 1
ATOM 2932 O O . TYR B 1 146 ? -2.152 8.344 9.203 1 97.56 146 TYR B O 1
ATOM 2940 N N . HIS B 1 147 ? -4.004 8.484 7.965 1 97.56 147 HIS B N 1
ATOM 2941 C CA . HIS B 1 147 ? -4.785 9.203 8.961 1 97.56 147 HIS B CA 1
ATOM 2942 C C . HIS B 1 147 ? -5.719 8.266 9.719 1 97.56 147 HIS B C 1
ATOM 2944 O O . HIS B 1 147 ? -6.797 7.922 9.219 1 97.56 147 HIS B O 1
ATOM 2950 N N . THR B 1 148 ? -5.324 7.922 10.906 1 95.38 148 THR B N 1
ATOM 2951 C CA . THR B 1 148 ? -6.125 6.984 11.688 1 95.38 148 THR B CA 1
ATOM 2952 C C . THR B 1 148 ? -6.902 7.719 12.773 1 95.38 148 THR B C 1
ATOM 2954 O O . THR B 1 148 ? -7.895 7.203 13.297 1 95.38 148 THR B O 1
ATOM 2957 N N . GLY B 1 149 ? -6.402 8.859 13.125 1 95.75 149 GLY B N 1
ATOM 2958 C CA . GLY B 1 149 ? -7.031 9.625 14.188 1 95.75 149 GLY B CA 1
ATOM 2959 C C . GLY B 1 149 ? -8.18 10.492 13.695 1 95.75 149 GLY B C 1
ATOM 2960 O O . GLY B 1 149 ? -8.672 10.305 12.578 1 95.75 149 GLY B O 1
ATOM 2961 N N . ALA B 1 150 ? -8.578 11.414 14.539 1 96.44 150 ALA B N 1
ATOM 2962 C CA . ALA B 1 150 ? -9.656 12.344 14.219 1 96.44 150 ALA B CA 1
ATOM 2963 C C . ALA B 1 150 ? -9.109 13.703 13.797 1 96.44 150 ALA B C 1
ATOM 2965 O O . ALA B 1 150 ? -7.93 14 14.016 1 96.44 150 ALA B O 1
ATOM 2966 N N . GLY B 1 151 ? -9.945 14.477 13.172 1 98.19 151 GLY B N 1
ATOM 2967 C CA . GLY B 1 151 ? -9.602 15.859 12.875 1 98.19 151 GLY B CA 1
ATOM 2968 C C . GLY B 1 151 ? -9.133 16.062 11.445 1 98.19 151 GLY B C 1
ATOM 2969 O O . GLY B 1 151 ? -9.68 15.461 10.516 1 98.19 151 GLY B O 1
ATOM 2970 N N . ARG B 1 152 ? -8.156 17.016 11.367 1 98.69 152 ARG B N 1
ATOM 2971 C CA . ARG B 1 152 ? -7.785 17.516 10.047 1 98.69 152 ARG B CA 1
ATOM 2972 C C . ARG B 1 152 ? -6.285 17.375 9.812 1 98.69 152 ARG B C 1
ATOM 2974 O O . ARG B 1 152 ? -5.488 17.5 10.75 1 98.69 152 ARG B O 1
ATOM 2981 N N . VAL B 1 153 ? -5.938 17.016 8.602 1 98.88 153 VAL B N 1
ATOM 2982 C CA . VAL B 1 153 ? -4.566 17.125 8.125 1 98.88 153 VAL B CA 1
ATOM 2983 C C . VAL B 1 153 ? -4.477 18.203 7.051 1 98.88 153 VAL B C 1
ATOM 2985 O O . VAL B 1 153 ? -5.289 18.234 6.125 1 98.88 153 VAL B O 1
ATOM 2988 N N . LEU B 1 154 ? -3.621 19.125 7.223 1 98.88 154 LEU B N 1
ATOM 2989 C CA . LEU B 1 154 ? -3.285 20.094 6.188 1 98.88 154 LEU B CA 1
ATOM 2990 C C . LEU B 1 154 ? -1.967 19.734 5.512 1 98.88 154 LEU B C 1
ATOM 2992 O O . LEU B 1 154 ? -0.951 19.547 6.184 1 98.88 154 LEU B O 1
ATOM 2996 N N . VAL B 1 155 ? -1.979 19.547 4.219 1 98.88 155 VAL B N 1
ATOM 2997 C CA . VAL B 1 155 ? -0.794 19.359 3.389 1 98.88 155 VAL B CA 1
ATOM 2998 C C . VAL B 1 155 ? -0.595 20.578 2.486 1 98.88 155 VAL B C 1
ATOM 3000 O O . VAL B 1 155 ? -1.306 20.75 1.492 1 98.88 155 VAL B O 1
ATOM 3003 N N . ASP B 1 156 ? 0.35 21.375 2.873 1 98.69 156 ASP B N 1
ATOM 3004 C CA . ASP B 1 156 ? 0.555 22.641 2.188 1 98.69 156 ASP B CA 1
ATOM 3005 C C . ASP B 1 156 ? 1.983 22.766 1.662 1 98.69 156 ASP B C 1
ATOM 3007 O O . ASP B 1 156 ? 2.939 22.453 2.373 1 98.69 156 ASP B O 1
ATOM 3011 N N . ALA B 1 157 ? 2.158 23.234 0.36 1 98.38 157 ALA B N 1
ATOM 3012 C CA . ALA B 1 157 ? 3.459 23.422 -0.281 1 98.38 157 ALA B CA 1
ATOM 3013 C C . ALA B 1 157 ? 4.258 22.109 -0.266 1 98.38 157 ALA B C 1
ATOM 3015 O O . ALA B 1 157 ? 5.41 22.094 0.164 1 98.38 157 ALA B O 1
ATOM 3016 N N . PHE B 1 158 ? 3.674 21.125 -0.778 1 98.56 158 PHE B N 1
ATOM 3017 C CA . PHE B 1 158 ? 4.188 19.766 -0.677 1 98.56 158 PHE B CA 1
ATOM 3018 C C . PHE B 1 158 ? 4.5 19.203 -2.057 1 98.56 158 PHE B C 1
ATOM 3020 O O . PHE B 1 158 ? 3.713 19.359 -2.99 1 98.56 158 PHE B O 1
ATOM 3027 N N . PHE B 1 159 ? 5.605 18.562 -2.201 1 98.25 159 PHE B N 1
ATOM 3028 C CA . PHE B 1 159 ? 6.012 17.938 -3.449 1 98.25 159 PHE B CA 1
ATOM 3029 C C . PHE B 1 159 ? 6 16.406 -3.312 1 98.25 159 PHE B C 1
ATOM 3031 O O . PHE B 1 159 ? 6.676 15.859 -2.443 1 98.25 159 PHE B O 1
ATOM 3038 N N . ALA B 1 160 ? 5.223 15.711 -4.094 1 97.69 160 ALA B N 1
ATOM 3039 C CA . ALA B 1 160 ? 5.176 14.258 -4.113 1 97.69 160 ALA B CA 1
ATOM 3040 C C . ALA B 1 160 ? 5.578 13.711 -5.484 1 97.69 160 ALA B C 1
ATOM 3042 O O . ALA B 1 160 ? 5.066 14.156 -6.512 1 97.69 160 ALA B O 1
ATOM 3043 N N . LYS B 1 161 ? 6.504 12.773 -5.461 1 95.75 161 LYS B N 1
ATOM 3044 C CA . LYS B 1 161 ? 6.941 12.164 -6.711 1 95.75 161 LYS B CA 1
ATOM 3045 C C . LYS B 1 161 ? 6.852 10.641 -6.637 1 95.75 161 LYS B C 1
ATOM 3047 O O . LYS B 1 161 ? 7.523 10.016 -5.816 1 95.75 161 LYS B O 1
ATOM 3052 N N . GLY B 1 162 ? 6.094 10.055 -7.531 1 93.12 162 GLY B N 1
ATOM 3053 C CA . GLY B 1 162 ? 6.043 8.609 -7.664 1 93.12 162 GLY B CA 1
ATOM 3054 C C . GLY B 1 162 ? 5.461 7.918 -6.449 1 93.12 162 GLY B C 1
ATOM 3055 O O . GLY B 1 162 ? 5.82 6.781 -6.141 1 93.12 162 GLY B O 1
ATOM 3056 N N . VAL B 1 163 ? 4.605 8.641 -5.715 1 95.06 163 VAL B N 1
ATOM 3057 C CA . VAL B 1 163 ? 3.973 8.016 -4.555 1 95.06 163 VAL B CA 1
ATOM 3058 C C . VAL B 1 163 ? 2.668 7.348 -4.973 1 95.06 163 VAL B C 1
ATOM 3060 O O . VAL B 1 163 ? 2.027 7.77 -5.938 1 95.06 163 VAL B O 1
ATOM 3063 N N . ASP B 1 164 ? 2.275 6.262 -4.273 1 92.75 164 ASP B N 1
ATOM 3064 C CA . ASP B 1 164 ? 0.988 5.637 -4.566 1 92.75 164 ASP B CA 1
ATOM 3065 C C . ASP B 1 164 ? -0.168 6.539 -4.133 1 92.75 164 ASP B C 1
ATOM 3067 O O . ASP B 1 164 ? -0.969 6.969 -4.965 1 92.75 164 ASP B O 1
ATOM 3071 N N . LYS B 1 165 ? -0.196 6.871 -2.861 1 95.5 165 LYS B N 1
ATOM 3072 C CA . LYS B 1 165 ? -1.18 7.781 -2.285 1 95.5 165 LYS B CA 1
ATOM 3073 C C . LYS B 1 165 ? -0.507 8.82 -1.394 1 95.5 165 LYS B C 1
ATOM 3075 O O . LYS B 1 165 ? 0.354 8.484 -0.578 1 95.5 165 LYS B O 1
ATOM 3080 N N . ILE B 1 166 ? -0.969 10.055 -1.54 1 98.44 166 ILE B N 1
ATOM 3081 C CA . ILE B 1 166 ? -0.472 11.039 -0.585 1 98.44 166 ILE B CA 1
ATOM 3082 C C . ILE B 1 166 ? -1.234 10.914 0.731 1 98.44 166 ILE B C 1
ATOM 3084 O O . ILE B 1 166 ? -0.64 10.992 1.81 1 98.44 166 ILE B O 1
ATOM 3088 N N . TYR B 1 167 ? -2.496 10.664 0.594 1 98.56 167 TYR B N 1
ATOM 3089 C CA . TYR B 1 167 ? -3.338 10.602 1.784 1 98.56 167 TYR B CA 1
ATOM 3090 C C . TYR B 1 167 ? -4.242 9.375 1.746 1 98.56 167 TYR B C 1
ATOM 3092 O O . TYR B 1 167 ? -4.91 9.117 0.74 1 98.56 167 TYR B O 1
ATOM 3100 N N . ARG B 1 168 ? -4.289 8.688 2.84 1 96.06 168 ARG B N 1
ATOM 3101 C CA . ARG B 1 168 ? -5.18 7.547 3.035 1 96.06 168 ARG B CA 1
ATOM 3102 C C . ARG B 1 168 ? -5.754 7.535 4.449 1 96.06 168 ARG B C 1
ATOM 3104 O O . ARG B 1 168 ? -5.008 7.621 5.426 1 96.06 168 ARG B O 1
ATOM 3111 N N . PRO B 1 169 ? -7.117 7.43 4.535 1 95.56 169 PRO B N 1
ATOM 3112 C CA . PRO B 1 169 ? -7.727 7.293 5.859 1 95.56 169 PRO B CA 1
ATOM 3113 C C . PRO B 1 169 ? -7.738 5.852 6.359 1 95.56 169 PRO B C 1
ATOM 3115 O O . PRO B 1 169 ? -7.477 4.922 5.586 1 95.56 169 PRO B O 1
ATOM 3118 N N . ALA B 1 170 ? -8.023 5.695 7.633 1 88.88 170 ALA B N 1
ATOM 3119 C CA . ALA B 1 170 ? -8.297 4.363 8.172 1 88.88 170 ALA B CA 1
ATOM 3120 C C . ALA B 1 170 ? -9.68 3.875 7.746 1 88.88 170 ALA B C 1
ATOM 3122 O O . ALA B 1 170 ? -10.578 4.68 7.48 1 88.88 170 ALA B O 1
ATOM 3123 N N . TYR B 1 171 ? -9.867 2.494 7.594 1 81.12 171 TYR B N 1
ATOM 3124 C CA . TYR B 1 171 ? -11.117 1.864 7.184 1 81.12 171 TYR B CA 1
ATOM 3125 C C . TYR B 1 171 ? -11.586 0.863 8.234 1 81.12 171 TYR B C 1
ATOM 3127 O O . TYR B 1 171 ? -12.555 0.133 8.008 1 81.12 171 TYR B O 1
ATOM 3135 N N . SER B 1 172 ? -11.477 0.934 9.398 1 70.06 172 SER B N 1
ATOM 3136 C CA . SER B 1 172 ? -11.836 -0.128 10.328 1 70.06 172 SER B CA 1
ATOM 3137 C C . SER B 1 172 ? -13.352 -0.297 10.414 1 70.06 172 SER B C 1
ATOM 3139 O O . SER B 1 172 ? -14.102 0.649 10.172 1 70.06 172 SER B O 1
ATOM 3141 N N . VAL B 1 173 ? -13.875 -1.519 10.5 1 59.94 173 VAL B N 1
ATOM 3142 C CA . VAL B 1 173 ? -15.289 -1.896 10.531 1 59.94 173 VAL B CA 1
ATOM 3143 C C . VAL B 1 173 ? -16.031 -1.029 11.547 1 59.94 173 VAL B C 1
ATOM 3145 O O . VAL B 1 173 ? -17.172 -0.64 11.32 1 59.94 173 VAL B O 1
ATOM 3148 N N . ASN B 1 174 ? -15.422 -0.635 12.531 1 66.94 174 ASN B N 1
ATOM 3149 C CA . ASN B 1 174 ? -16.141 0.128 13.539 1 66.94 174 ASN B CA 1
ATOM 3150 C C . ASN B 1 174 ? -15.664 1.573 13.602 1 66.94 174 ASN B C 1
ATOM 3152 O O . ASN B 1 174 ? -15.938 2.277 14.578 1 66.94 174 ASN B O 1
ATOM 3156 N N . ASP B 1 175 ? -15.133 1.883 12.492 1 77.25 175 ASP B N 1
ATOM 3157 C CA . ASP B 1 175 ? -14.633 3.254 12.492 1 77.25 175 ASP B CA 1
ATOM 3158 C C . ASP B 1 175 ? -15.758 4.25 12.211 1 77.25 175 ASP B C 1
ATOM 3160 O O . ASP B 1 175 ? -16.406 4.184 11.164 1 77.25 175 ASP B O 1
ATOM 3164 N N . LYS B 1 176 ? -16.047 5.156 13.109 1 84.81 176 LYS B N 1
ATOM 3165 C CA . LYS B 1 176 ? -17.062 6.188 12.938 1 84.81 176 LYS B CA 1
ATOM 3166 C C . LYS B 1 176 ? -16.438 7.582 12.93 1 84.81 176 LYS B C 1
ATOM 3168 O O . LYS B 1 176 ? -17.156 8.586 12.883 1 84.81 176 LYS B O 1
ATOM 3173 N N . THR B 1 177 ? -15.188 7.668 12.922 1 92.25 177 THR B N 1
ATOM 3174 C CA . THR B 1 177 ? -14.492 8.938 13.023 1 92.25 177 THR B CA 1
ATOM 3175 C C . THR B 1 177 ? -14.367 9.602 11.656 1 92.25 177 THR B C 1
ATOM 3177 O O . THR B 1 177 ? -13.734 9.062 10.75 1 92.25 177 THR B O 1
ATOM 3180 N N . GLN B 1 178 ? -15.008 10.805 11.562 1 95.44 178 GLN B N 1
ATOM 3181 C CA . GLN B 1 178 ? -14.82 11.555 10.32 1 95.44 178 GLN B CA 1
ATOM 3182 C C . GLN B 1 178 ? -13.445 12.211 10.281 1 95.44 178 GLN B C 1
ATOM 3184 O O . GLN B 1 178 ? -12.984 12.766 11.273 1 95.44 178 GLN B O 1
ATOM 3189 N N . ARG B 1 179 ? -12.82 12.18 9.117 1 98.06 179 ARG B N 1
ATOM 3190 C CA . ARG B 1 179 ? -11.508 12.781 8.891 1 98.06 179 ARG B CA 1
ATOM 3191 C C . ARG B 1 179 ? -11.547 13.781 7.738 1 98.06 179 ARG B C 1
ATOM 3193 O O . ARG B 1 179 ? -12.305 13.594 6.781 1 98.06 179 ARG B O 1
ATOM 3200 N N . LYS B 1 180 ? -10.758 14.828 7.879 1 98.69 180 LYS B N 1
ATOM 3201 C CA . LYS B 1 180 ? -10.648 15.836 6.828 1 98.69 180 LYS B CA 1
ATOM 3202 C C . LYS B 1 180 ? -9.195 16.016 6.395 1 98.69 180 LYS B C 1
ATOM 3204 O O . LYS B 1 180 ? -8.281 15.938 7.215 1 98.69 180 LYS B O 1
ATOM 3209 N N . VAL B 1 181 ? -9.008 16.297 5.098 1 98.88 181 VAL B N 1
ATOM 3210 C CA . VAL B 1 181 ? -7.68 16.641 4.598 1 98.88 181 VAL B CA 1
ATOM 3211 C C . VAL B 1 181 ? -7.777 17.812 3.619 1 98.88 181 VAL B C 1
ATOM 3213 O O . VAL B 1 181 ? -8.703 17.859 2.803 1 98.88 181 VAL B O 1
ATOM 3216 N N . ASP B 1 182 ? -6.875 18.766 3.758 1 98.88 182 ASP B N 1
ATOM 3217 C CA . ASP B 1 182 ? -6.77 19.922 2.857 1 98.88 182 ASP B CA 1
ATOM 3218 C C . ASP B 1 182 ? -5.426 19.922 2.135 1 98.88 182 ASP B C 1
ATOM 3220 O O . ASP B 1 182 ? -4.371 19.906 2.771 1 98.88 182 ASP B O 1
ATOM 3224 N N . PHE B 1 183 ? -5.523 19.906 0.865 1 98.81 183 PHE B N 1
ATOM 3225 C CA . PHE B 1 183 ? -4.348 20.078 0.018 1 98.81 183 PHE B CA 1
ATOM 3226 C C . PHE B 1 183 ? -4.277 21.5 -0.536 1 98.81 183 PHE B C 1
ATOM 3228 O O . PHE B 1 183 ? -5.203 21.953 -1.212 1 98.81 183 PHE B O 1
ATOM 3235 N N . VAL B 1 184 ? -3.215 22.188 -0.209 1 98.62 184 VAL B N 1
ATOM 3236 C CA . VAL B 1 184 ? -2.977 23.547 -0.693 1 98.62 184 VAL B CA 1
ATOM 3237 C C . VAL B 1 184 ? -1.581 23.625 -1.309 1 98.62 184 VAL B C 1
ATOM 3239 O O . VAL B 1 184 ? -0.584 23.328 -0.649 1 98.62 184 VAL B O 1
ATOM 3242 N N . ASN B 1 185 ? -1.423 23.984 -2.6 1 98.38 185 ASN B N 1
ATOM 3243 C CA . ASN B 1 185 ? -0.129 24.125 -3.262 1 98.38 185 ASN B CA 1
ATOM 3244 C C . ASN B 1 185 ? 0.632 22.797 -3.262 1 98.38 185 ASN B C 1
ATOM 3246 O O . ASN B 1 185 ? 1.756 22.719 -2.762 1 98.38 185 ASN B O 1
ATOM 3250 N N . VAL B 1 186 ? 0.036 21.812 -3.896 1 98.56 186 VAL B N 1
ATOM 3251 C CA . VAL B 1 186 ? 0.645 20.5 -3.924 1 98.56 186 VAL B CA 1
ATOM 3252 C C . VAL B 1 186 ? 1.037 20.141 -5.355 1 98.56 186 VAL B C 1
ATOM 3254 O O . VAL B 1 186 ? 0.268 20.359 -6.293 1 98.56 186 VAL B O 1
ATOM 3257 N N . ARG B 1 187 ? 2.215 19.734 -5.539 1 97.81 187 ARG B N 1
ATOM 3258 C CA . ARG B 1 187 ? 2.666 19.156 -6.801 1 97.81 187 ARG B CA 1
ATOM 3259 C C . ARG B 1 187 ? 2.824 17.641 -6.676 1 97.81 187 ARG B C 1
ATOM 3261 O O . ARG B 1 187 ? 3.633 17.156 -5.883 1 97.81 187 ARG B O 1
ATOM 3268 N N . ALA B 1 188 ? 2.045 16.891 -7.363 1 97.12 188 ALA B N 1
ATOM 3269 C CA . ALA B 1 188 ? 2.111 15.438 -7.41 1 97.12 188 ALA B CA 1
ATOM 3270 C C . ALA B 1 188 ? 2.582 14.953 -8.781 1 97.12 188 ALA B C 1
ATOM 3272 O O . ALA B 1 188 ? 1.829 15 -9.75 1 97.12 188 ALA B O 1
ATOM 3273 N N . GLU B 1 189 ? 3.781 14.492 -8.797 1 95.44 189 GLU B N 1
ATOM 3274 C CA . GLU B 1 189 ? 4.348 13.984 -10.039 1 95.44 189 GLU B CA 1
ATOM 3275 C C . GLU B 1 189 ? 4.199 12.469 -10.133 1 95.44 189 GLU B C 1
ATOM 3277 O O . GLU B 1 189 ? 4.766 11.734 -9.32 1 95.44 189 GLU B O 1
ATOM 3282 N N . ASN B 1 190 ? 3.463 12.016 -11.039 1 90.25 190 ASN B N 1
ATOM 3283 C CA . ASN B 1 190 ? 3.271 10.602 -11.352 1 90.25 190 ASN B CA 1
ATOM 3284 C C . ASN B 1 190 ? 2.746 9.828 -10.148 1 90.25 190 ASN B C 1
ATOM 3286 O O . ASN B 1 190 ? 3.318 8.812 -9.758 1 90.25 190 ASN B O 1
ATOM 3290 N N . PRO B 1 191 ? 1.735 10.375 -9.5 1 92.62 191 PRO B N 1
ATOM 3291 C CA . PRO B 1 191 ? 1.092 9.508 -8.508 1 92.62 191 PRO B CA 1
ATOM 3292 C C . PRO B 1 191 ? 0.559 8.219 -9.117 1 92.62 191 PRO B C 1
ATOM 3294 O O . PRO B 1 191 ? -0.123 8.25 -10.148 1 92.62 191 PRO B O 1
ATOM 3297 N N . THR B 1 192 ? 0.847 7.102 -8.469 1 90.44 192 THR B N 1
ATOM 3298 C CA . THR B 1 192 ? 0.522 5.848 -9.133 1 90.44 192 THR B CA 1
ATOM 3299 C C . THR B 1 192 ? -0.902 5.41 -8.805 1 90.44 192 THR B C 1
ATOM 3301 O O . THR B 1 192 ? -1.511 4.641 -9.547 1 90.44 192 THR B O 1
ATOM 3304 N N . SER B 1 193 ? -1.475 5.879 -7.707 1 92 193 SER B N 1
ATOM 3305 C CA . SER B 1 193 ? -2.873 5.633 -7.375 1 92 193 SER B CA 1
ATOM 3306 C C . SER B 1 193 ? -3.674 6.93 -7.352 1 92 193 SER B C 1
ATOM 3308 O O . SER B 1 193 ? -4.332 7.277 -8.336 1 92 193 SER B O 1
ATOM 3310 N N . ALA B 1 194 ? -3.484 7.758 -6.266 1 95 194 ALA B N 1
ATOM 3311 C CA . ALA B 1 194 ? -4.199 9.031 -6.203 1 95 194 ALA B CA 1
ATOM 3312 C C . ALA B 1 194 ? -3.607 9.938 -5.129 1 95 194 ALA B C 1
ATOM 3314 O O . ALA B 1 194 ? -2.91 9.469 -4.227 1 95 194 ALA B O 1
ATOM 3315 N N . VAL B 1 195 ? -3.982 11.203 -5.227 1 98.25 195 VAL B N 1
ATOM 3316 C CA . VAL B 1 195 ? -3.596 12.172 -4.199 1 98.25 195 VAL B CA 1
ATOM 3317 C C . VAL B 1 195 ? -4.312 11.852 -2.893 1 98.25 195 VAL B C 1
ATOM 3319 O O . VAL B 1 195 ? -3.688 11.789 -1.832 1 98.25 195 VAL B O 1
ATOM 3322 N N . ALA B 1 196 ? -5.594 11.5 -3.041 1 98.5 196 ALA B N 1
ATOM 3323 C CA . ALA B 1 196 ? -6.328 11.227 -1.809 1 98.5 196 ALA B CA 1
ATOM 3324 C C . ALA B 1 196 ? -7.312 10.07 -1.998 1 98.5 196 ALA B C 1
ATOM 3326 O O . ALA B 1 196 ? -8.023 10.016 -3.002 1 98.5 196 ALA B O 1
ATOM 3327 N N . PHE B 1 197 ? -7.332 9.188 -1.079 1 96.81 197 PHE B N 1
ATOM 3328 C CA . PHE B 1 197 ? -8.453 8.273 -0.85 1 96.81 197 PHE B CA 1
ATOM 3329 C C . PHE B 1 197 ? -9.312 8.758 0.312 1 96.81 197 PHE B C 1
ATOM 3331 O O . PHE B 1 197 ? -8.797 9.32 1.282 1 96.81 197 PHE B O 1
ATOM 3338 N N . LEU B 1 198 ? -10.617 8.492 0.22 1 97 198 LEU B N 1
ATOM 3339 C CA . LEU B 1 198 ? -11.531 8.867 1.292 1 97 198 LEU B CA 1
ATOM 3340 C C . LEU B 1 198 ? -12.414 7.688 1.685 1 97 198 LEU B C 1
ATOM 3342 O O . LEU B 1 198 ? -12.734 6.836 0.85 1 97 198 LEU B O 1
ATOM 3346 N N . ASN B 1 199 ? -12.789 7.711 2.93 1 95 199 ASN B N 1
ATOM 3347 C CA . ASN B 1 199 ? -13.766 6.762 3.453 1 95 199 ASN B CA 1
ATOM 3348 C C . ASN B 1 199 ? -15.18 7.336 3.428 1 95 199 ASN B C 1
ATOM 3350 O O . ASN B 1 199 ? -15.516 8.203 4.238 1 95 199 ASN B O 1
ATOM 3354 N N . ARG B 1 200 ? -15.945 6.824 2.592 1 93.38 200 ARG B N 1
ATOM 3355 C CA . ARG B 1 200 ? -17.312 7.32 2.443 1 93.38 200 ARG B CA 1
ATOM 3356 C C . ARG B 1 200 ? -18.141 6.992 3.676 1 93.38 200 ARG B C 1
ATOM 3358 O O . ARG B 1 200 ? -19.047 7.754 4.043 1 93.38 200 ARG B O 1
ATOM 3365 N N . GLU B 1 201 ? -17.922 5.914 4.273 1 92.06 201 GLU B N 1
ATOM 3366 C CA . GLU B 1 201 ? -18.719 5.461 5.41 1 92.06 201 GLU B CA 1
ATOM 3367 C C . GLU B 1 201 ? -18.609 6.43 6.582 1 92.06 201 GLU B C 1
ATOM 3369 O O . GLU B 1 201 ? -19.562 6.609 7.344 1 92.06 201 GLU B O 1
ATOM 3374 N N . THR B 1 202 ? -17.484 7.008 6.699 1 95.31 202 THR B N 1
ATOM 3375 C CA . THR B 1 202 ? -17.281 7.953 7.789 1 95.31 202 THR B CA 1
ATOM 3376 C C . THR B 1 202 ? -17.438 9.391 7.297 1 95.31 202 THR B C 1
ATOM 3378 O O . THR B 1 202 ? -17.203 10.336 8.047 1 95.31 202 THR B O 1
ATOM 3381 N N . LYS B 1 203 ? -17.703 9.594 6.035 1 95.69 203 LYS B N 1
ATOM 3382 C CA . LYS B 1 203 ? -17.938 10.891 5.406 1 95.69 203 LYS B CA 1
ATOM 3383 C C . LYS B 1 203 ? -16.688 11.773 5.473 1 95.69 203 LYS B C 1
ATOM 3385 O O . LYS B 1 203 ? -16.781 12.953 5.801 1 95.69 203 LYS B O 1
ATOM 3390 N N . ASP B 1 204 ? -15.609 11.172 5.184 1 97.94 204 ASP B N 1
ATOM 3391 C CA . ASP B 1 204 ? -14.367 11.93 5.074 1 97.94 204 ASP B CA 1
ATOM 3392 C C . ASP B 1 204 ? -14.469 13 3.988 1 97.94 204 ASP B C 1
ATOM 3394 O O . ASP B 1 204 ? -15.227 12.844 3.025 1 97.94 204 ASP B O 1
ATOM 3398 N N . VAL B 1 205 ? -13.695 14.117 4.199 1 98.69 205 VAL B N 1
ATOM 3399 C CA . VAL B 1 205 ? -13.75 15.211 3.23 1 98.69 205 VAL B CA 1
ATOM 3400 C C . VAL B 1 205 ? -12.336 15.641 2.854 1 98.69 205 VAL B C 1
ATOM 3402 O O . VAL B 1 205 ? -11.461 15.758 3.721 1 98.69 205 VAL B O 1
ATOM 3405 N N . ALA B 1 206 ? -12.148 15.844 1.549 1 98.88 206 ALA B N 1
ATOM 3406 C CA . ALA B 1 206 ? -10.898 16.406 1.052 1 98.88 206 ALA B CA 1
ATOM 3407 C C . ALA B 1 206 ? -11.156 17.703 0.267 1 98.88 206 ALA B C 1
ATOM 3409 O O . ALA B 1 206 ? -12.094 17.766 -0.531 1 98.88 206 ALA B O 1
ATOM 3410 N N . THR B 1 207 ? -10.344 18.703 0.515 1 98.88 207 THR B N 1
ATOM 3411 C CA . THR B 1 207 ? -10.367 19.922 -0.279 1 98.88 207 THR B CA 1
ATOM 3412 C C . THR B 1 207 ? -9.039 20.125 -0.998 1 98.88 207 THR B C 1
ATOM 3414 O O . THR B 1 207 ? -7.984 19.719 -0.499 1 98.88 207 THR B O 1
ATOM 3417 N N . PHE B 1 208 ? -9.117 20.719 -2.152 1 98.62 208 PHE B N 1
ATOM 3418 C CA . PHE B 1 208 ? -7.961 20.922 -3.018 1 98.62 208 PHE B CA 1
ATOM 3419 C C . PHE B 1 208 ? -7.902 22.359 -3.523 1 98.62 208 PHE B C 1
ATOM 3421 O O . PHE B 1 208 ? -8.891 22.875 -4.035 1 98.62 208 PHE B O 1
ATOM 3428 N N . THR B 1 209 ? -6.824 23 -3.271 1 98.06 209 THR B N 1
ATOM 3429 C CA . THR B 1 209 ? -6.562 24.328 -3.787 1 98.06 209 THR B CA 1
ATOM 3430 C C . THR B 1 209 ? -5.176 24.406 -4.422 1 98.06 209 THR B C 1
ATOM 3432 O O . THR B 1 209 ? -4.164 24.234 -3.74 1 98.06 209 THR B O 1
ATOM 3435 N N . ASN B 1 210 ? -5.07 24.625 -5.73 1 97.75 210 ASN B N 1
ATOM 3436 C CA . ASN B 1 210 ? -3.818 24.75 -6.469 1 97.75 210 ASN B CA 1
ATOM 3437 C C . ASN B 1 210 ? -2.996 23.469 -6.395 1 97.75 210 ASN B C 1
ATOM 3439 O O . ASN B 1 210 ? -1.842 23.5 -5.965 1 97.75 210 ASN B O 1
ATOM 3443 N N . VAL B 1 211 ? -3.557 22.406 -6.883 1 98.19 211 VAL B N 1
ATOM 3444 C CA . VAL B 1 211 ? -2.898 21.109 -6.938 1 98.19 211 VAL B CA 1
ATOM 3445 C C . VAL B 1 211 ? -2.514 20.781 -8.375 1 98.19 211 VAL B C 1
ATOM 3447 O O . VAL B 1 211 ? -3.371 20.766 -9.266 1 98.19 211 VAL B O 1
ATOM 3450 N N . HIS B 1 212 ? -1.25 20.641 -8.602 1 97.56 212 HIS B N 1
ATOM 3451 C CA . HIS B 1 212 ? -0.718 20.281 -9.914 1 97.56 212 HIS B CA 1
ATOM 3452 C C . HIS B 1 212 ? -0.397 18.797 -10 1 97.56 212 HIS B C 1
ATOM 3454 O O . HIS B 1 212 ? 0.371 18.281 -9.188 1 97.56 212 HIS B O 1
ATOM 3460 N N . VAL B 1 213 ? -0.992 18.062 -10.875 1 96 213 VAL B N 1
ATOM 3461 C CA . VAL B 1 213 ? -0.716 16.656 -11.133 1 96 213 VAL B CA 1
ATOM 3462 C C . VAL B 1 213 ? -0.001 16.5 -12.477 1 96 213 VAL B C 1
ATOM 3464 O O . VAL B 1 213 ? -0.521 16.922 -13.508 1 96 213 VAL B O 1
ATOM 3467 N N . THR B 1 214 ? 1.171 15.953 -12.391 1 92.5 214 THR B N 1
ATOM 3468 C CA . THR B 1 214 ? 1.987 15.93 -13.602 1 92.5 214 THR B CA 1
ATOM 3469 C C . THR B 1 214 ? 2.414 14.508 -13.938 1 92.5 214 THR B C 1
ATOM 3471 O O . THR B 1 214 ? 2.324 13.609 -13.094 1 92.5 214 THR B O 1
ATOM 3474 N N . ASP B 1 215 ? 2.795 14.258 -15.211 1 86.19 215 ASP B N 1
ATOM 3475 C CA . ASP B 1 215 ? 3.391 13.023 -15.719 1 86.19 215 ASP B CA 1
ATOM 3476 C C . ASP B 1 215 ? 2.426 11.844 -15.57 1 86.19 215 ASP B C 1
ATOM 3478 O O . ASP B 1 215 ? 2.807 10.789 -15.07 1 86.19 215 ASP B O 1
ATOM 3482 N N . THR B 1 216 ? 1.224 12.141 -15.891 1 81.44 216 THR B N 1
ATOM 3483 C CA . THR B 1 216 ? 0.184 11.125 -15.93 1 81.44 216 THR B CA 1
ATOM 3484 C C . THR B 1 216 ? -0.871 11.469 -16.984 1 81.44 216 THR B C 1
ATOM 3486 O O . THR B 1 216 ? -1.088 12.641 -17.281 1 81.44 216 THR B O 1
ATOM 3489 N N . THR B 1 217 ? -1.434 10.477 -17.531 1 77.69 217 THR B N 1
ATOM 3490 C CA . THR B 1 217 ? -2.531 10.68 -18.469 1 77.69 217 THR B CA 1
ATOM 3491 C C . THR B 1 217 ? -3.875 10.617 -17.75 1 77.69 217 THR B C 1
ATOM 3493 O O . THR B 1 217 ? -4.918 10.891 -18.344 1 77.69 217 THR B O 1
ATOM 3496 N N . LYS B 1 218 ? -3.754 10.398 -16.469 1 80.44 218 LYS B N 1
ATOM 3497 C CA . LYS B 1 218 ? -4.961 10.289 -15.656 1 80.44 218 LYS B CA 1
ATOM 3498 C C . LYS B 1 218 ? -5.488 11.664 -15.266 1 80.44 218 LYS B C 1
ATOM 3500 O O . LYS B 1 218 ? -4.75 12.656 -15.312 1 80.44 218 LYS B O 1
ATOM 3505 N N . ARG B 1 219 ? -6.766 11.641 -14.945 1 87.25 219 ARG B N 1
ATOM 3506 C CA . ARG B 1 219 ? -7.395 12.898 -14.555 1 87.25 219 ARG B CA 1
ATOM 3507 C C . ARG B 1 219 ? -8.016 12.789 -13.164 1 87.25 219 ARG B C 1
ATOM 3509 O O . ARG B 1 219 ? -7.309 12.586 -12.18 1 87.25 219 ARG B O 1
ATOM 3516 N N . ASP B 1 220 ? -9.352 12.703 -13.062 1 88.06 220 ASP B N 1
ATOM 3517 C CA . ASP B 1 220 ? -10.008 12.773 -11.766 1 88.06 220 ASP B CA 1
ATOM 3518 C C . ASP B 1 220 ? -9.68 11.547 -10.914 1 88.06 220 ASP B C 1
ATOM 3520 O O . ASP B 1 220 ? -9.648 11.617 -9.688 1 88.06 220 ASP B O 1
ATOM 3524 N N . GLU B 1 221 ? -9.312 10.477 -11.531 1 88.81 221 GLU B N 1
ATOM 3525 C CA . GLU B 1 221 ? -9.094 9.219 -10.812 1 88.81 221 GLU B CA 1
ATOM 3526 C C . GLU B 1 221 ? -7.789 9.258 -10.023 1 88.81 221 GLU B C 1
ATOM 3528 O O . GLU B 1 221 ? -7.57 8.43 -9.133 1 88.81 221 GLU B O 1
ATOM 3533 N N . VAL B 1 222 ? -6.902 10.188 -10.336 1 92.38 222 VAL B N 1
ATOM 3534 C CA . VAL B 1 222 ? -5.648 10.266 -9.594 1 92.38 222 VAL B CA 1
ATOM 3535 C C . VAL B 1 222 ? -5.711 11.406 -8.586 1 92.38 222 VAL B C 1
ATOM 3537 O O . VAL B 1 222 ? -4.758 11.641 -7.836 1 92.38 222 VAL B O 1
ATOM 3540 N N . VAL B 1 223 ? -6.844 12.164 -8.57 1 96.81 223 VAL B N 1
ATOM 3541 C CA . VAL B 1 223 ? -6.957 13.289 -7.648 1 96.81 223 VAL B CA 1
ATOM 3542 C C . VAL B 1 223 ? -7.594 12.828 -6.34 1 96.81 223 VAL B C 1
ATOM 3544 O O . VAL B 1 223 ? -6.969 12.891 -5.281 1 96.81 223 VAL B O 1
ATOM 3547 N N . CYS B 1 224 ? -8.773 12.242 -6.492 1 97.81 224 CYS B N 1
ATOM 3548 C CA . CYS B 1 224 ? -9.516 11.883 -5.289 1 97.81 224 CYS B CA 1
ATOM 3549 C C . CYS B 1 224 ? -10.383 10.656 -5.543 1 97.81 224 CYS B C 1
ATOM 3551 O O . CYS B 1 224 ? -11.203 10.648 -6.469 1 97.81 224 CYS B O 1
ATOM 3553 N N . VAL B 1 225 ? -10.227 9.664 -4.711 1 95.88 225 VAL B N 1
ATOM 3554 C CA . VAL B 1 225 ? -10.961 8.414 -4.824 1 95.88 225 VAL B CA 1
ATOM 3555 C C . VAL B 1 225 ? -11.812 8.195 -3.576 1 95.88 225 VAL B C 1
ATOM 3557 O O . VAL B 1 225 ? -11.328 8.336 -2.451 1 95.88 225 VAL B O 1
ATOM 3560 N N . GLU B 1 226 ? -13.047 7.902 -3.783 1 95.69 226 GLU B N 1
ATOM 3561 C CA . GLU B 1 226 ? -13.938 7.523 -2.689 1 95.69 226 GLU B CA 1
ATOM 3562 C C . GLU B 1 226 ? -14.016 6.008 -2.541 1 95.69 226 GLU B C 1
ATOM 3564 O O . GLU B 1 226 ? -14.094 5.285 -3.537 1 95.69 226 GLU B O 1
ATOM 3569 N N . THR B 1 227 ? -13.969 5.59 -1.307 1 92.62 227 THR B N 1
ATOM 3570 C CA . THR B 1 227 ? -14 4.156 -1.046 1 92.62 227 THR B CA 1
ATOM 3571 C C . THR B 1 227 ? -15.133 3.801 -0.087 1 92.62 227 THR B C 1
ATOM 3573 O O . THR B 1 227 ? -15.57 4.641 0.706 1 92.62 227 THR B O 1
ATOM 3576 N N . GLU B 1 228 ? -15.609 2.605 -0.216 1 88.75 228 GLU B N 1
ATOM 3577 C CA . GLU B 1 228 ? -16.531 1.946 0.703 1 88.75 228 GLU B CA 1
ATOM 3578 C C . GLU B 1 228 ? -16.047 0.542 1.057 1 88.75 228 GLU B C 1
ATOM 3580 O O . GLU B 1 228 ? -15.664 -0.228 0.174 1 88.75 228 GLU B O 1
ATOM 3585 N N . ALA B 1 229 ? -16.047 0.229 2.338 1 79.62 229 ALA B N 1
ATOM 3586 C CA . ALA B 1 229 ? -15.461 -1.034 2.793 1 79.62 229 ALA B CA 1
ATOM 3587 C C . ALA B 1 229 ? -14.086 -1.264 2.174 1 79.62 229 ALA B C 1
ATOM 3589 O O . ALA B 1 229 ? -13.789 -2.361 1.697 1 79.62 229 ALA B O 1
ATOM 3590 N N . SER B 1 230 ? -13.344 -0.171 1.983 1 78.12 230 SER B N 1
ATOM 3591 C CA . SER B 1 230 ? -11.969 -0.132 1.497 1 78.12 230 SER B CA 1
ATOM 3592 C C . SER B 1 230 ? -11.898 -0.424 0.002 1 78.12 230 SER B C 1
ATOM 3594 O O . SER B 1 230 ? -10.812 -0.604 -0.553 1 78.12 230 SER B O 1
ATOM 3596 N N . LEU B 1 231 ? -13.062 -0.435 -0.682 1 83.81 231 LEU B N 1
ATOM 3597 C CA . LEU B 1 231 ? -13.117 -0.608 -2.129 1 83.81 231 LEU B CA 1
ATOM 3598 C C . LEU B 1 231 ? -13.391 0.721 -2.826 1 83.81 231 LEU B C 1
ATOM 3600 O O . LEU B 1 231 ? -14.25 1.489 -2.393 1 83.81 231 LEU B O 1
ATOM 3604 N N . PRO B 1 232 ? -12.609 1.005 -3.838 1 88.44 232 PRO B N 1
ATOM 3605 C CA . PRO B 1 232 ? -12.938 2.205 -4.613 1 88.44 232 PRO B CA 1
ATOM 3606 C C . PRO B 1 232 ? -14.312 2.135 -5.262 1 88.44 232 PRO B C 1
ATOM 3608 O O . PRO B 1 232 ? -14.641 1.149 -5.93 1 88.44 232 PRO B O 1
ATOM 3611 N N . VAL B 1 233 ? -15.102 3.164 -5.062 1 91.5 233 VAL B N 1
ATOM 3612 C CA . VAL B 1 233 ? -16.469 3.139 -5.57 1 91.5 233 VAL B CA 1
ATOM 3613 C C . VAL B 1 233 ? -16.719 4.371 -6.438 1 91.5 233 VAL B C 1
ATOM 3615 O O . VAL B 1 233 ? -17.766 4.48 -7.086 1 91.5 233 VAL B O 1
ATOM 3618 N N . GLY B 1 234 ? -15.781 5.34 -6.414 1 91.56 234 GLY B N 1
ATOM 3619 C CA . GLY B 1 234 ? -15.945 6.559 -7.195 1 91.56 234 GLY B CA 1
ATOM 3620 C C . GLY B 1 234 ? -14.719 7.457 -7.152 1 91.56 234 GLY B C 1
ATOM 3621 O O . GLY B 1 234 ? -13.836 7.27 -6.316 1 91.56 234 GLY B O 1
ATOM 3622 N N . HIS B 1 235 ? -14.695 8.344 -8.125 1 93.62 235 HIS B N 1
ATOM 3623 C CA . HIS B 1 235 ? -13.633 9.352 -8.156 1 93.62 235 HIS B CA 1
ATOM 3624 C C . HIS B 1 235 ? -14.141 10.664 -8.75 1 93.62 235 HIS B C 1
ATOM 3626 O O . HIS B 1 235 ? -15.203 10.703 -9.375 1 93.62 235 HIS B O 1
ATOM 3632 N N . GLY B 1 236 ? -13.359 11.711 -8.531 1 94.75 236 GLY B N 1
ATOM 3633 C CA . GLY B 1 236 ? -13.695 13.016 -9.078 1 94.75 236 GLY B CA 1
ATOM 3634 C C . GLY B 1 236 ? -14.422 13.906 -8.086 1 94.75 236 GLY B C 1
ATOM 3635 O O . GLY B 1 236 ? -14.648 13.516 -6.941 1 94.75 236 GLY B O 1
ATOM 3636 N N . PRO B 1 237 ? -14.75 15.133 -8.602 1 97.38 237 PRO B N 1
ATOM 3637 C CA . PRO B 1 237 ? -15.398 16.078 -7.699 1 97.38 237 PRO B CA 1
ATOM 3638 C C . PRO B 1 237 ? -16.719 15.562 -7.141 1 97.38 237 PRO B C 1
ATOM 3640 O O . PRO B 1 237 ? -17.484 14.898 -7.852 1 97.38 237 PRO B O 1
ATOM 3643 N N . SER B 1 238 ? -16.969 15.805 -5.906 1 97.69 238 SER B N 1
ATOM 3644 C CA . SER B 1 238 ? -18.172 15.398 -5.184 1 97.69 238 SER B CA 1
ATOM 3645 C C . SER B 1 238 ? -18.359 16.219 -3.91 1 97.69 238 SER B C 1
ATOM 3647 O O . SER B 1 238 ? -17.672 17.219 -3.711 1 97.69 238 SER B O 1
ATOM 3649 N N . ASP B 1 239 ? -19.344 15.797 -3.037 1 97.5 239 ASP B N 1
ATOM 3650 C CA . ASP B 1 239 ? -19.531 16.438 -1.743 1 97.5 239 ASP B CA 1
ATOM 3651 C C . ASP B 1 239 ? -18.391 16.109 -0.784 1 97.5 239 ASP B C 1
ATOM 3653 O O . ASP B 1 239 ? -18.188 16.797 0.212 1 97.5 239 ASP B O 1
ATOM 3657 N N . LEU B 1 240 ? -17.719 15 -1.1 1 98.31 240 LEU B N 1
ATOM 3658 C CA . LEU B 1 240 ? -16.625 14.562 -0.243 1 98.31 240 LEU B CA 1
ATOM 3659 C C . LEU B 1 240 ? -15.281 14.977 -0.83 1 98.31 240 LEU B C 1
ATOM 3661 O O . LEU B 1 240 ? -14.383 15.414 -0.1 1 98.31 240 LEU B O 1
ATOM 3665 N N . CYS B 1 241 ? -15.117 14.781 -2.15 1 98.44 241 CYS B N 1
ATOM 3666 C CA . CYS B 1 241 ? -13.977 15.281 -2.908 1 98.44 241 CYS B CA 1
ATOM 3667 C C . CYS B 1 241 ? -14.242 16.688 -3.428 1 98.44 241 CYS B C 1
ATOM 3669 O O . CYS B 1 241 ? -14.695 16.859 -4.562 1 98.44 241 CYS B O 1
ATOM 3671 N N . LYS B 1 242 ? -13.828 17.672 -2.676 1 98.69 242 LYS B N 1
ATOM 3672 C CA . LYS B 1 242 ? -14.258 19.031 -2.945 1 98.69 242 LYS B CA 1
ATOM 3673 C C . LYS B 1 242 ? -13.188 19.812 -3.713 1 98.69 242 LYS B C 1
ATOM 3675 O O . LYS B 1 242 ? -12.258 20.359 -3.115 1 98.69 242 LYS B O 1
ATOM 3680 N N . TYR B 1 243 ? -13.414 19.859 -5.012 1 98.06 243 TYR B N 1
ATOM 3681 C CA . TYR B 1 243 ? -12.586 20.688 -5.875 1 98.06 243 TYR B CA 1
ATOM 3682 C C . TYR B 1 243 ? -13.32 21.031 -7.164 1 98.06 243 TYR B C 1
ATOM 3684 O O . TYR B 1 243 ? -14.281 20.359 -7.539 1 98.06 243 TYR B O 1
ATOM 3692 N N . LYS B 1 244 ? -12.914 22.156 -7.754 1 97 244 LYS B N 1
ATOM 3693 C CA . LYS B 1 244 ? -13.32 22.562 -9.094 1 97 244 LYS B CA 1
ATOM 3694 C C . LYS B 1 244 ? -12.164 22.438 -10.086 1 97 244 LYS B C 1
ATOM 3696 O O . LYS B 1 244 ? -11.023 22.219 -9.68 1 97 244 LYS B O 1
ATOM 3701 N N . SER B 1 245 ? -12.492 22.469 -11.367 1 94 245 SER B N 1
ATOM 3702 C CA . SER B 1 245 ? -11.484 22.312 -12.414 1 94 245 SER B CA 1
ATOM 3703 C C . SER B 1 245 ? -10.352 23.312 -12.25 1 94 245 SER B C 1
ATOM 3705 O O . SER B 1 245 ? -9.211 23.047 -12.633 1 94 245 SER B O 1
ATOM 3707 N N . THR B 1 246 ? -10.641 24.484 -11.633 1 96.31 246 THR B N 1
ATOM 3708 C CA . THR B 1 246 ? -9.633 25.516 -11.477 1 96.31 246 THR B CA 1
ATOM 3709 C C . THR B 1 246 ? -8.688 25.188 -10.328 1 96.31 246 THR B C 1
ATOM 3711 O O . THR B 1 246 ? -7.621 25.797 -10.203 1 96.31 246 THR B O 1
ATOM 3714 N N . ASP B 1 247 ? -9.062 24.219 -9.508 1 97.62 247 ASP B N 1
ATOM 3715 C CA . ASP B 1 247 ? -8.273 23.859 -8.328 1 97.62 247 ASP B CA 1
ATOM 3716 C C . ASP B 1 247 ? -7.184 22.844 -8.688 1 97.62 247 ASP B C 1
ATOM 3718 O O . ASP B 1 247 ? -6.242 22.641 -7.922 1 97.62 247 ASP B O 1
ATOM 3722 N N . ILE B 1 248 ? -7.359 22.156 -9.82 1 97.75 248 ILE B N 1
ATOM 3723 C CA . ILE B 1 248 ? -6.445 21.109 -10.258 1 97.75 248 ILE B CA 1
ATOM 3724 C C . ILE B 1 248 ? -5.84 21.484 -11.602 1 97.75 248 ILE B C 1
ATOM 3726 O O . ILE B 1 248 ? -6.562 21.828 -12.539 1 97.75 248 ILE B O 1
ATOM 3730 N N . VAL B 1 249 ? -4.586 21.453 -11.719 1 96.19 249 VAL B N 1
ATOM 3731 C CA . VAL B 1 249 ? -3.893 21.672 -12.984 1 96.19 249 VAL B CA 1
ATOM 3732 C C . VAL B 1 249 ? -3.186 20.391 -13.422 1 96.19 249 VAL B C 1
ATOM 3734 O O . VAL B 1 249 ? -2.35 19.859 -12.688 1 96.19 249 VAL B O 1
ATOM 3737 N N . PHE B 1 250 ? -3.553 19.891 -14.562 1 93.38 250 PHE B N 1
ATOM 3738 C CA . PHE B 1 250 ? -2.885 18.734 -15.133 1 93.38 250 PHE B CA 1
ATOM 3739 C C . PHE B 1 250 ? -1.807 19.156 -16.125 1 93.38 250 PHE B C 1
ATOM 3741 O O . PHE B 1 250 ? -2.037 20.031 -16.953 1 93.38 250 PHE B O 1
ATOM 3748 N N . GLU B 1 251 ? -0.716 18.734 -15.859 1 86.44 251 GLU B N 1
ATOM 3749 C CA . GLU B 1 251 ? 0.405 19.094 -16.734 1 86.44 251 GLU B CA 1
ATOM 3750 C C . GLU B 1 251 ? 1.053 17.844 -17.328 1 86.44 251 GLU B C 1
ATOM 3752 O O . GLU B 1 251 ? 1.093 16.797 -16.688 1 86.44 251 GLU B O 1
#

Sequence (502 aa):
MVKFVSLLAVAALAAPALVTATKLPGPGWPDYAKKIVNAEPIRVRSGEVFNGARNKYERANVTCDGVGSLNESDAVFIVESNATLRNVVIGTEQKLGVICPTSDCKLEEVWITNACGTGILAAGGSPTSLVNITSGGARGGNQIVYHTGAGRVLVDAFFAKGVDKIYRPAYSVNDKTQRKVDFVNVRAENPTSAVAFLNRETKDVATFTNVHVTDTTKRDEVVCVETEASLPVGHGPSDLCKYKSTDIVFEMVKFVSLLAVAALAAPALVTATKLPGPGWPDYAKKIVNAEPIRVRSGEVFNGARNKYERANVTCDGVGSLNESDAVFIVESNATLRNVVIGTEQKLGVICPTSDCKLEEVWITNACGTGILAAGGSPTSLVNITSGGARGGNQIVYHTGAGRVLVDAFFAKGVDKIYRPAYSVNDKTQRKVDFVNVRAENPTSAVAFLNRETKDVATFTNVHVTDTTKRDEVVCVETEASLPVGHGPSDLCKYKSTDIVFE

Foldseek 3Di:
DDDPPPPPPPPPPPPPPPPPPAAFDDQDDDDADEEDEAQFAAEFDAQEEDAPRQYEYAYPPAAQPQAADDDNRQENYEYEANYEYERYEYDRRGREYYEHAQANYEYYAYEYEAHSHEQYEGHHYDQDGEYEYEQYEYEHYEEHYEYEYAHEYEHENYEYEQYQEDYEYDQDPPDQHEYEYEYYNYEYEPHPFADYEDEVNNLHAYYFAQYEYEDDPDDFRRYYFYDYSNHTDDTHDDPRDPDDPNRYHYD/DPPPPDPPPPPPPPPDPPPPPAAFDDQDDDDADEEDEAQFAAEFDAQEEDAPRQYEYAYPPAAQPQAADDDNRQENYEYEANYEYERYEYDRRGREYYEHAQANYEYYAYEYEAHSHEQYEGHHYDQDGEYEYEQYEYEHYEEHYEYEYAHEYEHENYEYEQYQEDYDYDQDPPDQHEYEYEYYNYEYEPHPFADYEHEVNNLHAYYFAQYEYEDDPDDFRRYYFYDYSNHTDDTHDDPRDPDDPNRYHYD

Radius of gyration: 25.32 Å; Cα contacts (8 Å, |Δi|>4): 1562; chains: 2; bounding box: 46×132×78 Å

Secondary structure (DSSP, 8-state):
---------------------PPPP-S-----S-EEEESSPEEE-TT-EEEEEEEEEEETT----SS----GGGEEEEE-TT-EEEEEEE-SS-SEEEEETTS--EEEEEEEEEEEEEEEEE----TT-EEEEES-EEEEEEEEEEE-SSEEEEEEEEEEES-SEEEEE---TT----EEEEEEEEEEES-SSEEEEEEGGGT-EEEEEEEEEES-S--GGGTEEEEETTEEEEESSSSSEE--GGGEEE-/--------------------------S-----S-EEEESSPEEE-TT-EEEEEEEEEEETT----SS----GGGEEEEE-TT-EEEEEEE-SS-SEEEEETTS--EEEEEEEEEEEEEEEEE----TT-EEEEES-EEEEEEEEEEE-SSEEEEEEEEEEES-SEEEEE---TT----EEEEEEEEEEES-SSEEEEEEGGGT-EEEEEEEEEES-S--GGGTEEEEETTEEEEESSSSSEE--GGGEEE-

Nearest PDB structures (foldseek):
  4yzx-assembly2_B  TM=7.889E-01  e=8.048E-09  Caldicellulosiruptor bescii DSM 6725
  4z06-assembly2_B  TM=7.900E-01  e=3.442E-08  Caldicellulosiruptor bescii DSM 6725
  4yzq-assembly2_B  TM=7.863E-01  e=1.891E-07  Caldicellulosiruptor bescii DSM 6725
  1ee6-assembly1_A  TM=7.310E-01  e=5.140E-08  Bacillus sp. KSM-P15
  7xyc-assembly1_A  TM=4.142E-01  e=1.227E+00  Klebsiella phage Kp7

Organism: Pythium oligandrum (NCBI:txid41045)